Protein 2GUF (pdb70)

Organism: Escherichia coli (strain K12) (NCBI:txid83333)

Foldseek 3Di:
DDDDQQDWDCAQQNHTDRVVQVQFDKDKDAQVNCVQLVDFFVCSVQCQDWQWPWDPVIFIGGLQAGPLLEFEAEQNHGDPQLALNRPVCSRLDGPQQQRMKMKTAAARCLRVNARRHGIYIYRYRDDDDAFKKWKWKAKPQGWIKTKIKHWDDPDPFKIKIWMWMWICHDVAKTKIKIKMKMWGDPDPFKIKMKIKMWMWMWGVVVTKTKTKMKIKIKMWGHDPWKIKMKMKMKMKMWMKDDDPVQDRPPVVIKIKIKMKIKIKMKMWGCDAAWIKIKMKMKMKMKIAMDPPPSVRIDMKMKIKMKMWIWHDDPQKIKIKMKMWMQIPLQGIDIKMKMKMWGCPDPFKIKMKMKIKGKHANHRSQQPHPAHHVPQGIKIKIKIKMKMWGQDPFKGKMKMKMKIWIAQRWHADPVVSHIDGLGIKIKIKMKMWIWGDDVFKIKTKIKMAIFIARVPVRHGDFDAQRMKIWMWIWGADPQKIKIKIKIKGAKTWDWDPPDPVIDIDIQGIDMWMKIKIWHCPDPFKIKIKMWTRVVQDDSPGTMMMIMMMGTD

Sequence (551 aa):
QDTSPDTLVVTANRFEQPRSTVLAPTTVVTRQDIDRWQSTSVNDVLRRLPGVDITQLSSIFIRGTNASHVLVLIDGVRLNLAGVSGSADLSQFPIALVQRVEYIRGPRSAVYGSDAIGGVVNIITTRDEPGTEISAGWGSNSYQNYDVSTQQQLGDKTRVTLLGDYAHTHDGFLSKTLYGALEHNFTDAWSGFVRGYGYDNRTNYDTRKLYSQSWDAGLRYNGELIKSQLITSYSHSKDYNYDPHYGRYDSSATLDEMKQYTVQWANNVIVGHGSIGAGVDWQKQTTTPGTGYVEDGYDQRNTGIYLTGLQQVGDFTFEGAARSDDNSQFGRHGTWQTSAGWEFIEGYRFIASYGTSYKAPNLGQLYGFYGNPNLDPEKSKQWEGAFEGLTAGVNWRISGYRNDVSDLIDYDDHTLKYYNEGKARIKGVEATANFDTGPLTHTVSYDYVDARNAITDTPLLRRAKQQVKYQLDWQLYDFDWGITYQYLGTRYDKDYSSYPYQTVKMGGVSLWDLAVAYPVTSHLTVRGKIANLFDKDYAGREYTLSGSYTF

Nearest PDB structures (foldseek):
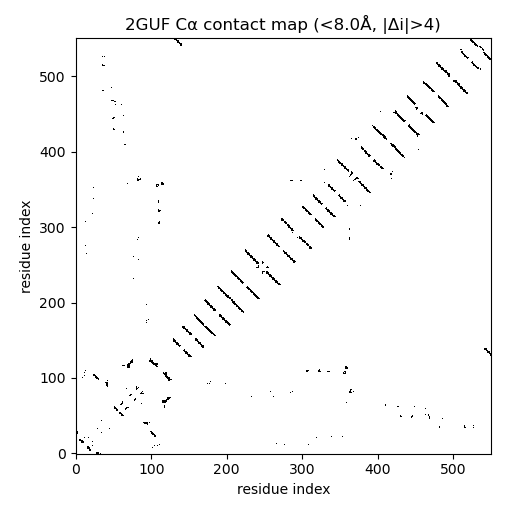  2guf-assembly1_A  TM=1.002E+00  e=0.000E+00  Escherichia coli
  3rgn-assembly1_A  TM=9.356E-01  e=2.475E-91  Escherichia coli K-12
  7nsu-assembly1_F  TM=9.555E-01  e=1.216E-90  Escherichia coli K-12
  2gsk-assembly1_A  TM=9.361E-01  e=1.361E-89  Escherichia coli
  1nqg-assembly1_A  TM=9.392E-01  e=7.904E-88  Escherichia coli

InterPro domains:
  IPR000531 TonB-dependent receptor-like, beta-barrel [PF00593] (170-588)
  IPR010101 TonB-dependent vitamin B12 transporter BtuB [MF_01531] (2-614)
  IPR010101 TonB-dependent vitamin B12 transporter BtuB [TIGR01779] (2-614)
  IPR010916 TonB box, conserved site [PS00430] (1-33)
  IPR010917 TonB-dependent receptor, conserved site [PS01156] (597-614)
  IPR012910 TonB-dependent receptor, plug domain [PF07715] (41-146)
  IPR036942 TonB-dependent receptor-like, beta-barrel domain superfamily [G3DSA:2.40.170.20] (151-614)
  IPR037066 TonB-dependent receptor, plug domain superfamily [G3DSA:2.170.130.10] (27-150)
  IPR039426 TonB-dependent receptor-like [PS52016] (38-614)
  IPR039426 TonB-dependent receptor-like [PTHR30069] (4-614)

Structure (mmCIF, N/CA/C/O backbone):
data_2GUF
#
_entry.id   2GUF
#
_cell.length_a   72.610
_cell.length_b   80.877
_cell.length_c   118.681
_cell.angle_alpha   90.00
_cell.angle_beta   90.00
_cell.angle_gamma   90.00
#
_symmetry.space_group_name_H-M   'P 21 21 21'
#
loop_
_entity.id
_entity.type
_entity.pdbx_description
1 polymer 'Vitamin B12 transporter btuB'
2 non-polymer '[(Z)-octadec-9-enyl] (2R)-2,3-bis(oxidanyl)propanoate'
3 non-polymer 'FORMIC ACID'
4 non-polymer (4S)-2-METHYL-2,4-PENTANEDIOL
5 water water
#
loop_
_atom_site.group_PDB
_atom_site.id
_atom_site.type_symbol
_atom_site.label_atom_id
_atom_site.label_alt_id
_atom_site.label_comp_id
_atom_site.label_asym_id
_atom_site.label_entity_id
_atom_site.label_seq_id
_atom_site.pdbx_PDB_ins_code
_atom_site.Cartn_x
_atom_site.Cartn_y
_atom_site.Cartn_z
_atom_site.occupancy
_atom_site.B_iso_or_equiv
_atom_site.auth_seq_id
_atom_site.auth_comp_id
_atom_site.auth_asym_id
_atom_site.auth_atom_id
_atom_site.pdbx_PDB_model_num
ATOM 1 N N . GLN A 1 1 ? 14.931 -2.877 33.434 1.00 64.01 1 GLN A N 1
ATOM 2 C CA . GLN A 1 1 ? 14.619 -1.426 33.308 1.00 64.18 1 GLN A CA 1
ATOM 3 C C . GLN A 1 1 ? 13.928 -0.851 34.572 1.00 64.40 1 GLN A C 1
ATOM 4 O O . GLN A 1 1 ? 13.507 -1.603 35.471 1.00 63.74 1 GLN A O 1
ATOM 10 N N . ASP A 1 2 ? 13.839 0.478 34.644 1.00 64.45 2 ASP A N 1
ATOM 11 C CA . ASP A 1 2 ? 13.241 1.131 35.813 1.00 65.00 2 ASP A CA 1
ATOM 12 C C . ASP A 1 2 ? 11.706 1.069 35.774 1.00 64.97 2 ASP A C 1
ATOM 13 O O . ASP A 1 2 ? 11.070 1.823 35.038 1.00 65.15 2 ASP A O 1
ATOM 18 N N . THR A 1 3 ? 11.124 0.181 36.583 1.00 65.22 3 THR A N 1
ATOM 19 C CA . THR A 1 3 ? 9.679 -0.151 36.494 1.00 65.56 3 THR A CA 1
ATOM 20 C C . THR A 1 3 ? 8.815 0.324 37.691 1.00 65.50 3 THR A C 1
ATOM 21 O O . THR A 1 3 ? 7.595 0.050 37.733 1.00 65.22 3 THR A O 1
ATOM 25 N N . SER A 1 4 ? 9.460 1.016 38.645 1.00 65.41 4 SER A N 1
ATOM 26 C CA . SER A 1 4 ? 8.790 1.671 39.788 1.00 65.58 4 SER A CA 1
ATOM 27 C C . SER A 1 4 ? 7.759 2.731 39.331 1.00 65.39 4 SER A C 1
ATOM 28 O O . SER A 1 4 ? 8.076 3.554 38.453 1.00 65.58 4 SER A O 1
ATOM 31 N N . PRO A 1 5 ? 6.522 2.710 39.906 1.00 64.72 5 PRO A N 1
ATOM 32 C CA . PRO A 1 5 ? 5.551 3.789 39.609 1.00 63.57 5 PRO A CA 1
ATOM 33 C C . PRO A 1 5 ? 6.021 5.147 40.180 1.00 62.24 5 PRO A C 1
ATOM 34 O O . PRO A 1 5 ? 5.569 6.215 39.760 1.00 61.53 5 PRO A O 1
ATOM 38 N N . ASP A 1 6 ? 6.945 5.083 41.133 1.00 61.09 6 ASP A N 1
ATOM 39 C CA . ASP A 1 6 ? 7.412 6.274 41.819 1.00 59.65 6 ASP A CA 1
ATOM 40 C C . ASP A 1 6 ? 8.544 7.000 41.079 1.00 56.97 6 ASP A C 1
ATOM 41 O O . ASP A 1 6 ? 8.829 8.172 41.376 1.00 56.78 6 ASP A O 1
ATOM 46 N N . THR A 1 7 ? 9.172 6.321 40.120 1.00 53.16 7 THR A N 1
ATOM 47 C CA . THR A 1 7 ? 10.264 6.939 39.371 1.00 49.80 7 THR A CA 1
ATOM 48 C C . THR A 1 7 ? 9.839 8.230 38.667 1.00 46.52 7 THR A C 1
ATOM 49 O O . THR A 1 7 ? 8.755 8.317 38.121 1.00 46.01 7 THR A O 1
ATOM 53 N N . LEU A 1 8 ? 10.693 9.241 38.743 1.00 43.50 8 LEU A N 1
ATOM 54 C CA . LEU A 1 8 ? 10.377 10.540 38.150 1.00 40.79 8 LEU A CA 1
ATOM 55 C C . LEU A 1 8 ? 10.702 10.513 36.667 1.00 38.80 8 LEU A C 1
ATOM 56 O O . LEU A 1 8 ? 11.762 10.002 36.278 1.00 37.15 8 LEU A O 1
ATOM 61 N N . VAL A 1 9 ? 9.800 11.043 35.835 1.00 35.26 9 VAL A N 1
ATOM 62 C CA . VAL A 1 9 ? 10.172 11.241 34.444 1.00 32.53 9 VAL A CA 1
ATOM 63 C C . VAL A 1 9 ? 10.037 12.728 34.131 1.00 33.12 9 VAL A C 1
ATOM 64 O O . VAL A 1 9 ? 9.234 13.410 34.783 1.00 32.53 9 VAL A O 1
ATOM 68 N N . VAL A 1 10 ? 10.755 13.228 33.124 1.00 30.96 10 VAL A N 1
ATOM 69 C CA . VAL A 1 10 ? 10.522 14.637 32.700 1.00 29.88 10 VAL A CA 1
ATOM 70 C C . VAL A 1 10 ? 9.830 14.736 31.334 1.00 31.16 10 VAL A C 1
ATOM 71 O O . VAL A 1 10 ? 9.426 15.830 30.902 1.00 29.83 10 VAL A O 1
ATOM 75 N N . THR A 1 11 ? 9.627 13.587 30.666 1.00 29.07 11 THR A N 1
ATOM 76 C CA . THR A 1 11 ? 9.409 13.642 29.228 1.00 28.51 11 THR A CA 1
ATOM 77 C C . THR A 1 11 ? 7.913 13.855 28.905 1.00 29.16 11 THR A C 1
ATOM 78 O O . THR A 1 11 ? 7.549 14.294 27.795 1.00 30.28 11 THR A O 1
ATOM 82 N N . ALA A 1 12 ? 7.029 13.570 29.854 1.00 28.23 12 ALA A N 1
ATOM 83 C CA . ALA A 1 12 ? 5.593 13.738 29.583 1.00 27.79 12 ALA A CA 1
ATOM 84 C C . ALA A 1 12 ? 5.205 15.206 29.449 1.00 29.57 12 ALA A C 1
ATOM 85 O O . ALA A 1 12 ? 4.454 15.555 28.571 1.00 28.74 12 ALA A O 1
ATOM 87 N N . ASN A 1 13 ? 5.684 16.086 30.339 1.00 31.52 13 ASN A N 1
ATOM 88 C CA . ASN A 1 13 ? 5.252 17.501 30.244 1.00 30.00 13 ASN A CA 1
ATOM 89 C C . ASN A 1 13 ? 6.433 18.435 30.372 1.00 30.26 13 ASN A C 1
ATOM 90 O O . ASN A 1 13 ? 6.262 19.630 30.645 1.00 29.81 13 ASN A O 1
ATOM 95 N N . ARG A 1 14 ? 7.617 17.888 30.179 1.00 28.66 14 ARG A N 1
ATOM 96 C CA . ARG A 1 14 ? 8.921 18.613 30.360 1.00 28.26 14 ARG A CA 1
ATOM 97 C C . ARG A 1 14 ? 9.384 18.791 31.797 1.00 27.29 14 ARG A C 1
ATOM 98 O O . ARG A 1 14 ? 10.537 19.142 32.033 1.00 27.95 14 ARG A O 1
ATOM 106 N N . PHE A 1 15 ? 8.513 18.597 32.763 1.00 27.20 15 PHE A N 1
ATOM 107 C CA . PHE A 1 15 ? 8.945 18.739 34.166 1.00 28.03 15 PHE A CA 1
ATOM 108 C C . PHE A 1 15 ? 8.816 17.426 34.917 1.00 29.24 15 PHE A C 1
ATOM 109 O O . PHE A 1 15 ? 8.194 16.521 34.436 1.00 28.29 15 PHE A O 1
ATOM 117 N N . GLU A 1 16 ? 9.451 17.316 36.084 1.00 29.94 16 GLU A N 1
ATOM 118 C CA . GLU A 1 16 ? 9.528 16.044 36.782 1.00 30.81 16 GLU A CA 1
ATOM 119 C C . GLU A 1 16 ? 8.158 15.716 37.280 1.00 30.72 16 GLU A C 1
ATOM 120 O O . GLU A 1 16 ? 7.476 16.596 37.763 1.00 29.72 16 GLU A O 1
ATOM 126 N N . GLN A 1 17 ? 7.750 14.452 37.117 1.00 30.14 17 GLN A N 1
ATOM 127 C CA . GLN A 1 17 ? 6.565 13.938 37.752 1.00 31.22 17 GLN A CA 1
ATOM 128 C C . GLN A 1 17 ? 6.768 12.439 37.901 1.00 31.24 17 GLN A C 1
ATOM 129 O O . GLN A 1 17 ? 7.540 11.831 37.117 1.00 29.00 17 GLN A O 1
ATOM 135 N N . PRO A 1 18 ? 6.074 11.828 38.886 1.00 31.99 18 PRO A N 1
ATOM 136 C CA . PRO A 1 18 ? 6.149 10.368 38.992 1.00 32.33 18 PRO A CA 1
ATOM 137 C C . PRO A 1 18 ? 5.503 9.720 37.800 1.00 32.73 18 PRO A C 1
ATOM 138 O O . PRO A 1 18 ? 4.467 10.190 37.294 1.00 33.16 18 PRO A O 1
ATOM 142 N N . ARG A 1 19 ? 6.137 8.647 37.340 1.00 33.91 19 ARG A N 1
ATOM 143 C CA . ARG A 1 19 ? 5.687 7.901 36.187 1.00 34.45 19 ARG A CA 1
ATOM 144 C C . ARG A 1 19 ? 4.255 7.484 36.386 1.00 35.70 19 ARG A C 1
ATOM 145 O O . ARG A 1 19 ? 3.488 7.444 35.411 1.00 36.76 19 ARG A O 1
ATOM 160 N N . SER A 1 20 ? 3.890 7.208 37.642 1.00 36.47 20 SER A N 1
ATOM 161 C CA . SER A 1 20 ? 2.515 6.766 37.982 1.00 38.59 20 SER A CA 1
ATOM 162 C C . SER A 1 20 ? 1.436 7.811 37.651 1.00 38.72 20 SER A C 1
ATOM 163 O O . SER A 1 20 ? 0.239 7.469 37.531 1.00 40.16 20 SER A O 1
ATOM 166 N N . THR A 1 21 ? 1.846 9.078 37.535 1.00 37.51 21 THR A N 1
ATOM 167 C CA . THR A 1 21 ? 0.935 10.153 37.181 1.00 36.72 21 THR A CA 1
ATOM 168 C C . THR A 1 21 ? 0.909 10.440 35.696 1.00 36.24 21 THR A C 1
ATOM 169 O O . THR A 1 21 ? 0.118 11.265 35.264 1.00 39.53 21 THR A O 1
ATOM 173 N N . VAL A 1 22 ? 1.784 9.811 34.918 1.00 34.17 22 VAL A N 1
ATOM 174 C CA . VAL A 1 22 ? 1.711 9.853 33.478 1.00 32.50 22 VAL A CA 1
ATOM 175 C C . VAL A 1 22 ? 0.783 8.731 33.077 1.00 32.92 22 VAL A C 1
ATOM 176 O O . VAL A 1 22 ? 1.019 7.573 33.370 1.00 33.66 22 VAL A O 1
ATOM 180 N N . LEU A 1 23 ? -0.304 9.084 32.423 1.00 31.09 23 LEU A N 1
ATOM 181 C CA . LEU A 1 23 ? -1.289 8.151 32.089 1.00 30.90 23 LEU A CA 1
ATOM 182 C C . LEU A 1 23 ? -0.941 7.341 30.828 1.00 32.24 23 LEU A C 1
ATOM 183 O O . LEU A 1 23 ? -1.340 6.180 30.704 1.00 34.50 23 LEU A O 1
ATOM 188 N N . ALA A 1 24 ? -0.170 7.911 29.928 1.00 31.84 24 ALA A N 1
ATOM 189 C CA . ALA A 1 24 ? 0.354 7.193 28.746 1.00 30.85 24 ALA A CA 1
ATOM 190 C C . ALA A 1 24 ? 1.371 6.134 29.169 1.00 31.67 24 ALA A C 1
ATOM 191 O O . ALA A 1 24 ? 1.994 6.283 30.191 1.00 30.31 24 ALA A O 1
ATOM 193 N N . PRO A 1 25 ? 1.555 5.064 28.359 1.00 32.18 25 PRO A N 1
ATOM 194 C CA . PRO A 1 25 ? 2.551 4.022 28.709 1.00 30.82 25 PRO A CA 1
ATOM 195 C C . PRO A 1 25 ? 3.939 4.604 28.643 1.00 31.45 25 PRO A C 1
ATOM 196 O O . PRO A 1 25 ? 4.247 5.283 27.684 1.00 31.37 25 PRO A O 1
ATOM 200 N N . THR A 1 26 ? 4.755 4.351 29.667 1.00 30.71 26 THR A N 1
ATOM 201 C CA . THR A 1 26 ? 6.102 4.905 29.770 1.00 31.37 26 THR A CA 1
ATOM 202 C C . THR A 1 26 ? 7.054 3.755 30.006 1.00 31.51 26 THR A C 1
ATOM 203 O O . THR A 1 26 ? 6.729 2.802 30.744 1.00 31.79 26 THR A O 1
ATOM 210 N N . THR A 1 27 ? 8.239 3.869 29.417 1.00 30.22 27 THR A N 1
ATOM 211 C CA . THR A 1 27 ? 9.325 3.003 29.726 1.00 29.41 27 THR A CA 1
ATOM 212 C C . THR A 1 27 ? 10.524 3.894 30.099 1.00 29.14 27 THR A C 1
ATOM 213 O O . THR A 1 27 ? 10.748 4.912 29.453 1.00 28.55 27 THR A O 1
ATOM 217 N N . VAL A 1 28 ? 11.287 3.478 31.097 1.00 26.67 28 VAL A N 1
ATOM 218 C CA . VAL A 1 28 ? 12.486 4.167 31.481 1.00 27.07 28 VAL A CA 1
ATOM 219 C C . VAL A 1 28 ? 13.593 3.135 31.397 1.00 27.46 28 VAL A C 1
ATOM 220 O O . VAL A 1 28 ? 13.457 2.023 31.958 1.00 27.81 28 VAL A O 1
ATOM 224 N N . VAL A 1 29 ? 14.649 3.508 30.678 1.00 27.06 29 VAL A N 1
ATOM 225 C CA . VAL A 1 29 ? 15.885 2.744 30.618 1.00 26.61 29 VAL A CA 1
ATOM 226 C C . VAL A 1 29 ? 16.934 3.568 31.356 1.00 27.18 29 VAL A C 1
ATOM 227 O O . VAL A 1 29 ? 16.984 4.783 31.166 1.00 27.42 29 VAL A O 1
ATOM 231 N N . THR A 1 30 ? 17.776 2.925 32.174 1.00 27.59 30 THR A N 1
ATOM 232 C CA . THR A 1 30 ? 18.807 3.612 32.887 1.00 27.78 30 THR A CA 1
ATOM 233 C C . THR A 1 30 ? 20.173 3.211 32.320 1.00 28.68 30 THR A C 1
ATOM 234 O O . THR A 1 30 ? 20.283 2.230 31.577 1.00 28.70 30 THR A O 1
ATOM 238 N N . ARG A 1 31 ? 21.216 3.943 32.679 1.00 27.90 31 ARG A N 1
ATOM 239 C CA . ARG A 1 31 ? 22.563 3.523 32.313 1.00 28.96 31 ARG A CA 1
ATOM 240 C C . ARG A 1 31 ? 22.910 2.144 32.865 1.00 30.17 31 ARG A C 1
ATOM 241 O O . ARG A 1 31 ? 23.610 1.381 32.199 1.00 29.39 31 ARG A O 1
ATOM 249 N N . GLN A 1 32 ? 22.415 1.805 34.055 1.00 30.64 32 GLN A N 1
ATOM 250 C CA . GLN A 1 32 ? 22.574 0.426 34.561 1.00 33.28 32 GLN A CA 1
ATOM 251 C C . GLN A 1 32 ? 22.054 -0.635 33.564 1.00 31.30 32 GLN A C 1
ATOM 252 O O . GLN A 1 32 ? 22.748 -1.642 33.274 1.00 31.86 32 GLN A O 1
ATOM 258 N N . ASP A 1 33 ? 20.860 -0.398 33.036 1.00 30.50 33 ASP A N 1
ATOM 259 C CA . ASP A 1 33 ? 20.246 -1.323 32.102 1.00 29.51 33 ASP A CA 1
ATOM 260 C C . ASP A 1 33 ? 21.174 -1.442 30.930 1.00 27.82 33 ASP A C 1
ATOM 261 O O . ASP A 1 33 ? 21.504 -2.530 30.495 1.00 26.65 33 ASP A O 1
ATOM 266 N N . ILE A 1 34 ? 21.551 -0.295 30.398 1.00 28.32 34 ILE A N 1
ATOM 267 C CA . ILE A 1 34 ? 22.367 -0.266 29.196 1.00 28.55 34 ILE A CA 1
ATOM 268 C C . ILE A 1 34 ? 23.635 -1.043 29.417 1.00 29.39 34 ILE A C 1
ATOM 269 O O . ILE A 1 34 ? 24.037 -1.850 28.572 1.00 30.13 34 ILE A O 1
ATOM 274 N N . ASP A 1 35 ? 24.262 -0.800 30.562 1.00 29.72 35 ASP A N 1
ATOM 275 C CA . ASP A 1 35 ? 25.534 -1.417 30.912 1.00 29.59 35 ASP A CA 1
ATOM 276 C C . ASP A 1 35 ? 25.418 -2.915 31.028 1.00 28.96 35 ASP A C 1
ATOM 277 O O . ASP A 1 35 ? 26.285 -3.634 30.597 1.00 28.93 35 ASP A O 1
ATOM 282 N N . ARG A 1 36 ? 24.351 -3.377 31.649 1.00 28.69 36 ARG A N 1
ATOM 283 C CA . ARG A 1 36 ? 24.100 -4.806 31.804 1.00 29.16 36 ARG A CA 1
ATOM 284 C C . ARG A 1 36 ? 23.768 -5.487 30.467 1.00 28.88 36 ARG A C 1
ATOM 285 O O . ARG A 1 36 ? 24.242 -6.598 30.190 1.00 29.04 36 ARG A O 1
ATOM 293 N N . TRP A 1 37 ? 22.911 -4.840 29.669 1.00 29.26 37 TRP A N 1
ATOM 294 C CA . TRP A 1 37 ? 22.547 -5.340 28.328 1.00 29.13 37 TRP A CA 1
ATOM 295 C C . TRP A 1 37 ? 23.746 -5.287 27.416 1.00 29.61 37 TRP A C 1
ATOM 296 O O . TRP A 1 37 ? 23.799 -6.030 26.455 1.00 31.32 37 TRP A O 1
ATOM 307 N N . GLN A 1 38 ? 24.700 -4.422 27.734 1.00 28.96 38 GLN A N 1
ATOM 308 C CA . GLN A 1 38 ? 25.915 -4.226 26.942 1.00 29.97 38 GLN A CA 1
ATOM 309 C C . GLN A 1 38 ? 25.619 -3.736 25.530 1.00 30.32 38 GLN A C 1
ATOM 310 O O . GLN A 1 38 ? 26.306 -4.107 24.579 1.00 31.74 38 GLN A O 1
ATOM 316 N N . SER A 1 39 ? 24.663 -2.839 25.410 1.00 29.77 39 SER A N 1
ATOM 317 C CA . SER A 1 39 ? 24.236 -2.360 24.130 1.00 30.67 39 SER A CA 1
ATOM 318 C C . SER A 1 39 ? 25.345 -1.561 23.470 1.00 30.78 39 SER A C 1
ATOM 319 O O . SER A 1 39 ? 26.037 -0.796 24.140 1.00 31.07 39 SER A O 1
ATOM 322 N N . THR A 1 40 ? 25.505 -1.733 22.156 1.00 31.71 40 THR A N 1
ATOM 323 C CA . THR A 1 40 ? 26.565 -1.040 21.405 1.00 31.96 40 THR A CA 1
ATOM 324 C C . THR A 1 40 ? 25.934 0.007 20.451 1.00 32.32 40 THR A C 1
ATOM 325 O O . THR A 1 40 ? 26.632 0.689 19.700 1.00 32.95 40 THR A O 1
ATOM 329 N N . SER A 1 41 ? 24.635 0.160 20.484 1.00 30.32 41 SER A N 1
ATOM 330 C CA . SER A 1 41 ? 23.979 1.093 19.590 1.00 30.38 41 SER A CA 1
ATOM 331 C C . SER A 1 41 ? 22.665 1.502 20.244 1.00 31.16 41 SER A C 1
ATOM 332 O O . SER A 1 41 ? 22.263 0.878 21.204 1.00 31.64 41 SER A O 1
ATOM 335 N N . VAL A 1 42 ? 22.011 2.560 19.759 1.00 29.55 42 VAL A N 1
ATOM 336 C CA . VAL A 1 42 ? 20.775 3.022 20.341 1.00 31.10 42 VAL A CA 1
ATOM 337 C C . VAL A 1 42 ? 19.698 2.006 19.931 1.00 29.64 42 VAL A C 1
ATOM 338 O O . VAL A 1 42 ? 18.715 1.775 20.643 1.00 29.60 42 VAL A O 1
ATOM 342 N N . ASN A 1 43 ? 19.856 1.437 18.736 1.00 27.67 43 ASN A N 1
ATOM 343 C CA . ASN A 1 43 ? 18.943 0.427 18.277 1.00 29.87 43 ASN A CA 1
ATOM 344 C C . ASN A 1 43 ? 18.885 -0.762 19.223 1.00 28.84 43 ASN A C 1
ATOM 345 O O . ASN A 1 43 ? 17.818 -1.276 19.467 1.00 29.71 43 ASN A O 1
ATOM 350 N N . ASP A 1 44 ? 20.018 -1.181 19.766 1.00 30.07 44 ASP A N 1
ATOM 351 C CA . ASP A 1 44 ? 19.936 -2.263 20.708 1.00 29.81 44 ASP A CA 1
ATOM 352 C C . ASP A 1 44 ? 19.131 -1.944 21.960 1.00 28.83 44 ASP A C 1
ATOM 353 O O . ASP A 1 44 ? 18.693 -2.874 22.593 1.00 28.24 44 ASP A O 1
ATOM 358 N N . VAL A 1 45 ? 18.997 -0.669 22.325 1.00 27.46 45 VAL A N 1
ATOM 359 C CA . VAL A 1 45 ? 18.205 -0.269 23.479 1.00 28.35 45 VAL A CA 1
ATOM 360 C C . VAL A 1 45 ? 16.771 -0.266 23.049 1.00 28.93 45 VAL A C 1
ATOM 361 O O . VAL A 1 45 ? 15.919 -0.844 23.709 1.00 30.43 45 VAL A O 1
ATOM 365 N N . LEU A 1 46 ? 16.488 0.419 21.942 1.00 27.99 46 LEU A N 1
ATOM 366 C CA . LEU A 1 46 ? 15.119 0.590 21.495 1.00 28.22 46 LEU A CA 1
ATOM 367 C C . LEU A 1 46 ? 14.411 -0.743 21.206 1.00 27.15 46 LEU A C 1
ATOM 368 O O . LEU A 1 46 ? 13.221 -0.908 21.552 1.00 28.27 46 LEU A O 1
ATOM 373 N N . ARG A 1 47 ? 15.138 -1.663 20.566 1.00 27.27 47 ARG A N 1
ATOM 374 C CA . ARG A 1 47 ? 14.626 -2.953 20.095 1.00 27.40 47 ARG A CA 1
ATOM 375 C C . ARG A 1 47 ? 13.986 -3.671 21.258 1.00 28.87 47 ARG A C 1
ATOM 376 O O . ARG A 1 47 ? 13.111 -4.500 21.033 1.00 29.28 47 ARG A O 1
ATOM 384 N N . ARG A 1 48 ? 14.378 -3.324 22.499 1.00 28.35 48 ARG A N 1
ATOM 385 C CA . ARG A 1 48 ? 13.904 -4.047 23.700 1.00 28.41 48 ARG A CA 1
ATOM 386 C C . ARG A 1 48 ? 12.595 -3.594 24.252 1.00 28.36 48 ARG A C 1
ATOM 387 O O . ARG A 1 48 ? 12.100 -4.224 25.180 1.00 30.06 48 ARG A O 1
ATOM 395 N N . LEU A 1 49 ? 12.046 -2.506 23.730 1.00 28.68 49 LEU A N 1
ATOM 396 C CA . LEU A 1 49 ? 10.984 -1.769 24.423 1.00 27.45 49 LEU A CA 1
ATOM 397 C C . LEU A 1 49 ? 9.684 -1.974 23.731 1.00 28.67 49 LEU A C 1
ATOM 398 O O . LEU A 1 49 ? 9.677 -2.367 22.568 1.00 29.26 49 LEU A O 1
ATOM 403 N N . PRO A 1 50 ? 8.567 -1.726 24.450 1.00 27.31 50 PRO A N 1
ATOM 404 C CA . PRO A 1 50 ? 7.273 -1.993 23.891 1.00 28.24 50 PRO A CA 1
ATOM 405 C C . PRO A 1 50 ? 7.045 -1.309 22.553 1.00 29.25 50 PRO A C 1
ATOM 406 O O . PRO A 1 50 ? 7.426 -0.149 22.340 1.00 28.82 50 PRO A O 1
ATOM 410 N N . GLY A 1 51 ? 6.450 -2.069 21.650 1.00 29.10 51 GLY A N 1
ATOM 411 C CA . GLY A 1 51 ? 6.012 -1.538 20.405 1.00 30.18 51 GLY A CA 1
ATOM 412 C C . GLY A 1 51 ? 7.034 -1.430 19.313 1.00 30.05 51 GLY A C 1
ATOM 413 O O . GLY A 1 51 ? 6.669 -1.147 18.197 1.00 30.69 51 GLY A O 1
ATOM 414 N N . VAL A 1 52 ? 8.311 -1.648 19.624 1.00 29.29 52 VAL A N 1
ATOM 415 C CA . VAL A 1 52 ? 9.408 -1.358 18.703 1.00 29.92 52 VAL A CA 1
ATOM 416 C C . VAL A 1 52 ? 9.816 -2.628 17.961 1.00 31.24 52 VAL A C 1
ATOM 417 O O . VAL A 1 52 ? 10.148 -3.687 18.583 1.00 31.82 52 VAL A O 1
ATOM 421 N N . ASP A 1 53 ? 9.842 -2.514 16.630 1.00 30.79 53 ASP A N 1
ATOM 422 C CA . ASP A 1 53 ? 10.065 -3.655 15.741 1.00 29.88 53 ASP A CA 1
ATOM 423 C C . ASP A 1 53 ? 11.246 -3.150 14.922 1.00 30.97 53 ASP A C 1
ATOM 424 O O . ASP A 1 53 ? 11.072 -2.271 14.091 1.00 30.26 53 ASP A O 1
ATOM 429 N N . ILE A 1 54 ? 12.449 -3.674 15.211 1.00 30.28 54 ILE A N 1
ATOM 430 C CA . ILE A 1 54 ? 13.679 -3.283 14.513 1.00 31.02 54 ILE A CA 1
ATOM 431 C C . ILE A 1 54 ? 14.324 -4.501 13.910 1.00 32.62 54 ILE A C 1
ATOM 432 O O . ILE A 1 54 ? 14.532 -5.507 14.599 1.00 30.53 54 ILE A O 1
ATOM 437 N N . THR A 1 55 ? 14.621 -4.429 12.617 1.00 33.97 55 THR A N 1
ATOM 438 C CA . THR A 1 55 ? 15.434 -5.462 11.991 1.00 37.78 55 THR A CA 1
ATOM 439 C C . THR A 1 55 ? 16.612 -4.754 11.303 1.00 40.45 55 THR A C 1
ATOM 440 O O . THR A 1 55 ? 16.412 -3.741 10.619 1.00 39.17 55 THR A O 1
ATOM 444 N N . GLN A 1 56 ? 17.844 -5.205 11.566 1.00 44.17 56 GLN A N 1
ATOM 445 C CA . GLN A 1 56 ? 19.022 -4.705 10.827 1.00 47.41 56 GLN A CA 1
ATOM 446 C C . GLN A 1 56 ? 19.429 -5.800 9.868 1.00 48.27 56 GLN A C 1
ATOM 447 O O . GLN A 1 56 ? 19.981 -6.810 10.328 1.00 49.86 56 GLN A O 1
ATOM 453 N N . LEU A 1 63 ? 22.098 0.311 8.520 1.00 50.26 63 LEU A N 1
ATOM 454 C CA . LEU A 1 63 ? 20.899 -0.137 7.768 1.00 51.02 63 LEU A CA 1
ATOM 455 C C . LEU A 1 63 ? 19.881 -0.932 8.632 1.00 50.10 63 LEU A C 1
ATOM 456 O O . LEU A 1 63 ? 20.178 -2.044 9.102 1.00 50.53 63 LEU A O 1
ATOM 461 N N . SER A 1 64 ? 18.694 -0.364 8.843 1.00 48.78 64 SER A N 1
ATOM 462 C CA . SER A 1 64 ? 17.682 -0.992 9.714 1.00 47.04 64 SER A CA 1
ATOM 463 C C . SER A 1 64 ? 16.296 -0.500 9.390 1.00 46.38 64 SER A C 1
ATOM 464 O O . SER A 1 64 ? 16.100 0.668 9.051 1.00 46.32 64 SER A O 1
ATOM 467 N N . SER A 1 65 ? 15.327 -1.401 9.475 1.00 44.45 65 SER A N 1
ATOM 468 C CA . SER A 1 65 ? 13.950 -1.067 9.193 1.00 43.50 65 SER A CA 1
ATOM 469 C C . SER A 1 65 ? 13.259 -1.051 10.576 1.00 40.91 65 SER A C 1
ATOM 470 O O . SER A 1 65 ? 13.267 -2.060 11.283 1.00 40.54 65 SER A O 1
ATOM 473 N N . ILE A 1 66 ? 12.711 0.091 10.969 1.00 38.09 66 ILE A N 1
ATOM 474 C CA . ILE A 1 66 ? 12.132 0.261 12.284 1.00 35.54 66 ILE A CA 1
ATOM 475 C C . ILE A 1 66 ? 10.678 0.685 12.210 1.00 35.16 66 ILE A C 1
ATOM 476 O O . ILE A 1 66 ? 10.335 1.661 11.522 1.00 35.51 66 ILE A O 1
ATOM 481 N N . PHE A 1 67 ? 9.811 -0.026 12.920 1.00 31.48 67 PHE A N 1
ATOM 482 C CA . PHE A 1 67 ? 8.414 0.350 13.020 1.00 29.67 67 PHE A CA 1
ATOM 483 C C . PHE A 1 67 ? 8.052 0.376 14.481 1.00 28.66 67 PHE A C 1
ATOM 484 O O . PHE A 1 67 ? 8.453 -0.533 15.201 1.00 28.08 67 PHE A O 1
ATOM 492 N N . ILE A 1 68 ? 7.332 1.406 14.924 1.00 27.29 68 ILE A N 1
ATOM 493 C CA . ILE A 1 68 ? 6.955 1.506 16.324 1.00 25.29 68 ILE A CA 1
ATOM 494 C C . ILE A 1 68 ? 5.502 1.734 16.320 1.00 27.24 68 ILE A C 1
ATOM 495 O O . ILE A 1 68 ? 5.045 2.711 15.727 1.00 26.10 68 ILE A O 1
ATOM 500 N N . ARG A 1 69 ? 4.771 0.790 16.905 1.00 26.34 69 ARG A N 1
ATOM 501 C CA . ARG A 1 69 ? 3.317 0.852 16.869 1.00 27.08 69 ARG A CA 1
ATOM 502 C C . ARG A 1 69 ? 2.804 1.025 15.447 1.00 27.41 69 ARG A C 1
ATOM 503 O O . ARG A 1 69 ? 1.762 1.658 15.208 1.00 28.43 69 ARG A O 1
ATOM 511 N N . GLY A 1 70 ? 3.489 0.362 14.511 1.00 26.88 70 GLY A N 1
ATOM 512 C CA . GLY A 1 70 ? 2.939 0.182 13.198 1.00 27.27 70 GLY A CA 1
ATOM 513 C C . GLY A 1 70 ? 3.300 1.271 12.197 1.00 28.44 70 GLY A C 1
ATOM 514 O O . GLY A 1 70 ? 2.909 1.178 11.036 1.00 27.79 70 GLY A O 1
ATOM 515 N N . THR A 1 71 ? 4.010 2.302 12.641 1.00 29.78 71 THR A N 1
ATOM 516 C CA . THR A 1 71 ? 4.550 3.298 11.699 1.00 31.83 71 THR A CA 1
ATOM 517 C C . THR A 1 71 ? 6.018 3.412 11.767 1.00 31.90 71 THR A C 1
ATOM 518 O O . THR A 1 71 ? 6.646 2.965 12.720 1.00 30.73 71 THR A O 1
ATOM 522 N N . ASN A 1 72 ? 6.609 3.985 10.740 1.00 31.53 72 ASN A N 1
ATOM 523 C CA . ASN A 1 72 ? 8.018 3.983 10.754 1.00 33.27 72 ASN A CA 1
ATOM 524 C C . ASN A 1 72 ? 8.517 4.933 11.861 1.00 33.01 72 ASN A C 1
ATOM 525 O O . ASN A 1 72 ? 7.734 5.721 12.469 1.00 32.08 72 ASN A O 1
ATOM 530 N N . ALA A 1 73 ? 9.775 4.781 12.182 1.00 31.03 73 ALA A N 1
ATOM 531 C CA . ALA A 1 73 ? 10.339 5.439 13.354 1.00 32.77 73 ALA A CA 1
ATOM 532 C C . ALA A 1 73 ? 10.290 6.969 13.343 1.00 31.06 73 ALA A C 1
ATOM 533 O O . ALA A 1 73 ? 10.424 7.598 14.387 1.00 31.17 73 ALA A O 1
ATOM 535 N N . SER A 1 74 ? 10.091 7.541 12.161 1.00 30.57 74 SER A N 1
ATOM 536 C CA . SER A 1 74 ? 10.036 8.973 11.986 1.00 30.52 74 SER A CA 1
ATOM 537 C C . SER A 1 74 ? 8.768 9.487 12.682 1.00 29.40 74 SER A C 1
ATOM 538 O O . SER A 1 74 ? 8.657 10.698 12.913 1.00 29.80 74 SER A O 1
ATOM 541 N N . HIS A 1 75 ? 7.864 8.582 13.085 1.00 28.28 75 HIS A N 1
ATOM 542 C CA . HIS A 1 75 ? 6.615 8.990 13.725 1.00 28.43 75 HIS A CA 1
ATOM 543 C C . HIS A 1 75 ? 6.800 8.956 15.204 1.00 28.14 75 HIS A C 1
ATOM 544 O O . HIS A 1 75 ? 5.887 9.158 15.962 1.00 27.60 75 HIS A O 1
ATOM 551 N N . VAL A 1 76 ? 8.026 8.704 15.642 1.00 27.69 76 VAL A N 1
ATOM 552 C CA . VAL A 1 76 ? 8.299 8.769 17.051 1.00 27.35 76 VAL A CA 1
ATOM 553 C C . VAL A 1 76 ? 9.300 9.874 17.243 1.00 29.57 76 VAL A C 1
ATOM 554 O O . VAL A 1 76 ? 10.350 9.936 16.563 1.00 27.86 76 VAL A O 1
ATOM 558 N N . LEU A 1 77 ? 9.010 10.806 18.129 1.00 28.59 77 LEU A N 1
ATOM 559 C CA . LEU A 1 77 ? 9.939 11.935 18.163 1.00 27.63 77 LEU A CA 1
ATOM 560 C C . LEU A 1 77 ? 11.063 11.647 19.103 1.00 28.12 77 LEU A C 1
ATOM 561 O O . LEU A 1 77 ? 10.823 11.353 20.272 1.00 28.59 77 LEU A O 1
ATOM 566 N N . VAL A 1 78 ? 12.278 11.808 18.605 1.00 26.67 78 VAL A N 1
ATOM 567 C CA . VAL A 1 78 ? 13.533 11.632 19.377 1.00 27.60 78 VAL A CA 1
ATOM 568 C C . VAL A 1 78 ? 14.086 12.982 19.860 1.00 26.54 78 VAL A C 1
ATOM 569 O O . VAL A 1 78 ? 14.241 13.947 19.046 1.00 24.30 78 VAL A O 1
ATOM 573 N N . LEU A 1 79 ? 14.306 13.067 21.180 1.00 25.72 79 LEU A N 1
ATOM 574 C CA . LEU A 1 79 ? 14.823 14.283 21.809 1.00 25.06 79 LEU A CA 1
ATOM 575 C C . LEU A 1 79 ? 16.155 13.866 22.386 1.00 26.00 79 LEU A C 1
ATOM 576 O O . LEU A 1 79 ? 16.305 12.736 22.781 1.00 26.26 79 LEU A O 1
ATOM 581 N N . ILE A 1 80 ? 17.058 14.803 22.495 1.00 24.35 80 ILE A N 1
ATOM 582 C CA . ILE A 1 80 ? 18.264 14.618 23.300 1.00 25.94 80 ILE A CA 1
ATOM 583 C C . ILE A 1 80 ? 18.055 15.690 24.341 1.00 28.96 80 ILE A C 1
ATOM 584 O O . ILE A 1 80 ? 17.905 16.902 23.998 1.00 28.64 80 ILE A O 1
ATOM 589 N N . ASP A 1 81 ? 17.920 15.228 25.594 1.00 29.76 81 ASP A N 1
ATOM 590 C CA . ASP A 1 81 ? 17.796 16.101 26.745 1.00 29.89 81 ASP A CA 1
ATOM 591 C C . ASP A 1 81 ? 16.690 17.087 26.517 1.00 29.87 81 ASP A C 1
ATOM 592 O O . ASP A 1 81 ? 16.867 18.281 26.770 1.00 30.23 81 ASP A O 1
ATOM 597 N N . GLY A 1 82 ? 15.543 16.583 26.059 1.00 28.49 82 GLY A N 1
ATOM 598 C CA . GLY A 1 82 ? 14.379 17.405 25.872 1.00 28.51 82 GLY A CA 1
ATOM 599 C C . GLY A 1 82 ? 14.337 18.234 24.613 1.00 29.38 82 GLY A C 1
ATOM 600 O O . GLY A 1 82 ? 13.339 18.889 24.385 1.00 29.79 82 GLY A O 1
ATOM 601 N N . VAL A 1 83 ? 15.384 18.189 23.782 1.00 27.88 83 VAL A N 1
ATOM 602 C CA . VAL A 1 83 ? 15.494 19.012 22.568 1.00 29.40 83 VAL A CA 1
ATOM 603 C C . VAL A 1 83 ? 15.509 18.086 21.369 1.00 28.92 83 VAL A C 1
ATOM 604 O O . VAL A 1 83 ? 16.262 17.134 21.333 1.00 27.75 83 VAL A O 1
ATOM 608 N N . ARG A 1 84 ? 14.650 18.366 20.410 1.00 27.96 84 ARG A N 1
ATOM 609 C CA . ARG A 1 84 ? 14.579 17.629 19.189 1.00 29.02 84 ARG A CA 1
ATOM 610 C C . ARG A 1 84 ? 15.950 17.294 18.593 1.00 28.26 84 ARG A C 1
ATOM 611 O O . ARG A 1 84 ? 16.891 18.141 18.480 1.00 30.22 84 ARG A O 1
ATOM 619 N N . LEU A 1 85 ? 16.152 16.013 18.274 1.00 28.54 85 LEU A N 1
ATOM 620 C CA . LEU A 1 85 ? 17.389 15.671 17.562 1.00 27.79 85 LEU A CA 1
ATOM 621 C C . LEU A 1 85 ? 17.110 15.915 16.109 1.00 26.85 85 LEU A C 1
ATOM 622 O O . LEU A 1 85 ? 16.092 15.457 15.565 1.00 26.30 85 LEU A O 1
ATOM 627 N N . ASN A 1 86 ? 17.988 16.678 15.476 1.00 27.37 86 ASN A N 1
ATOM 628 C CA . ASN A 1 86 ? 17.882 16.850 14.037 1.00 26.61 86 ASN A CA 1
ATOM 629 C C . ASN A 1 86 ? 17.956 15.511 13.256 1.00 27.08 86 ASN A C 1
ATOM 630 O O . ASN A 1 86 ? 19.054 14.976 12.988 1.00 25.31 86 ASN A O 1
ATOM 635 N N . LEU A 1 87 ? 16.782 15.028 12.837 1.00 25.62 87 LEU A N 1
ATOM 636 C CA . LEU A 1 87 ? 16.652 13.863 11.941 1.00 25.53 87 LEU A CA 1
ATOM 637 C C . LEU A 1 87 ? 15.935 14.200 10.643 1.00 26.28 87 LEU A C 1
ATOM 638 O O . LEU A 1 87 ? 15.192 13.365 10.078 1.00 27.33 87 LEU A O 1
ATOM 643 N N . ALA A 1 88 ? 16.200 15.428 10.176 1.00 25.30 88 ALA A N 1
ATOM 644 C CA . ALA A 1 88 ? 15.668 16.008 8.967 1.00 24.90 88 ALA A CA 1
ATOM 645 C C . ALA A 1 88 ? 16.624 15.883 7.790 1.00 26.14 88 ALA A C 1
ATOM 646 O O . ALA A 1 88 ? 16.397 16.525 6.752 1.00 25.44 88 ALA A O 1
ATOM 648 N N . GLY A 1 89 ? 17.756 15.172 8.003 1.00 25.92 89 GLY A N 1
ATOM 649 C CA . GLY A 1 89 ? 18.645 14.794 6.929 1.00 26.05 89 GLY A CA 1
ATOM 650 C C . GLY A 1 89 ? 18.046 13.926 5.858 1.00 26.24 89 GLY A C 1
ATOM 651 O O . GLY A 1 89 ? 16.897 13.432 5.976 1.00 28.15 89 GLY A O 1
ATOM 652 N N . VAL A 1 90 ? 18.808 13.783 4.781 1.00 27.46 90 VAL A N 1
ATOM 653 C CA . VAL A 1 90 ? 18.406 12.975 3.626 1.00 28.02 90 VAL A CA 1
ATOM 654 C C . VAL A 1 90 ? 17.850 11.619 4.054 1.00 27.94 90 VAL A C 1
ATOM 655 O O . VAL A 1 90 ? 16.769 11.232 3.583 1.00 27.25 90 VAL A O 1
ATOM 659 N N . SER A 1 91 ? 18.580 10.922 4.935 1.00 27.87 91 SER A N 1
ATOM 660 C CA . SER A 1 91 ? 18.140 9.614 5.483 1.00 28.91 91 SER A CA 1
ATOM 661 C C . SER A 1 91 ? 17.097 9.656 6.574 1.00 28.77 91 SER A C 1
ATOM 662 O O . SER A 1 91 ? 16.742 8.589 7.090 1.00 27.40 91 SER A O 1
ATOM 665 N N . GLY A 1 92 ? 16.589 10.843 6.947 1.00 28.11 92 GLY A N 1
ATOM 666 C CA . GLY A 1 92 ? 15.513 10.869 7.929 1.00 28.63 92 GLY A CA 1
ATOM 667 C C . GLY A 1 92 ? 15.862 10.186 9.228 1.00 29.90 92 GLY A C 1
ATOM 668 O O . GLY A 1 92 ? 16.959 10.314 9.743 1.00 27.74 92 GLY A O 1
ATOM 669 N N . SER A 1 93 ? 14.925 9.463 9.806 1.00 29.53 93 SER A N 1
ATOM 670 C CA . SER A 1 93 ? 15.223 8.896 11.100 1.00 30.32 93 SER A CA 1
ATOM 671 C C . SER A 1 93 ? 16.230 7.812 11.078 1.00 30.49 93 SER A C 1
ATOM 672 O O . SER A 1 93 ? 16.703 7.435 12.109 1.00 30.65 93 SER A O 1
ATOM 675 N N . ALA A 1 94 ? 16.627 7.332 9.910 1.00 30.35 94 ALA A N 1
ATOM 676 C CA . ALA A 1 94 ? 17.679 6.325 9.879 1.00 30.31 94 ALA A CA 1
ATOM 677 C C . ALA A 1 94 ? 18.970 6.847 10.539 1.00 30.39 94 ALA A C 1
ATOM 678 O O . ALA A 1 94 ? 19.843 6.041 10.936 1.00 29.93 94 ALA A O 1
ATOM 680 N N . ASP A 1 95 ? 19.118 8.181 10.634 1.00 28.94 95 ASP A N 1
ATOM 681 C CA . ASP A 1 95 ? 20.346 8.766 11.202 1.00 28.22 95 ASP A CA 1
ATOM 682 C C . ASP A 1 95 ? 20.408 8.591 12.715 1.00 29.24 95 ASP A C 1
ATOM 683 O O . ASP A 1 95 ? 21.468 8.816 13.324 1.00 30.48 95 ASP A O 1
ATOM 688 N N . LEU A 1 96 ? 19.332 8.130 13.320 1.00 29.32 96 LEU A N 1
ATOM 689 C CA . LEU A 1 96 ? 19.356 7.856 14.727 1.00 30.45 96 LEU A CA 1
ATOM 690 C C . LEU A 1 96 ? 20.493 6.914 15.035 1.00 31.77 96 LEU A C 1
ATOM 691 O O . LEU A 1 96 ? 21.082 7.002 16.098 1.00 32.20 96 LEU A O 1
ATOM 696 N N . SER A 1 97 ? 20.812 5.998 14.111 1.00 32.46 97 SER A N 1
ATOM 697 C CA . SER A 1 97 ? 21.849 5.041 14.373 1.00 32.19 97 SER A CA 1
ATOM 698 C C . SER A 1 97 ? 23.240 5.689 14.343 1.00 32.94 97 SER A C 1
ATOM 699 O O . SER A 1 97 ? 24.217 5.042 14.617 1.00 33.84 97 SER A O 1
ATOM 702 N N . GLN A 1 98 ? 23.340 6.959 13.970 1.00 32.52 98 GLN A N 1
ATOM 703 C CA . GLN A 1 98 ? 24.633 7.632 14.006 1.00 31.29 98 GLN A CA 1
ATOM 704 C C . GLN A 1 98 ? 24.923 8.119 15.422 1.00 30.84 98 GLN A C 1
ATOM 705 O O . GLN A 1 98 ? 26.053 8.366 15.753 1.00 29.17 98 GLN A O 1
ATOM 711 N N . PHE A 1 99 ? 23.883 8.269 16.237 1.00 29.47 99 PHE A N 1
ATOM 712 C CA . PHE A 1 99 ? 24.032 8.794 17.596 1.00 28.84 99 PHE A CA 1
ATOM 713 C C . PHE A 1 99 ? 24.694 7.785 18.505 1.00 28.23 99 PHE A C 1
ATOM 714 O O . PHE A 1 99 ? 24.268 6.614 18.597 1.00 28.64 99 PHE A O 1
ATOM 722 N N . PRO A 1 100 ? 25.748 8.223 19.187 1.00 27.73 100 PRO A N 1
ATOM 723 C CA . PRO A 1 100 ? 26.580 7.336 19.978 1.00 26.63 100 PRO A CA 1
ATOM 724 C C . PRO A 1 100 ? 25.925 6.835 21.260 1.00 26.99 100 PRO A C 1
ATOM 725 O O . PRO A 1 100 ? 25.426 7.613 22.101 1.00 28.90 100 PRO A O 1
ATOM 729 N N . ILE A 1 101 ? 25.939 5.522 21.410 1.00 26.00 101 ILE A N 1
ATOM 730 C CA . ILE A 1 101 ? 25.467 4.873 22.589 1.00 25.51 101 ILE A CA 1
ATOM 731 C C . ILE A 1 101 ? 26.238 5.455 23.788 1.00 25.47 101 ILE A C 1
ATOM 732 O O . ILE A 1 101 ? 25.760 5.437 24.894 1.00 26.12 101 ILE A O 1
ATOM 737 N N . ALA A 1 102 ? 27.464 5.915 23.589 1.00 25.54 102 ALA A N 1
ATOM 738 C CA . ALA A 1 102 ? 28.274 6.307 24.746 1.00 25.60 102 ALA A CA 1
ATOM 739 C C . ALA A 1 102 ? 27.599 7.432 25.550 1.00 26.95 102 ALA A C 1
ATOM 740 O O . ALA A 1 102 ? 27.914 7.652 26.735 1.00 26.56 102 ALA A O 1
ATOM 742 N N . LEU A 1 103 ? 26.643 8.119 24.927 1.00 26.06 103 LEU A N 1
ATOM 743 C CA . LEU A 1 103 ? 26.087 9.347 25.502 1.00 26.19 103 LEU A CA 1
ATOM 744 C C . LEU A 1 103 ? 24.703 9.110 26.139 1.00 27.98 103 LEU A C 1
ATOM 745 O O . LEU A 1 103 ? 24.196 10.001 26.783 1.00 28.01 103 LEU A O 1
ATOM 750 N N . VAL A 1 104 ? 24.100 7.938 25.922 1.00 27.27 104 VAL A N 1
ATOM 751 C CA . VAL A 1 104 ? 22.768 7.643 26.467 1.00 29.29 104 VAL A CA 1
ATOM 752 C C . VAL A 1 104 ? 22.987 7.279 27.893 1.00 30.27 104 VAL A C 1
ATOM 753 O O . VAL A 1 104 ? 23.620 6.266 28.171 1.00 32.87 104 VAL A O 1
ATOM 757 N N . GLN A 1 105 ? 22.493 8.120 28.794 1.00 31.41 105 GLN A N 1
ATOM 758 C CA . GLN A 1 105 ? 22.613 7.822 30.220 1.00 31.42 105 GLN A CA 1
ATOM 759 C C . GLN A 1 105 ? 21.263 7.406 30.718 1.00 31.46 105 GLN A C 1
ATOM 760 O O . GLN A 1 105 ? 21.168 6.697 31.719 1.00 32.57 105 GLN A O 1
ATOM 766 N N . ARG A 1 106 ? 20.227 7.773 29.965 1.00 29.60 106 ARG A N 1
ATOM 767 C CA . ARG A 1 106 ? 18.845 7.373 30.308 1.00 28.59 106 ARG A CA 1
ATOM 768 C C . ARG A 1 106 ? 18.005 7.586 29.115 1.00 27.45 106 ARG A C 1
ATOM 769 O O . ARG A 1 106 ? 18.284 8.495 28.334 1.00 26.57 106 ARG A O 1
ATOM 777 N N . VAL A 1 107 ? 16.916 6.814 29.006 1.00 26.14 107 VAL A N 1
ATOM 778 C CA . VAL A 1 107 ? 16.013 6.953 27.908 1.00 24.83 107 VAL A CA 1
ATOM 779 C C . VAL A 1 107 ? 14.625 6.953 28.543 1.00 25.46 107 VAL A C 1
ATOM 780 O O . VAL A 1 107 ? 14.307 6.027 29.312 1.00 26.31 107 VAL A O 1
ATOM 784 N N . GLU A 1 108 ? 13.837 7.992 28.267 1.00 24.08 108 GLU A N 1
ATOM 785 C CA . GLU A 1 108 ? 12.422 7.947 28.666 1.00 24.86 108 GLU A CA 1
ATOM 786 C C . GLU A 1 108 ? 11.642 7.851 27.426 1.00 25.42 108 GLU A C 1
ATOM 787 O O . GLU A 1 108 ? 11.829 8.628 26.494 1.00 24.49 108 GLU A O 1
ATOM 793 N N . TYR A 1 109 ? 10.709 6.902 27.406 1.00 27.00 109 TYR A N 1
ATOM 794 C CA . TYR A 1 109 ? 9.990 6.570 26.187 1.00 28.18 109 TYR A CA 1
ATOM 795 C C . TYR A 1 109 ? 8.511 6.494 26.537 1.00 28.87 109 TYR A C 1
ATOM 796 O O . TYR A 1 109 ? 8.142 5.694 27.374 1.00 28.37 109 TYR A O 1
ATOM 805 N N . ILE A 1 110 ? 7.699 7.412 25.976 1.00 28.91 110 ILE A N 1
ATOM 806 C CA . ILE A 1 110 ? 6.308 7.522 26.322 1.00 29.43 110 ILE A CA 1
ATOM 807 C C . ILE A 1 110 ? 5.596 7.313 25.037 1.00 29.62 110 ILE A C 1
ATOM 808 O O . ILE A 1 110 ? 5.796 8.051 24.073 1.00 29.04 110 ILE A O 1
ATOM 813 N N . ARG A 1 111 ? 4.747 6.306 25.030 1.00 29.27 111 ARG A N 1
ATOM 814 C CA . ARG A 1 111 ? 4.057 5.951 23.816 1.00 30.60 111 ARG A CA 1
ATOM 815 C C . ARG A 1 111 ? 2.765 6.736 23.679 1.00 29.69 111 ARG A C 1
ATOM 816 O O . ARG A 1 111 ? 2.209 7.243 24.671 1.00 31.52 111 ARG A O 1
ATOM 824 N N . GLY A 1 112 ? 2.257 6.819 22.460 1.00 29.31 112 GLY A N 1
ATOM 825 C CA . GLY A 1 112 ? 1.043 7.556 22.270 1.00 27.01 112 GLY A CA 1
ATOM 826 C C . GLY A 1 112 ? 1.404 8.962 21.811 1.00 27.87 112 GLY A C 1
ATOM 827 O O . GLY A 1 112 ? 2.566 9.350 21.874 1.00 28.68 112 GLY A O 1
ATOM 828 N N . PRO A 1 113 ? 0.405 9.753 21.356 1.00 27.48 113 PRO A N 1
ATOM 829 C CA . PRO A 1 113 ? 0.737 11.042 20.732 1.00 28.34 113 PRO A CA 1
ATOM 830 C C . PRO A 1 113 ? 1.301 12.019 21.782 1.00 30.34 113 PRO A C 1
ATOM 831 O O . PRO A 1 113 ? 0.902 11.932 22.953 1.00 31.69 113 PRO A O 1
ATOM 835 N N . ARG A 1 114 ? 2.168 12.970 21.388 1.00 29.68 114 ARG A N 1
ATOM 836 C CA . ARG A 1 114 ? 2.586 14.052 22.293 1.00 29.47 114 ARG A CA 1
ATOM 837 C C . ARG A 1 114 ? 2.926 15.283 21.452 1.00 30.52 114 ARG A C 1
ATOM 838 O O . ARG A 1 114 ? 3.891 16.009 21.787 1.00 29.48 114 ARG A O 1
ATOM 846 N N . SER A 1 115 ? 2.230 15.442 20.313 1.00 29.21 115 SER A N 1
ATOM 847 C CA . SER A 1 115 ? 2.440 16.670 19.519 1.00 29.65 115 SER A CA 1
ATOM 848 C C . SER A 1 115 ? 1.953 17.852 20.372 1.00 29.66 115 SER A C 1
ATOM 849 O O . SER A 1 115 ? 2.516 18.950 20.292 1.00 30.73 115 SER A O 1
ATOM 852 N N . ALA A 1 116 ? 0.939 17.590 21.200 1.00 27.69 116 ALA A N 1
ATOM 853 C CA . ALA A 1 116 ? 0.338 18.643 22.021 1.00 28.09 116 ALA A CA 1
ATOM 854 C C . ALA A 1 116 ? 1.296 19.219 23.082 1.00 27.43 116 ALA A C 1
ATOM 855 O O . ALA A 1 116 ? 0.964 20.215 23.713 1.00 27.80 116 ALA A O 1
ATOM 857 N N . VAL A 1 117 ? 2.505 18.649 23.212 1.00 25.50 117 VAL A N 1
ATOM 858 C CA . VAL A 1 117 ? 3.510 19.216 24.038 1.00 25.74 117 VAL A CA 1
ATOM 859 C C . VAL A 1 117 ? 4.666 19.611 23.118 1.00 27.10 117 VAL A C 1
ATOM 860 O O . VAL A 1 117 ? 5.148 20.756 23.194 1.00 26.96 117 VAL A O 1
ATOM 864 N N . TYR A 1 118 ? 5.073 18.711 22.199 1.00 27.45 118 TYR A N 1
ATOM 865 C CA . TYR A 1 118 ? 6.350 18.883 21.465 1.00 27.72 118 TYR A CA 1
ATOM 866 C C . TYR A 1 118 ? 6.225 19.303 20.019 1.00 27.81 118 TYR A C 1
ATOM 867 O O . TYR A 1 118 ? 7.222 19.666 19.395 1.00 27.28 118 TYR A O 1
ATOM 876 N N . GLY A 1 119 ? 5.042 19.255 19.443 1.00 24.94 119 GLY A N 1
ATOM 877 C CA . GLY A 1 119 ? 5.020 19.651 18.061 1.00 24.18 119 GLY A CA 1
ATOM 878 C C . GLY A 1 119 ? 5.105 18.496 17.125 1.00 24.68 119 GLY A C 1
ATOM 879 O O . GLY A 1 119 ? 4.757 17.373 17.433 1.00 26.52 119 GLY A O 1
ATOM 880 N N . SER A 1 120 ? 5.531 18.800 15.917 1.00 26.81 120 SER A N 1
ATOM 881 C CA . SER A 1 120 ? 5.610 17.818 14.845 1.00 27.53 120 SER A CA 1
ATOM 882 C C . SER A 1 120 ? 6.442 16.573 15.203 1.00 28.50 120 SER A C 1
ATOM 883 O O . SER A 1 120 ? 7.495 16.685 15.853 1.00 27.16 120 SER A O 1
ATOM 886 N N . ASP A 1 121 ? 5.993 15.408 14.710 1.00 27.44 121 ASP A N 1
ATOM 887 C CA . ASP A 1 121 ? 6.682 14.119 14.753 1.00 26.80 121 ASP A CA 1
ATOM 888 C C . ASP A 1 121 ? 6.257 13.238 15.890 1.00 27.07 121 ASP A C 1
ATOM 889 O O . ASP A 1 121 ? 6.359 12.028 15.804 1.00 28.84 121 ASP A O 1
ATOM 894 N N . ALA A 1 122 ? 5.748 13.780 16.970 1.00 27.48 122 ALA A N 1
ATOM 895 C CA . ALA A 1 122 ? 5.385 12.892 18.120 1.00 28.24 122 ALA A CA 1
ATOM 896 C C . ALA A 1 122 ? 4.048 12.245 17.941 1.00 27.74 122 ALA A C 1
ATOM 897 O O . ALA A 1 122 ? 3.083 12.569 18.662 1.00 28.21 122 ALA A O 1
ATOM 899 N N . ILE A 1 123 ? 3.960 11.281 17.020 1.00 26.61 123 ILE A N 1
ATOM 900 C CA . ILE A 1 123 ? 2.654 10.692 16.738 1.00 28.61 123 ILE A CA 1
ATOM 901 C C . ILE A 1 123 ? 2.647 9.364 17.477 1.00 29.25 123 ILE A C 1
ATOM 902 O O . ILE A 1 123 ? 1.762 9.089 18.278 1.00 30.13 123 ILE A O 1
ATOM 907 N N . GLY A 1 124 ? 3.655 8.541 17.227 1.00 28.05 124 GLY A N 1
ATOM 908 C CA . GLY A 1 124 ? 3.634 7.225 17.877 1.00 29.43 124 GLY A CA 1
ATOM 909 C C . GLY A 1 124 ? 4.109 7.217 19.331 1.00 29.76 124 GLY A C 1
ATOM 910 O O . GLY A 1 124 ? 3.671 6.385 20.141 1.00 30.92 124 GLY A O 1
ATOM 911 N N . GLY A 1 125 ? 5.001 8.145 19.658 1.00 29.38 125 GLY A N 1
ATOM 912 C CA . GLY A 1 125 ? 5.524 8.333 21.013 1.00 28.31 125 GLY A CA 1
ATOM 913 C C . GLY A 1 125 ? 6.620 9.365 20.978 1.00 28.58 125 GLY A C 1
ATOM 914 O O . GLY A 1 125 ? 6.821 10.034 19.956 1.00 28.11 125 GLY A O 1
ATOM 915 N N . VAL A 1 126 ? 7.366 9.443 22.073 1.00 27.93 126 VAL A N 1
ATOM 916 C CA . VAL A 1 126 ? 8.491 10.324 22.199 1.00 29.02 126 VAL A CA 1
ATOM 917 C C . VAL A 1 126 ? 9.537 9.482 22.868 1.00 29.25 126 VAL A C 1
ATOM 918 O O . VAL A 1 126 ? 9.238 8.711 23.772 1.00 30.75 126 VAL A O 1
ATOM 922 N N . VAL A 1 127 ? 10.745 9.590 22.387 1.00 28.38 127 VAL A N 1
ATOM 923 C CA . VAL A 1 127 ? 11.910 8.934 23.018 1.00 28.67 127 VAL A CA 1
ATOM 924 C C . VAL A 1 127 ? 12.866 10.035 23.391 1.00 29.81 127 VAL A C 1
ATOM 925 O O . VAL A 1 127 ? 13.354 10.723 22.510 1.00 30.77 127 VAL A O 1
ATOM 929 N N . ASN A 1 128 ? 13.163 10.180 24.686 1.00 29.41 128 ASN A N 1
ATOM 930 C CA . ASN A 1 128 ? 14.068 11.204 25.165 1.00 27.91 128 ASN A CA 1
ATOM 931 C C . ASN A 1 128 ? 15.328 10.577 25.729 1.00 27.88 128 ASN A C 1
ATOM 932 O O . ASN A 1 128 ? 15.322 9.867 26.736 1.00 28.08 128 ASN A O 1
ATOM 937 N N . ILE A 1 129 ? 16.387 10.777 25.003 1.00 26.46 129 ILE A N 1
ATOM 938 C CA . ILE A 1 129 ? 17.678 10.257 25.328 1.00 27.41 129 ILE A CA 1
ATOM 939 C C . ILE A 1 129 ? 18.252 11.328 26.185 1.00 27.99 129 ILE A C 1
ATOM 940 O O . ILE A 1 129 ? 18.540 12.441 25.730 1.00 28.02 129 ILE A O 1
ATOM 945 N N . ILE A 1 130 ? 18.456 10.976 27.442 1.00 28.79 130 ILE A N 1
ATOM 946 C CA . ILE A 1 130 ? 19.005 11.900 28.390 1.00 27.89 130 ILE A CA 1
ATOM 947 C C . ILE A 1 130 ? 20.484 11.579 28.557 1.00 28.67 130 ILE A C 1
ATOM 948 O O . ILE A 1 130 ? 20.863 10.414 28.777 1.00 28.70 130 ILE A O 1
ATOM 953 N N . THR A 1 131 ? 21.318 12.617 28.429 1.00 29.86 131 THR A N 1
ATOM 954 C CA . THR A 1 131 ? 22.783 12.461 28.422 1.00 29.95 131 THR A CA 1
ATOM 955 C C . THR A 1 131 ? 23.449 12.795 29.747 1.00 32.28 131 THR A C 1
ATOM 956 O O . THR A 1 131 ? 24.678 12.735 29.887 1.00 30.46 131 THR A O 1
ATOM 960 N N . THR A 1 132 ? 22.660 13.174 30.734 1.00 34.96 132 THR A N 1
ATOM 961 C CA . THR A 1 132 ? 23.276 13.595 31.986 1.00 38.12 132 THR A CA 1
ATOM 962 C C . THR A 1 132 ? 22.909 12.570 33.039 1.00 40.87 132 THR A C 1
ATOM 963 O O . THR A 1 132 ? 21.788 12.022 33.022 1.00 39.82 132 THR A O 1
ATOM 967 N N . ARG A 1 133 ? 23.831 12.293 33.956 1.00 43.46 133 ARG A N 1
ATOM 968 C CA . ARG A 1 133 ? 23.455 11.466 35.108 1.00 47.07 133 ARG A CA 1
ATOM 969 C C . ARG A 1 133 ? 24.288 11.798 36.298 1.00 48.35 133 ARG A C 1
ATOM 970 O O . ARG A 1 133 ? 25.455 12.190 36.145 1.00 48.74 133 ARG A O 1
ATOM 978 N N . ASP A 1 134 ? 23.685 11.650 37.477 1.00 49.98 134 ASP A N 1
ATOM 979 C CA . ASP A 1 134 ? 24.383 11.917 38.724 1.00 52.11 134 ASP A CA 1
ATOM 980 C C . ASP A 1 134 ? 25.129 10.660 39.179 1.00 52.32 134 ASP A C 1
ATOM 981 O O . ASP A 1 134 ? 24.536 9.708 39.692 1.00 52.83 134 ASP A O 1
ATOM 986 N N . GLU A 1 135 ? 26.430 10.653 38.923 1.00 51.48 135 GLU A N 1
ATOM 987 C CA . GLU A 1 135 ? 27.265 9.498 39.141 1.00 51.79 135 GLU A CA 1
ATOM 988 C C . GLU A 1 135 ? 28.705 10.015 39.210 1.00 50.67 135 GLU A C 1
ATOM 989 O O . GLU A 1 135 ? 29.444 9.938 38.216 1.00 50.57 135 GLU A O 1
ATOM 995 N N . PRO A 1 136 ? 29.106 10.585 40.377 1.00 50.35 136 PRO A N 1
ATOM 996 C CA . PRO A 1 136 ? 30.429 11.254 40.418 1.00 48.47 136 PRO A CA 1
ATOM 997 C C . PRO A 1 136 ? 31.579 10.242 40.420 1.00 47.18 136 PRO A C 1
ATOM 998 O O . PRO A 1 136 ? 31.402 9.094 40.834 1.00 47.36 136 PRO A O 1
ATOM 1002 N N . GLY A 1 137 ? 32.726 10.665 39.919 1.00 45.20 137 GLY A N 1
ATOM 1003 C CA . GLY A 1 137 ? 33.874 9.785 39.792 1.00 43.73 137 GLY A CA 1
ATOM 1004 C C . GLY A 1 137 ? 34.344 9.621 38.362 1.00 42.67 137 GLY A C 1
ATOM 1005 O O . GLY A 1 137 ? 34.010 10.420 37.482 1.00 42.41 137 GLY A O 1
ATOM 1006 N N . THR A 1 138 ? 35.099 8.562 38.128 1.00 41.31 138 THR A N 1
ATOM 1007 C CA . THR A 1 138 ? 35.741 8.332 36.868 1.00 40.66 138 THR A CA 1
ATOM 1008 C C . THR A 1 138 ? 35.653 6.875 36.517 1.00 41.02 138 THR A C 1
ATOM 1009 O O . THR A 1 138 ? 35.945 6.016 37.339 1.00 42.02 138 THR A O 1
ATOM 1013 N N . GLU A 1 139 ? 35.267 6.597 35.288 1.00 39.99 139 GLU A N 1
ATOM 1014 C CA . GLU A 1 139 ? 35.155 5.256 34.820 1.00 41.00 139 GLU A CA 1
ATOM 1015 C C . GLU A 1 139 ? 36.001 5.196 33.569 1.00 39.96 139 GLU A C 1
ATOM 1016 O O . GLU A 1 139 ? 36.022 6.145 32.771 1.00 39.61 139 GLU A O 1
ATOM 1022 N N . ILE A 1 140 ? 36.712 4.087 33.428 1.00 38.81 140 ILE A N 1
ATOM 1023 C CA . ILE A 1 140 ? 37.406 3.716 32.203 1.00 38.46 140 ILE A CA 1
ATOM 1024 C C . ILE A 1 140 ? 36.784 2.389 31.754 1.00 38.78 140 ILE A C 1
ATOM 1025 O O . ILE A 1 140 ? 36.627 1.474 32.567 1.00 38.33 140 ILE A O 1
ATOM 1030 N N . SER A 1 141 ? 36.383 2.305 30.484 1.00 38.41 141 SER A N 1
ATOM 1031 C CA . SER A 1 141 ? 35.706 1.134 29.944 1.00 39.25 141 SER A CA 1
ATOM 1032 C C . SER A 1 141 ? 36.346 0.810 28.638 1.00 39.49 141 SER A C 1
ATOM 1033 O O . SER A 1 141 ? 36.917 1.675 27.967 1.00 39.45 141 SER A O 1
ATOM 1036 N N . ALA A 1 142 ? 36.214 -0.438 28.243 1.00 39.70 142 ALA A N 1
ATOM 1037 C CA . ALA A 1 142 ? 36.625 -0.842 26.924 1.00 40.22 142 ALA A CA 1
ATOM 1038 C C . ALA A 1 142 ? 36.036 -2.179 26.633 1.00 40.65 142 ALA A C 1
ATOM 1039 O O . ALA A 1 142 ? 35.759 -2.956 27.551 1.00 39.95 142 ALA A O 1
ATOM 1041 N N . GLY A 1 143 ? 35.905 -2.464 25.351 1.00 40.40 143 GLY A N 1
ATOM 1042 C CA . GLY A 1 143 ? 35.244 -3.663 24.906 1.00 41.43 143 GLY A CA 1
ATOM 1043 C C . GLY A 1 143 ? 35.848 -4.133 23.623 1.00 41.07 143 GLY A C 1
ATOM 1044 O O . GLY A 1 143 ? 36.441 -3.347 22.882 1.00 41.03 143 GLY A O 1
ATOM 1045 N N . TRP A 1 144 ? 35.720 -5.423 23.374 1.00 41.11 144 TRP A N 1
ATOM 1046 C CA . TRP A 1 144 ? 36.184 -5.989 22.125 1.00 42.41 144 TRP A CA 1
ATOM 1047 C C . TRP A 1 144 ? 35.167 -7.011 21.774 1.00 41.18 144 TRP A C 1
ATOM 1048 O O . TRP A 1 144 ? 34.441 -7.444 22.629 1.00 40.86 144 TRP A O 1
ATOM 1059 N N . GLY A 1 145 ? 35.087 -7.389 20.523 1.00 40.92 145 GLY A N 1
ATOM 1060 C CA . GLY A 1 145 ? 34.128 -8.398 20.159 1.00 41.83 145 GLY A CA 1
ATOM 1061 C C . GLY A 1 145 ? 34.192 -8.770 18.708 1.00 42.54 145 GLY A C 1
ATOM 1062 O O . GLY A 1 145 ? 35.136 -8.419 18.024 1.00 42.10 145 GLY A O 1
ATOM 1063 N N . SER A 1 146 ? 33.139 -9.439 18.252 1.00 43.71 146 SER A N 1
ATOM 1064 C CA . SER A 1 146 ? 33.012 -9.910 16.885 1.00 45.11 146 SER A CA 1
ATOM 1065 C C . SER A 1 146 ? 33.112 -8.843 15.808 1.00 45.85 146 SER A C 1
ATOM 1066 O O . SER A 1 146 ? 32.660 -7.694 15.980 1.00 46.22 146 SER A O 1
ATOM 1069 N N . ASN A 1 147 ? 33.709 -9.238 14.684 1.00 47.37 147 ASN A N 1
ATOM 1070 C CA . ASN A 1 147 ? 33.878 -8.334 13.560 1.00 47.92 147 ASN A CA 1
ATOM 1071 C C . ASN A 1 147 ? 34.795 -7.170 13.944 1.00 46.74 147 ASN A C 1
ATOM 1072 O O . ASN A 1 147 ? 34.520 -6.020 13.628 1.00 48.28 147 ASN A O 1
ATOM 1077 N N . SER A 1 148 ? 35.872 -7.486 14.654 1.00 45.57 148 SER A N 1
ATOM 1078 C CA . SER A 1 148 ? 36.902 -6.522 15.077 1.00 43.77 148 SER A CA 1
ATOM 1079 C C . SER A 1 148 ? 36.363 -5.337 15.898 1.00 42.50 148 SER A C 1
ATOM 1080 O O . SER A 1 148 ? 36.941 -4.234 15.881 1.00 42.43 148 SER A O 1
ATOM 1083 N N . TYR A 1 149 ? 35.249 -5.562 16.609 1.00 40.00 149 TYR A N 1
ATOM 1084 C CA . TYR A 1 149 ? 34.656 -4.526 17.442 1.00 38.67 149 TYR A CA 1
ATOM 1085 C C . TYR A 1 149 ? 35.665 -4.056 18.486 1.00 38.55 149 TYR A C 1
ATOM 1086 O O . TYR A 1 149 ? 36.353 -4.892 19.079 1.00 38.39 149 TYR A O 1
ATOM 1095 N N . GLN A 1 150 ? 35.810 -2.732 18.664 1.00 38.30 150 GLN A N 1
ATOM 1096 C CA . GLN A 1 150 ? 36.729 -2.161 19.675 1.00 38.97 150 GLN A CA 1
ATOM 1097 C C . GLN A 1 150 ? 36.003 -0.979 20.271 1.00 37.33 150 GLN A C 1
ATOM 1098 O O . GLN A 1 150 ? 35.516 -0.139 19.532 1.00 36.14 150 GLN A O 1
ATOM 1104 N N . ASN A 1 151 ? 35.959 -0.881 21.590 1.00 35.87 151 ASN A N 1
ATOM 1105 C CA . ASN A 1 151 ? 35.423 0.324 22.236 1.00 35.79 151 ASN A CA 1
ATOM 1106 C C . ASN A 1 151 ? 36.289 0.786 23.395 1.00 36.27 151 ASN A C 1
ATOM 1107 O O . ASN A 1 151 ? 36.763 -0.043 24.163 1.00 35.86 151 ASN A O 1
ATOM 1112 N N . TYR A 1 152 ? 36.519 2.094 23.511 1.00 36.14 152 TYR A N 1
ATOM 1113 C CA . TYR A 1 152 ? 37.301 2.642 24.624 1.00 36.39 152 TYR A CA 1
ATOM 1114 C C . TYR A 1 152 ? 36.593 3.898 25.077 1.00 35.31 152 TYR A C 1
ATOM 1115 O O . TYR A 1 152 ? 36.169 4.686 24.248 1.00 33.90 152 TYR A O 1
ATOM 1124 N N . ASP A 1 153 ? 36.514 4.100 26.382 1.00 33.96 153 ASP A N 1
ATOM 1125 C CA . ASP A 1 153 ? 35.692 5.153 26.951 1.00 34.57 153 ASP A CA 1
ATOM 1126 C C . ASP A 1 153 ? 36.300 5.587 28.266 1.00 33.24 153 ASP A C 1
ATOM 1127 O O . ASP A 1 153 ? 36.699 4.748 29.066 1.00 32.97 153 ASP A O 1
ATOM 1132 N N . VAL A 1 154 ? 36.433 6.902 28.433 1.00 32.30 154 VAL A N 1
ATOM 1133 C CA . VAL A 1 154 ? 36.791 7.548 29.683 1.00 31.85 154 VAL A CA 1
ATOM 1134 C C . VAL A 1 154 ? 35.702 8.611 29.957 1.00 33.41 154 VAL A C 1
ATOM 1135 O O . VAL A 1 154 ? 35.311 9.367 29.051 1.00 32.81 154 VAL A O 1
ATOM 1142 N N . SER A 1 155 ? 35.148 8.606 31.165 1.00 32.88 155 SER A N 1
ATOM 1143 C CA . SER A 1 155 ? 34.320 9.697 31.610 1.00 33.66 155 SER A CA 1
ATOM 1144 C C . SER A 1 155 ? 34.630 10.003 33.063 1.00 34.50 155 SER A C 1
ATOM 1145 O O . SER A 1 155 ? 35.170 9.168 33.787 1.00 35.81 155 SER A O 1
ATOM 1148 N N . THR A 1 156 ? 34.343 11.227 33.462 1.00 33.80 156 THR A N 1
ATOM 1149 C CA . THR A 1 156 ? 34.565 11.663 34.805 1.00 33.70 156 THR A CA 1
ATOM 1150 C C . THR A 1 156 ? 33.516 12.698 35.045 1.00 34.66 156 THR A C 1
ATOM 1151 O O . THR A 1 156 ? 33.040 13.331 34.100 1.00 34.06 156 THR A O 1
ATOM 1155 N N . GLN A 1 157 ? 33.124 12.820 36.303 1.00 35.88 157 GLN A N 1
ATOM 1156 C CA . GLN A 1 157 ? 32.109 13.751 36.742 1.00 36.46 157 GLN A CA 1
ATOM 1157 C C . GLN A 1 157 ? 32.598 14.201 38.096 1.00 37.33 157 GLN A C 1
ATOM 1158 O O . GLN A 1 157 ? 32.721 13.376 39.016 1.00 37.29 157 GLN A O 1
ATOM 1164 N N . GLN A 1 158 ? 32.916 15.490 38.204 1.00 38.26 158 GLN A N 1
ATOM 1165 C CA . GLN A 1 158 ? 33.623 16.028 39.378 1.00 39.54 158 GLN A CA 1
ATOM 1166 C C . GLN A 1 158 ? 32.858 17.239 39.873 1.00 41.28 158 GLN A C 1
ATOM 1167 O O . GLN A 1 158 ? 32.328 18.026 39.057 1.00 41.25 158 GLN A O 1
ATOM 1173 N N . GLN A 1 159 ? 32.770 17.379 41.193 1.00 42.20 159 GLN A N 1
ATOM 1174 C CA . GLN A 1 159 ? 32.272 18.609 41.793 1.00 44.30 159 GLN A CA 1
ATOM 1175 C C . GLN A 1 159 ? 33.408 19.608 41.841 1.00 44.65 159 GLN A C 1
ATOM 1176 O O . GLN A 1 159 ? 34.493 19.310 42.347 1.00 45.04 159 GLN A O 1
ATOM 1182 N N . LEU A 1 160 ? 33.160 20.779 41.274 1.00 45.12 160 LEU A N 1
ATOM 1183 C CA . LEU A 1 160 ? 34.081 21.891 41.311 1.00 46.54 160 LEU A CA 1
ATOM 1184 C C . LEU A 1 160 ? 33.515 22.918 42.285 1.00 47.05 160 LEU A C 1
ATOM 1185 O O . LEU A 1 160 ? 33.145 24.026 41.895 1.00 48.38 160 LEU A O 1
ATOM 1190 N N . GLY A 1 161 ? 33.442 22.538 43.551 1.00 47.06 161 GLY A N 1
ATOM 1191 C CA . GLY A 1 161 ? 32.794 23.344 44.559 1.00 46.50 161 GLY A CA 1
ATOM 1192 C C . GLY A 1 161 ? 31.371 22.868 44.735 1.00 46.99 161 GLY A C 1
ATOM 1193 O O . GLY A 1 161 ? 30.841 22.114 43.894 1.00 46.71 161 GLY A O 1
ATOM 1194 N N . ASP A 1 162 ? 30.739 23.326 45.806 1.00 46.57 162 ASP A N 1
ATOM 1195 C CA . ASP A 1 162 ? 29.403 22.872 46.155 1.00 47.56 162 ASP A CA 1
ATOM 1196 C C . ASP A 1 162 ? 28.413 23.144 45.054 1.00 46.53 162 ASP A C 1
ATOM 1197 O O . ASP A 1 162 ? 27.469 22.376 44.862 1.00 47.44 162 ASP A O 1
ATOM 1202 N N . LYS A 1 163 ? 28.608 24.234 44.327 1.00 45.43 163 LYS A N 1
ATOM 1203 C CA . LYS A 1 163 ? 27.598 24.648 43.346 1.00 44.80 163 LYS A CA 1
ATOM 1204 C C . LYS A 1 163 ? 27.771 24.073 41.922 1.00 43.03 163 LYS A C 1
ATOM 1205 O O . LYS A 1 163 ? 26.813 24.034 41.166 1.00 43.77 163 LYS A O 1
ATOM 1211 N N . THR A 1 164 ? 28.970 23.619 41.574 1.00 41.21 164 THR A N 1
ATOM 1212 C CA . THR A 1 164 ? 29.342 23.325 40.182 1.00 40.27 164 THR A CA 1
ATOM 1213 C C . THR A 1 164 ? 29.804 21.876 39.933 1.00 39.77 164 THR A C 1
ATOM 1214 O O . THR A 1 164 ? 30.667 21.356 40.648 1.00 38.63 164 THR A O 1
ATOM 1218 N N . ARG A 1 165 ? 29.242 21.256 38.895 1.00 37.84 165 ARG A N 1
ATOM 1219 C CA . ARG A 1 165 ? 29.564 19.904 38.525 1.00 37.59 165 ARG A CA 1
ATOM 1220 C C . ARG A 1 165 ? 29.925 19.925 37.045 1.00 36.58 165 ARG A C 1
ATOM 1221 O O . ARG A 1 165 ? 29.185 20.484 36.242 1.00 36.95 165 ARG A O 1
ATOM 1236 N N . VAL A 1 166 ? 31.097 19.387 36.714 1.00 35.18 166 VAL A N 1
ATOM 1237 C CA . VAL A 1 166 ? 31.533 19.160 35.314 1.00 33.82 166 VAL A CA 1
ATOM 1238 C C . VAL A 1 166 ? 31.588 17.655 35.026 1.00 33.37 166 VAL A C 1
ATOM 1239 O O . VAL A 1 166 ? 32.058 16.857 35.866 1.00 33.43 166 VAL A O 1
ATOM 1243 N N . THR A 1 167 ? 31.116 17.283 33.836 1.00 31.41 167 THR A N 1
ATOM 1244 C CA . THR A 1 167 ? 31.172 15.931 33.355 1.00 30.72 167 THR A CA 1
ATOM 1245 C C . THR A 1 167 ? 31.900 15.971 32.031 1.00 30.08 167 THR A C 1
ATOM 1246 O O . THR A 1 167 ? 31.635 16.835 31.194 1.00 31.23 167 THR A O 1
ATOM 1250 N N . LEU A 1 168 ? 32.790 15.025 31.810 1.00 29.36 168 LEU A N 1
ATOM 1251 C CA . LEU A 1 168 ? 33.541 14.949 30.546 1.00 29.30 168 LEU A CA 1
ATOM 1252 C C . LEU A 1 168 ? 33.543 13.514 30.102 1.00 28.23 168 LEU A C 1
ATOM 1253 O O . LEU A 1 168 ? 33.696 12.642 30.917 1.00 28.32 168 LEU A O 1
ATOM 1258 N N . LEU A 1 169 ? 33.431 13.260 28.810 1.00 27.38 169 LEU A N 1
ATOM 1259 C CA . LEU A 1 169 ? 33.404 11.902 28.345 1.00 27.89 169 LEU A CA 1
ATOM 1260 C C . LEU A 1 169 ? 34.080 11.890 26.987 1.00 28.13 169 LEU A C 1
ATOM 1261 O O . LEU A 1 169 ? 33.913 12.836 26.197 1.00 28.37 169 LEU A O 1
ATOM 1266 N N . GLY A 1 170 ? 34.834 10.836 26.710 1.00 26.78 170 GLY A N 1
ATOM 1267 C CA . GLY A 1 170 ? 35.343 10.614 25.358 1.00 27.54 170 GLY A CA 1
ATOM 1268 C C . GLY A 1 170 ? 35.144 9.160 25.037 1.00 27.58 170 GLY A C 1
ATOM 1269 O O . GLY A 1 170 ? 35.235 8.307 25.938 1.00 28.66 170 GLY A O 1
ATOM 1270 N N . ASP A 1 171 ? 34.869 8.848 23.784 1.00 26.88 171 ASP A N 1
ATOM 1271 C CA . ASP A 1 171 ? 34.544 7.458 23.444 1.00 29.19 171 ASP A CA 1
ATOM 1272 C C . ASP A 1 171 ? 34.994 7.185 22.044 1.00 28.72 171 ASP A C 1
ATOM 1273 O O . ASP A 1 171 ? 34.872 8.069 21.182 1.00 27.50 171 ASP A O 1
ATOM 1278 N N . TYR A 1 172 ? 35.605 6.005 21.853 1.00 30.16 172 TYR A N 1
ATOM 1279 C CA . TYR A 1 172 ? 36.096 5.577 20.559 1.00 30.65 172 TYR A CA 1
ATOM 1280 C C . TYR A 1 172 ? 35.398 4.263 20.345 1.00 32.14 172 TYR A C 1
ATOM 1281 O O . TYR A 1 172 ? 35.479 3.382 21.193 1.00 31.77 172 TYR A O 1
ATOM 1290 N N . ALA A 1 173 ? 34.657 4.142 19.245 1.00 32.02 173 ALA A N 1
ATOM 1291 C CA . ALA A 1 173 ? 33.990 2.885 18.921 1.00 32.31 173 ALA A CA 1
ATOM 1292 C C . ALA A 1 173 ? 34.222 2.560 17.462 1.00 34.24 173 ALA A C 1
ATOM 1293 O O . ALA A 1 173 ? 34.096 3.432 16.589 1.00 32.60 173 ALA A O 1
ATOM 1295 N N . HIS A 1 174 ? 34.574 1.309 17.201 1.00 37.20 174 HIS A N 1
ATOM 1296 C CA . HIS A 1 174 ? 34.879 0.835 15.856 1.00 41.19 174 HIS A CA 1
ATOM 1297 C C . HIS A 1 174 ? 34.386 -0.591 15.689 1.00 43.76 174 HIS A C 1
ATOM 1298 O O . HIS A 1 174 ? 34.774 -1.478 16.446 1.00 42.88 174 HIS A O 1
ATOM 1305 N N . THR A 1 175 ? 33.489 -0.746 14.709 1.00 46.52 175 THR A N 1
ATOM 1306 C CA . THR A 1 175 ? 32.651 -1.916 14.405 1.00 49.27 175 THR A CA 1
ATOM 1307 C C . THR A 1 175 ? 32.799 -2.198 12.911 1.00 50.41 175 THR A C 1
ATOM 1308 O O . THR A 1 175 ? 32.417 -1.342 12.127 1.00 51.15 175 THR A O 1
ATOM 1312 N N . HIS A 1 176 ? 33.313 -3.358 12.490 1.00 51.97 176 HIS A N 1
ATOM 1313 C CA . HIS A 1 176 ? 33.393 -3.673 11.034 1.00 53.34 176 HIS A CA 1
ATOM 1314 C C . HIS A 1 176 ? 32.159 -4.384 10.468 1.00 53.43 176 HIS A C 1
ATOM 1315 O O . HIS A 1 176 ? 31.159 -4.544 11.161 1.00 52.68 176 HIS A O 1
ATOM 1322 N N . ASP A 1 195 ? 36.221 -0.497 6.195 1.00 58.47 195 ASP A N 1
ATOM 1323 C CA . ASP A 1 195 ? 36.534 -0.558 7.615 1.00 57.94 195 ASP A CA 1
ATOM 1324 C C . ASP A 1 195 ? 35.286 -0.322 8.493 1.00 56.30 195 ASP A C 1
ATOM 1325 O O . ASP A 1 195 ? 35.420 0.163 9.614 1.00 56.87 195 ASP A O 1
ATOM 1330 N N . GLY A 1 196 ? 34.092 -0.641 7.994 1.00 53.90 196 GLY A N 1
ATOM 1331 C CA . GLY A 1 196 ? 32.852 -0.571 8.798 1.00 51.00 196 GLY A CA 1
ATOM 1332 C C . GLY A 1 196 ? 32.357 0.778 9.346 1.00 48.97 196 GLY A C 1
ATOM 1333 O O . GLY A 1 196 ? 31.957 1.631 8.588 1.00 49.07 196 GLY A O 1
ATOM 1334 N N . PHE A 1 197 ? 32.350 0.955 10.664 1.00 46.75 197 PHE A N 1
ATOM 1335 C CA . PHE A 1 197 ? 31.797 2.146 11.303 1.00 44.78 197 PHE A CA 1
ATOM 1336 C C . PHE A 1 197 ? 32.643 2.579 12.463 1.00 43.82 197 PHE A C 1
ATOM 1337 O O . PHE A 1 197 ? 32.688 1.894 13.484 1.00 44.16 197 PHE A O 1
ATOM 1345 N N . LEU A 1 198 ? 33.329 3.702 12.290 1.00 42.21 198 LEU A N 1
ATOM 1346 C CA . LEU A 1 198 ? 34.185 4.314 13.316 1.00 40.59 198 LEU A CA 1
ATOM 1347 C C . LEU A 1 198 ? 33.424 5.511 13.889 1.00 39.20 198 LEU A C 1
ATOM 1348 O O . LEU A 1 198 ? 32.755 6.234 13.181 1.00 38.74 198 LEU A O 1
ATOM 1353 N N . SER A 1 199 ? 33.489 5.693 15.189 1.00 37.40 199 SER A N 1
ATOM 1354 C CA . SER A 1 199 ? 32.684 6.711 15.795 1.00 35.35 199 SER A CA 1
ATOM 1355 C C . SER A 1 199 ? 33.415 7.250 16.998 1.00 34.32 199 SER A C 1
ATOM 1356 O O . SER A 1 199 ? 33.748 6.503 17.933 1.00 35.02 199 SER A O 1
ATOM 1359 N N . LYS A 1 200 ? 33.690 8.541 16.973 1.00 32.07 200 LYS A N 1
ATOM 1360 C CA . LYS A 1 200 ? 34.476 9.179 18.010 1.00 31.31 200 LYS A CA 1
ATOM 1361 C C . LYS A 1 200 ? 33.654 10.315 18.585 1.00 31.11 200 LYS A C 1
ATOM 1362 O O . LYS A 1 200 ? 33.192 11.175 17.842 1.00 29.27 200 LYS A O 1
ATOM 1368 N N . THR A 1 201 ? 33.480 10.295 19.895 1.00 29.08 201 THR A N 1
ATOM 1369 C CA . THR A 1 201 ? 32.632 11.203 20.542 1.00 29.41 201 THR A CA 1
ATOM 1370 C C . THR A 1 201 ? 33.391 11.887 21.666 1.00 29.00 201 THR A C 1
ATOM 1371 O O . THR A 1 201 ? 34.188 11.259 22.359 1.00 30.04 201 THR A O 1
ATOM 1375 N N . LEU A 1 202 ? 33.049 13.155 21.874 1.00 29.45 202 LEU A N 1
ATOM 1376 C CA . LEU A 1 202 ? 33.478 13.938 23.022 1.00 30.98 202 LEU A CA 1
ATOM 1377 C C . LEU A 1 202 ? 32.244 14.583 23.611 1.00 30.52 202 LEU A C 1
ATOM 1378 O O . LEU A 1 202 ? 31.318 14.900 22.883 1.00 29.79 202 LEU A O 1
ATOM 1383 N N . TYR A 1 203 ? 32.230 14.796 24.916 1.00 29.57 203 TYR A N 1
ATOM 1384 C CA . TYR A 1 203 ? 31.049 15.363 25.574 1.00 29.36 203 TYR A CA 1
ATOM 1385 C C . TYR A 1 203 ? 31.532 16.0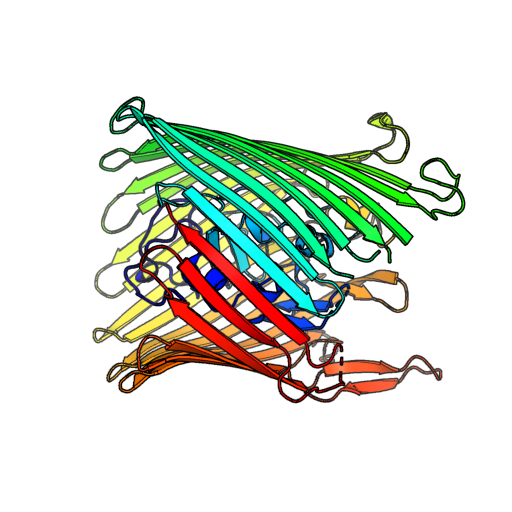91 26.813 1.00 28.63 203 TYR A C 1
ATOM 1386 O O . TYR A 1 203 ? 32.307 15.533 27.573 1.00 28.78 203 TYR A O 1
ATOM 1395 N N . GLY A 1 204 ? 31.094 17.330 27.002 1.00 28.38 204 GLY A N 1
ATOM 1396 C CA . GLY A 1 204 ? 31.355 18.071 28.256 1.00 27.74 204 GLY A CA 1
ATOM 1397 C C . GLY A 1 204 ? 30.064 18.762 28.699 1.00 28.97 204 GLY A C 1
ATOM 1398 O O . GLY A 1 204 ? 29.323 19.263 27.851 1.00 27.26 204 GLY A O 1
ATOM 1399 N N . ALA A 1 205 ? 29.786 18.763 29.996 1.00 28.89 205 ALA A N 1
ATOM 1400 C CA . ALA A 1 205 ? 28.636 19.462 30.551 1.00 30.85 205 ALA A CA 1
ATOM 1401 C C . ALA A 1 205 ? 29.063 20.179 31.807 1.00 32.56 205 ALA A C 1
ATOM 1402 O O . ALA A 1 205 ? 29.892 19.676 32.563 1.00 33.80 205 ALA A O 1
ATOM 1404 N N . LEU A 1 206 ? 28.535 21.387 31.994 1.00 34.08 206 LEU A N 1
ATOM 1405 C CA . LEU A 1 206 ? 28.705 22.184 33.206 1.00 36.07 206 LEU A CA 1
ATOM 1406 C C . LEU A 1 206 ? 27.339 22.348 33.824 1.00 36.77 206 LEU A C 1
ATOM 1407 O O . LEU A 1 206 ? 26.426 22.791 33.130 1.00 36.18 206 LEU A O 1
ATOM 1412 N N . GLU A 1 207 ? 27.202 22.036 35.103 1.00 36.54 207 GLU A N 1
ATOM 1413 C CA . GLU A 1 207 ? 25.939 22.254 35.810 1.00 38.12 207 GLU A CA 1
ATOM 1414 C C . GLU A 1 207 ? 26.271 23.121 37.025 1.00 37.85 207 GLU A C 1
ATOM 1415 O O . GLU A 1 207 ? 27.195 22.806 37.782 1.00 37.24 207 GLU A O 1
ATOM 1421 N N . HIS A 1 208 ? 25.537 24.226 37.176 1.00 37.71 208 HIS A N 1
ATOM 1422 C CA . HIS A 1 208 ? 25.791 25.197 38.234 1.00 38.41 208 HIS A CA 1
ATOM 1423 C C . HIS A 1 208 ? 24.499 25.598 38.931 1.00 38.86 208 HIS A C 1
ATOM 1424 O O . HIS A 1 208 ? 23.508 25.895 38.260 1.00 37.98 208 HIS A O 1
ATOM 1431 N N . ASN A 1 209 ? 24.494 25.561 40.266 1.00 38.98 209 ASN A N 1
ATOM 1432 C CA . ASN A 1 209 ? 23.400 26.160 41.031 1.00 40.17 209 ASN A CA 1
ATOM 1433 C C . ASN A 1 209 ? 23.799 27.539 41.488 1.00 39.71 209 ASN A C 1
ATOM 1434 O O . ASN A 1 209 ? 24.574 27.672 42.417 1.00 39.52 209 ASN A O 1
ATOM 1439 N N . PHE A 1 210 ? 23.268 28.576 40.858 1.00 40.17 210 PHE A N 1
ATOM 1440 C CA . PHE A 1 210 ? 23.550 29.936 41.318 1.00 39.93 210 PHE A CA 1
ATOM 1441 C C . PHE A 1 210 ? 22.991 30.088 42.733 1.00 40.84 210 PHE A C 1
ATOM 1442 O O . PHE A 1 210 ? 23.660 30.625 43.623 1.00 39.59 210 PHE A O 1
ATOM 1450 N N . THR A 1 211 ? 21.763 29.596 42.931 1.00 40.40 211 THR A N 1
ATOM 1451 C CA . THR A 1 211 ? 21.144 29.555 44.255 1.00 41.42 211 THR A CA 1
ATOM 1452 C C . THR A 1 211 ? 20.497 28.201 44.407 1.00 42.27 211 THR A C 1
ATOM 1453 O O . THR A 1 211 ? 20.716 27.311 43.583 1.00 42.58 211 THR A O 1
ATOM 1457 N N . ASP A 1 212 ? 19.684 28.032 45.444 1.00 42.85 212 ASP A N 1
ATOM 1458 C CA . ASP A 1 212 ? 18.952 26.776 45.588 1.00 43.76 212 ASP A CA 1
ATOM 1459 C C . ASP A 1 212 ? 17.817 26.653 44.570 1.00 42.63 212 ASP A C 1
ATOM 1460 O O . ASP A 1 212 ? 17.430 25.550 44.183 1.00 43.06 212 ASP A O 1
ATOM 1465 N N . ALA A 1 213 ? 17.285 27.785 44.133 1.00 41.05 213 ALA A N 1
ATOM 1466 C CA . ALA A 1 213 ? 16.207 27.755 43.150 1.00 39.49 213 ALA A CA 1
ATOM 1467 C C . ALA A 1 213 ? 16.724 27.926 41.706 1.00 38.36 213 ALA A C 1
ATOM 1468 O O . ALA A 1 213 ? 16.193 27.328 40.773 1.00 37.88 213 ALA A O 1
ATOM 1470 N N . TRP A 1 214 ? 17.740 28.747 41.519 1.00 36.14 214 TRP A N 1
ATOM 1471 C CA . TRP A 1 214 ? 18.218 29.012 40.183 1.00 36.34 214 TRP A CA 1
ATOM 1472 C C . TRP A 1 214 ? 19.390 28.123 39.822 1.00 35.39 214 TRP A C 1
ATOM 1473 O O . TRP A 1 214 ? 20.341 28.004 40.586 1.00 34.35 214 TRP A O 1
ATOM 1484 N N . SER A 1 215 ? 19.319 27.510 38.653 1.00 34.63 215 SER A N 1
ATOM 1485 C CA . SER A 1 215 ? 20.410 26.707 38.132 1.00 33.66 215 SER A CA 1
ATOM 1486 C C . SER A 1 215 ? 20.625 26.976 36.652 1.00 33.84 215 SER A C 1
ATOM 1487 O O . SER A 1 215 ? 19.735 27.502 35.954 1.00 32.34 215 SER A O 1
ATOM 1490 N N . GLY A 1 216 ? 21.814 26.630 36.167 1.00 32.72 216 GLY A N 1
ATOM 1491 C CA . GLY A 1 216 ? 22.106 26.796 34.739 1.00 33.92 216 GLY A CA 1
ATOM 1492 C C . GLY A 1 216 ? 22.965 25.647 34.292 1.00 34.59 216 GLY A C 1
ATOM 1493 O O . GLY A 1 216 ? 23.587 24.964 35.118 1.00 34.94 216 GLY A O 1
ATOM 1494 N N . PHE A 1 217 ? 23.032 25.434 32.983 1.00 34.93 217 PHE A N 1
ATOM 1495 C CA . PHE A 1 217 ? 23.940 24.427 32.449 1.00 33.96 217 PHE A CA 1
ATOM 1496 C C . PHE A 1 217 ? 24.375 24.814 31.068 1.00 34.49 217 PHE A C 1
ATOM 1497 O O . PHE A 1 217 ? 23.655 25.538 30.364 1.00 32.47 217 PHE A O 1
ATOM 1505 N N . VAL A 1 218 ? 25.570 24.353 30.709 1.00 34.89 218 VAL A N 1
ATOM 1506 C CA . VAL A 1 218 ? 26.080 24.390 29.335 1.00 36.02 218 VAL A CA 1
ATOM 1507 C C . VAL A 1 218 ? 26.595 23.003 29.030 1.00 35.66 218 VAL A C 1
ATOM 1508 O O . VAL A 1 218 ? 27.291 22.419 29.850 1.00 35.05 218 VAL A O 1
ATOM 1512 N N . ARG A 1 219 ? 26.220 22.472 27.867 1.00 35.04 219 ARG A N 1
ATOM 1513 C CA . ARG A 1 219 ? 26.565 21.124 27.488 1.00 35.39 219 ARG A CA 1
ATOM 1514 C C . ARG A 1 219 ? 26.957 21.212 26.049 1.00 36.49 219 ARG A C 1
ATOM 1515 O O . ARG A 1 219 ? 26.293 21.883 25.245 1.00 36.43 219 ARG A O 1
ATOM 1530 N N . GLY A 1 220 ? 28.053 20.564 25.706 1.00 36.01 220 GLY A N 1
ATOM 1531 C CA . GLY A 1 220 ? 28.417 20.496 24.319 1.00 35.85 220 GLY A CA 1
ATOM 1532 C C . GLY A 1 220 ? 28.878 19.097 24.065 1.00 36.55 220 GLY A C 1
ATOM 1533 O O . GLY A 1 220 ? 29.573 18.484 24.893 1.00 37.85 220 GLY A O 1
ATOM 1534 N N . TYR A 1 221 ? 28.535 18.576 22.911 1.00 35.54 221 TYR A N 1
ATOM 1535 C CA . TYR A 1 221 ? 29.166 17.344 22.493 1.00 34.68 221 TYR A CA 1
ATOM 1536 C C . TYR A 1 221 ? 29.153 17.203 20.977 1.00 34.49 221 TYR A C 1
ATOM 1537 O O . TYR A 1 221 ? 28.401 17.88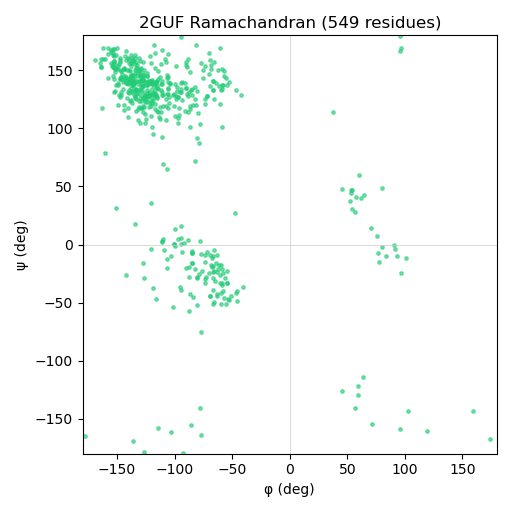6 20.258 1.00 32.20 221 TYR A O 1
ATOM 1546 N N . GLY A 1 222 ? 29.942 16.249 20.513 1.00 33.06 222 GLY A N 1
ATOM 1547 C CA . GLY A 1 222 ? 29.996 15.995 19.100 1.00 31.97 222 GLY A CA 1
ATOM 1548 C C . GLY A 1 222 ? 30.589 14.629 18.842 1.00 30.57 222 GLY A C 1
ATOM 1549 O O . GLY A 1 222 ? 31.129 13.968 19.745 1.00 28.29 222 GLY A O 1
ATOM 1550 N N . TYR A 1 223 ? 30.472 14.206 17.598 1.00 29.95 223 TYR A N 1
ATOM 1551 C CA . TYR A 1 223 ? 31.108 12.963 17.196 1.00 29.51 223 TYR A CA 1
ATOM 1552 C C . TYR A 1 223 ? 31.431 13.002 15.736 1.00 29.17 223 TYR A C 1
ATOM 1553 O O . TYR A 1 223 ? 30.815 13.771 14.999 1.00 28.54 223 TYR A O 1
ATOM 1562 N N . ASP A 1 224 ? 32.474 12.257 15.349 1.00 29.73 224 ASP A N 1
ATOM 1563 C CA . ASP A 1 224 ? 32.862 12.132 13.962 1.00 30.12 224 ASP A CA 1
ATOM 1564 C C . ASP A 1 224 ? 32.602 10.685 13.671 1.00 30.36 224 ASP A C 1
ATOM 1565 O O . ASP A 1 224 ? 33.148 9.856 14.364 1.00 29.23 224 ASP A O 1
ATOM 1570 N N . ASN A 1 225 ? 31.632 10.382 12.791 1.00 29.69 225 ASN A N 1
ATOM 1571 C CA . ASN A 1 225 ? 31.375 8.996 12.409 1.00 29.90 225 ASN A CA 1
ATOM 1572 C C . ASN A 1 225 ? 31.790 8.706 10.971 1.00 30.70 225 ASN A C 1
ATOM 1573 O O . ASN A 1 225 ? 31.439 9.442 10.063 1.00 28.72 225 ASN A O 1
ATOM 1578 N N . ARG A 1 226 ? 32.581 7.657 10.771 1.00 31.98 226 ARG A N 1
ATOM 1579 C CA . ARG A 1 226 ? 32.910 7.246 9.420 1.00 33.27 226 ARG A CA 1
ATOM 1580 C C . ARG A 1 226 ? 32.226 5.921 9.152 1.00 33.79 226 ARG A C 1
ATOM 1581 O O . ARG A 1 226 ? 32.347 4.990 9.948 1.00 32.20 226 ARG A O 1
ATOM 1589 N N . THR A 1 227 ? 31.503 5.838 8.052 1.00 34.95 227 THR A N 1
ATOM 1590 C CA . THR A 1 227 ? 30.795 4.619 7.710 1.00 38.30 227 THR A CA 1
ATOM 1591 C C . THR A 1 227 ? 31.251 4.254 6.315 1.00 41.51 227 THR A C 1
ATOM 1592 O O . THR A 1 227 ? 31.259 5.092 5.411 1.00 40.12 227 THR A O 1
ATOM 1596 N N . ASN A 1 228 ? 31.708 3.024 6.149 1.00 45.00 228 ASN A N 1
ATOM 1597 C CA . ASN A 1 228 ? 31.848 2.441 4.822 1.00 49.02 228 ASN A CA 1
ATOM 1598 C C . A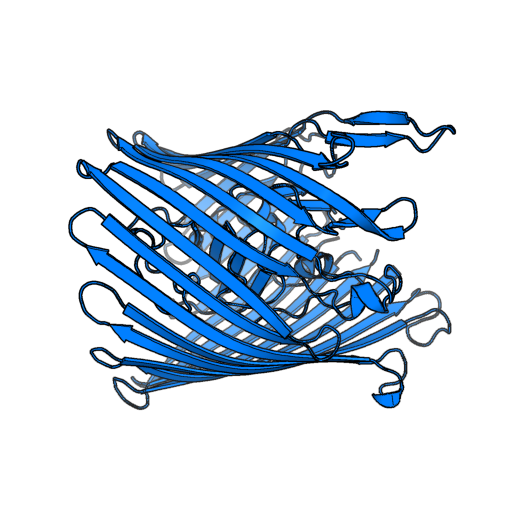SN A 1 228 ? 30.661 1.533 4.540 1.00 51.45 228 ASN A C 1
ATOM 1599 O O . ASN A 1 228 ? 30.507 0.477 5.184 1.00 52.89 228 ASN A O 1
ATOM 1604 N N . TYR A 1 229 ? 29.805 1.956 3.610 1.00 52.89 229 TYR A N 1
ATOM 1605 C CA . TYR A 1 229 ? 28.683 1.137 3.177 1.00 54.41 229 TYR A CA 1
ATOM 1606 C C . TYR A 1 229 ? 29.140 0.018 2.202 1.00 54.91 229 TYR A C 1
ATOM 1607 O O . TYR A 1 229 ? 28.925 0.077 0.982 1.00 55.50 229 TYR A O 1
ATOM 1616 N N . ASP A 1 241 ? 29.020 5.872 -0.687 1.00 46.80 241 ASP A N 1
ATOM 1617 C CA . ASP A 1 241 ? 29.403 4.608 -0.125 1.00 46.07 241 ASP A CA 1
ATOM 1618 C C . ASP A 1 241 ? 30.574 4.673 0.913 1.00 44.08 241 ASP A C 1
ATOM 1619 O O . ASP A 1 241 ? 30.779 3.710 1.693 1.00 44.63 241 ASP A O 1
ATOM 1624 N N . THR A 1 242 ? 31.322 5.781 0.946 1.00 38.96 242 THR A N 1
ATOM 1625 C CA . THR A 1 242 ? 31.912 6.222 2.217 1.00 35.70 242 THR A CA 1
ATOM 1626 C C . THR A 1 242 ? 31.118 7.409 2.754 1.00 33.88 242 THR A C 1
ATOM 1627 O O . THR A 1 242 ? 30.754 8.292 2.000 1.00 32.17 242 THR A O 1
ATOM 1631 N N . ARG A 1 243 ? 30.868 7.420 4.056 1.00 31.01 243 ARG A N 1
ATOM 1632 C CA . ARG A 1 243 ? 30.199 8.507 4.697 1.00 29.47 243 ARG A CA 1
ATOM 1633 C C . ARG A 1 243 ? 31.056 9.044 5.812 1.00 29.11 243 ARG A C 1
ATOM 1634 O O . ARG A 1 243 ? 31.661 8.277 6.589 1.00 28.97 243 ARG A O 1
ATOM 1642 N N . LYS A 1 244 ? 31.196 10.362 5.863 1.00 27.28 244 LYS A N 1
ATOM 1643 C CA . LYS A 1 244 ? 31.781 10.988 7.039 1.00 27.65 244 LYS A CA 1
ATOM 1644 C C . LYS A 1 244 ? 30.898 12.050 7.540 1.00 28.11 244 LYS A C 1
ATOM 1645 O O . LYS A 1 244 ? 30.629 13.019 6.846 1.00 28.93 244 LYS A O 1
ATOM 1651 N N . LEU A 1 245 ? 30.456 11.865 8.775 1.00 28.13 245 LEU A N 1
ATOM 1652 C CA . LEU A 1 245 ? 29.507 12.718 9.410 1.00 28.42 245 LEU A CA 1
ATOM 1653 C C . LEU A 1 245 ? 30.280 13.363 10.581 1.00 29.31 245 LEU A C 1
ATOM 1654 O O . LEU A 1 245 ? 30.921 12.663 11.371 1.00 29.54 245 LEU A O 1
ATOM 1659 N N . TYR A 1 246 ? 30.265 14.694 10.659 1.00 29.91 246 TYR A N 1
ATOM 1660 C CA . TYR A 1 246 ? 30.824 15.428 11.796 1.00 29.93 246 TYR A CA 1
ATOM 1661 C C . TYR A 1 246 ? 29.669 16.203 12.392 1.00 31.70 246 TYR A C 1
ATOM 1662 O O . TYR A 1 246 ? 28.990 16.945 11.691 1.00 32.00 246 TYR A O 1
ATOM 1671 N N . SER A 1 247 ? 29.384 15.960 13.656 1.00 30.93 247 SER A N 1
ATOM 1672 C CA . SER A 1 247 ? 28.235 16.535 14.274 1.00 29.79 247 SER A CA 1
ATOM 1673 C C . SER A 1 247 ? 28.637 17.160 15.599 1.00 29.34 247 SER A C 1
ATOM 1674 O O . SER A 1 247 ? 29.502 16.591 16.329 1.00 26.95 247 SER A O 1
ATOM 1677 N N . GLN A 1 248 ? 28.038 18.325 15.895 1.00 27.90 248 GLN A N 1
ATOM 1678 C CA . GLN A 1 248 ? 28.190 18.991 17.180 1.00 30.20 248 GLN A CA 1
ATOM 1679 C C . GLN A 1 248 ? 26.881 19.544 17.626 1.00 31.27 248 GLN A C 1
ATOM 1680 O O . GLN A 1 248 ? 26.034 19.909 16.820 1.00 28.79 248 GLN A O 1
ATOM 1686 N N . SER A 1 249 ? 26.714 19.591 18.937 1.00 31.14 249 SER A N 1
ATOM 1687 C CA . SER A 1 249 ? 25.494 20.050 19.484 1.00 31.90 249 SER A CA 1
ATOM 1688 C C . SER A 1 249 ? 25.836 20.763 20.774 1.00 32.66 249 SER A C 1
ATOM 1689 O O . SER A 1 249 ? 26.629 20.261 21.588 1.00 33.53 249 SER A O 1
ATOM 1692 N N . TRP A 1 250 ? 25.341 21.990 20.911 1.00 33.03 250 TRP A N 1
ATOM 1693 C CA . TRP A 1 250 ? 25.579 22.804 22.118 1.00 34.76 250 TRP A CA 1
ATOM 1694 C C . TRP A 1 250 ? 24.247 23.220 22.761 1.00 33.78 250 TRP A C 1
ATOM 1695 O O . TRP A 1 250 ? 23.303 23.593 22.058 1.00 34.85 250 TRP A O 1
ATOM 1706 N N . ASP A 1 251 ? 24.149 23.161 24.072 1.00 32.91 251 ASP A N 1
ATOM 1707 C CA . ASP A 1 251 ? 22.877 23.497 24.721 1.00 33.61 251 ASP A CA 1
ATOM 1708 C C . ASP A 1 251 ? 23.264 24.322 25.914 1.00 33.08 251 ASP A C 1
ATOM 1709 O O . ASP A 1 251 ? 24.342 24.099 26.509 1.00 31.30 251 ASP A O 1
ATOM 1714 N N . ALA A 1 252 ? 22.422 25.291 26.254 1.00 31.10 252 ALA A N 1
ATOM 1715 C CA . ALA A 1 252 ? 22.649 26.138 27.425 1.00 30.73 252 ALA A CA 1
ATOM 1716 C C . ALA A 1 252 ? 21.303 26.351 28.006 1.00 31.00 252 ALA A C 1
ATOM 1717 O O . ALA A 1 252 ? 20.306 26.464 27.272 1.00 29.68 252 ALA A O 1
ATOM 1719 N N . GLY A 1 253 ? 21.217 26.418 29.314 1.00 30.90 253 GLY A N 1
ATOM 1720 C CA . GLY A 1 253 ? 19.890 26.502 29.891 1.00 31.22 253 GLY A CA 1
ATOM 1721 C C . GLY A 1 253 ? 19.876 27.151 31.245 1.00 31.62 253 GLY A C 1
ATOM 1722 O O . GLY A 1 253 ? 20.885 27.158 31.942 1.00 30.05 253 GLY A O 1
ATOM 1723 N N . LEU A 1 254 ? 18.726 27.699 31.610 1.00 32.22 254 LEU A N 1
ATOM 1724 C CA . LEU A 1 254 ? 18.537 28.285 32.937 1.00 32.63 254 LEU A CA 1
ATOM 1725 C C . LEU A 1 254 ? 17.320 27.668 33.500 1.00 32.14 254 LEU A C 1
ATOM 1726 O O . LEU A 1 254 ? 16.344 27.443 32.774 1.00 32.31 254 LEU A O 1
ATOM 1731 N N . ARG A 1 255 ? 17.331 27.378 34.788 1.00 31.22 255 ARG A N 1
ATOM 1732 C CA . ARG A 1 255 ? 16.171 26.733 35.373 1.00 32.20 255 ARG A CA 1
ATOM 1733 C C . ARG A 1 255 ? 15.902 27.342 36.707 1.00 31.34 255 ARG A C 1
ATOM 1734 O O . ARG A 1 255 ? 16.829 27.649 37.476 1.00 32.50 255 ARG A O 1
ATOM 1742 N N . TYR A 1 256 ? 14.634 27.516 36.975 1.00 31.60 256 TYR A N 1
ATOM 1743 C CA . TYR A 1 256 ? 14.188 28.004 38.248 1.00 31.32 256 TYR A CA 1
ATOM 1744 C C . TYR A 1 256 ? 13.345 26.925 38.822 1.00 32.25 256 TYR A C 1
ATOM 1745 O O . TYR A 1 256 ? 12.345 26.493 38.208 1.00 30.52 256 TYR A O 1
ATOM 1754 N N . ASN A 1 257 ? 13.709 26.488 40.019 1.00 32.84 257 ASN A N 1
ATOM 1755 C CA . ASN A 1 257 ? 12.914 25.504 40.702 1.00 34.97 257 ASN A CA 1
ATOM 1756 C C . ASN A 1 257 ? 12.408 26.068 42.011 1.00 35.84 257 ASN A C 1
ATOM 1757 O O . ASN A 1 257 ? 13.130 26.090 42.997 1.00 36.91 257 ASN A O 1
ATOM 1766 N N . GLY A 1 258 ? 11.191 26.598 42.003 1.00 36.47 258 GLY A N 1
ATOM 1767 C CA . GLY A 1 258 ? 10.614 27.164 43.209 1.00 37.46 258 GLY A CA 1
ATOM 1768 C C . GLY A 1 258 ? 9.800 26.146 43.961 1.00 37.82 258 GLY A C 1
ATOM 1769 O O . GLY A 1 258 ? 9.678 24.998 43.518 1.00 39.69 258 GLY A O 1
ATOM 1770 N N . GLU A 1 259 ? 9.208 26.568 45.076 1.00 38.01 259 GLU A N 1
ATOM 1771 C CA . GLU A 1 259 ? 8.233 25.748 45.821 1.00 37.70 259 GLU A CA 1
ATOM 1772 C C . GLU A 1 259 ? 7.092 25.251 44.899 1.00 35.54 259 GLU A C 1
ATOM 1773 O O . GLU A 1 259 ? 6.744 24.067 44.880 1.00 35.62 259 GLU A O 1
ATOM 1779 N N . LEU A 1 260 ? 6.523 26.168 44.113 1.00 33.57 260 LEU A N 1
ATOM 1780 C CA . LEU A 1 260 ? 5.371 25.862 43.251 1.00 30.93 260 LEU A CA 1
ATOM 1781 C C . LEU A 1 260 ? 5.690 26.066 41.793 1.00 30.64 260 LEU A C 1
ATOM 1782 O O . LEU A 1 260 ? 5.211 25.317 40.942 1.00 30.47 260 LEU A O 1
ATOM 1787 N N . ILE A 1 261 ? 6.477 27.097 41.506 1.00 29.96 261 ILE A N 1
ATOM 1788 C CA . ILE A 1 261 ? 6.723 27.483 40.133 1.00 29.90 261 ILE A CA 1
ATOM 1789 C C . ILE A 1 261 ? 8.023 26.919 39.649 1.00 30.66 261 ILE A C 1
ATOM 1790 O O . ILE A 1 261 ? 9.075 27.003 40.346 1.00 27.93 261 ILE A O 1
ATOM 1795 N N . LYS A 1 262 ? 7.984 26.375 38.436 1.00 31.11 262 LYS A N 1
ATOM 1796 C CA . LYS A 1 262 ? 9.211 25.918 37.822 1.00 32.52 262 LYS A CA 1
ATOM 1797 C C . LYS A 1 262 ? 9.230 26.512 36.424 1.00 31.65 262 LYS A C 1
ATOM 1798 O O . LYS A 1 262 ? 8.175 26.625 35.759 1.00 31.72 262 LYS A O 1
ATOM 1804 N N . SER A 1 263 ? 10.416 26.848 35.974 1.00 31.34 263 SER A N 1
ATOM 1805 C CA . SER A 1 263 ? 10.603 27.411 34.643 1.00 31.23 263 SER A CA 1
ATOM 1806 C C . SER A 1 263 ? 11.874 26.907 34.079 1.00 31.26 263 SER A C 1
ATOM 1807 O O . SER A 1 263 ? 12.835 26.658 34.822 1.00 31.94 263 SER A O 1
ATOM 1810 N N . GLN A 1 264 ? 11.966 26.792 32.764 1.00 30.34 264 GLN A N 1
ATOM 1811 C CA . GLN A 1 264 ? 13.244 26.458 32.183 1.00 32.36 264 GLN A CA 1
ATOM 1812 C C . GLN A 1 264 ? 13.365 27.200 30.898 1.00 30.39 264 GLN A C 1
ATOM 1813 O O . GLN A 1 264 ? 12.394 27.341 30.166 1.00 29.41 264 GLN A O 1
ATOM 1819 N N . LEU A 1 265 ? 14.551 27.685 30.623 1.00 29.95 265 LEU A N 1
ATOM 1820 C CA . LEU A 1 265 ? 14.831 28.328 29.356 1.00 30.72 265 LEU A CA 1
ATOM 1821 C C . LEU A 1 265 ? 16.011 27.619 28.799 1.00 31.71 265 LEU A C 1
ATOM 1822 O O . LEU A 1 265 ? 17.063 27.564 29.432 1.00 32.00 265 LEU A O 1
ATOM 1827 N N . ILE A 1 266 ? 15.870 27.109 27.587 1.00 31.05 266 ILE A N 1
ATOM 1828 C CA . ILE A 1 266 ? 16.932 26.326 26.992 1.00 32.33 266 ILE A CA 1
ATOM 1829 C C . ILE A 1 266 ? 17.218 26.851 25.598 1.00 31.64 266 ILE A C 1
ATOM 1830 O O . ILE A 1 266 ? 16.292 27.080 24.827 1.00 29.64 266 ILE A O 1
ATOM 1835 N N . THR A 1 267 ? 18.480 27.055 25.264 1.00 31.60 267 THR A N 1
ATOM 1836 C CA . THR A 1 267 ? 18.804 27.377 23.893 1.00 32.43 267 THR A CA 1
ATOM 1837 C C . THR A 1 267 ? 19.737 26.277 23.392 1.00 32.67 267 THR A C 1
ATOM 1838 O O . THR A 1 267 ? 20.562 25.818 24.138 1.00 31.71 267 THR A O 1
ATOM 1842 N N . SER A 1 268 ? 19.581 25.850 22.140 1.00 31.95 268 SER A N 1
ATOM 1843 C CA . SER A 1 268 ? 20.430 24.811 21.559 1.00 31.44 268 SER A CA 1
ATOM 1844 C C . SER A 1 268 ? 20.835 25.101 20.184 1.00 29.84 268 SER A C 1
ATOM 1845 O O . SER A 1 268 ? 20.110 25.706 19.427 1.00 30.39 268 SER A O 1
ATOM 1848 N N . TYR A 1 269 ? 21.967 24.535 19.814 1.00 30.81 269 TYR A N 1
ATOM 1849 C CA . TYR A 1 269 ? 22.429 24.673 18.452 1.00 31.04 269 TYR A CA 1
ATOM 1850 C C . TYR A 1 269 ? 23.127 23.400 18.129 1.00 31.79 269 TYR A C 1
ATOM 1851 O O . TYR A 1 269 ? 23.970 22.946 18.901 1.00 32.50 269 TYR A O 1
ATOM 1860 N N . SER A 1 270 ? 22.799 22.818 16.992 1.00 32.40 270 SER A N 1
ATOM 1861 C CA . SER A 1 270 ? 23.455 21.605 16.553 1.00 31.85 270 SER A CA 1
ATOM 1862 C C . SER A 1 270 ? 23.850 21.821 15.111 1.00 31.88 270 SER A C 1
ATOM 1863 O O . SER A 1 270 ? 23.180 22.555 14.398 1.00 31.65 270 SER A O 1
ATOM 1866 N N . HIS A 1 271 ? 24.961 21.223 14.699 1.00 30.25 271 HIS A N 1
ATOM 1867 C CA . HIS A 1 271 ? 25.520 21.461 13.378 1.00 29.40 271 HIS A CA 1
ATOM 1868 C C . HIS A 1 271 ? 26.107 20.158 12.926 1.00 27.80 271 HIS A C 1
ATOM 1869 O O . HIS A 1 271 ? 26.752 19.486 13.701 1.00 27.51 271 HIS A O 1
ATOM 1876 N N . SER A 1 272 ? 25.837 19.762 11.694 1.00 27.39 272 SER A N 1
ATOM 1877 C CA . SER A 1 272 ? 26.509 18.589 11.147 1.00 28.24 272 SER A CA 1
ATOM 1878 C C . SER A 1 272 ? 26.948 18.817 9.698 1.00 29.20 272 SER A C 1
ATOM 1879 O O . SER A 1 272 ? 26.277 19.534 8.932 1.00 27.57 272 SER A O 1
ATOM 1882 N N . LYS A 1 273 ? 28.096 18.241 9.351 1.00 27.54 273 LYS A N 1
ATOM 1883 C CA . LYS A 1 273 ? 28.520 18.151 7.964 1.00 29.48 273 LYS A CA 1
ATOM 1884 C C . LYS A 1 273 ? 28.552 16.667 7.614 1.00 28.94 273 LYS A C 1
ATOM 1885 O O . LYS A 1 273 ? 29.209 15.894 8.288 1.00 29.33 273 LYS A O 1
ATOM 1891 N N . ASP A 1 274 ? 27.850 16.300 6.543 1.00 28.02 274 ASP A N 1
ATOM 1892 C CA . ASP A 1 274 ? 27.688 14.928 6.184 1.00 28.67 274 ASP A CA 1
ATOM 1893 C C . ASP A 1 274 ? 28.151 14.746 4.739 1.00 28.83 274 ASP A C 1
ATOM 1894 O O . ASP A 1 274 ? 27.447 15.220 3.809 1.00 28.78 274 ASP A O 1
ATOM 1899 N N . TYR A 1 275 ? 29.253 14.019 4.581 1.00 28.17 275 TYR A N 1
ATOM 1900 C CA . TYR A 1 275 ? 29.931 13.782 3.301 1.00 29.20 275 TYR A CA 1
ATOM 1901 C C . TYR A 1 275 ? 29.636 12.355 2.909 1.00 29.43 275 TYR A C 1
ATOM 1902 O O . TYR A 1 275 ? 29.789 11.463 3.720 1.00 28.72 275 TYR A O 1
ATOM 1911 N N . ASN A 1 276 ? 29.179 12.155 1.681 1.00 29.36 276 ASN A N 1
ATOM 1912 C CA . ASN A 1 276 ? 28.992 10.826 1.128 1.00 29.04 276 ASN A CA 1
ATOM 1913 C C . ASN A 1 276 ? 29.632 10.818 -0.226 1.00 28.53 276 ASN A C 1
ATOM 1914 O O . ASN A 1 276 ? 29.312 11.651 -1.083 1.00 26.63 276 ASN A O 1
ATOM 1919 N N . TYR A 1 277 ? 30.566 9.899 -0.431 1.00 27.97 277 TYR A N 1
ATOM 1920 C CA . TYR A 1 277 ? 31.285 9.891 -1.679 1.00 28.37 277 TYR A CA 1
ATOM 1921 C C . TYR A 1 277 ? 31.866 8.514 -1.915 1.00 27.37 277 TYR A C 1
ATOM 1922 O O . TYR A 1 277 ? 31.943 7.702 -1.005 1.00 26.04 277 TYR A O 1
ATOM 1931 N N . ASP A 1 278 ? 32.265 8.265 -3.150 1.00 27.85 278 ASP A N 1
ATOM 1932 C CA . ASP A 1 278 ? 33.026 7.078 -3.518 1.00 27.42 278 ASP A CA 1
ATOM 1933 C C . ASP A 1 278 ? 34.489 7.318 -3.253 1.00 28.06 278 ASP A C 1
ATOM 1934 O O . ASP A 1 278 ? 35.115 8.173 -3.882 1.00 26.21 278 ASP A O 1
ATOM 1939 N N . PRO A 1 279 ? 35.095 6.494 -2.373 1.00 29.19 279 PRO A N 1
ATOM 1940 C CA . PRO A 1 279 ? 36.455 6.783 -2.005 1.00 28.40 279 PRO A CA 1
ATOM 1941 C C . PRO A 1 279 ? 37.465 6.620 -3.140 1.00 28.39 279 PRO A C 1
ATOM 1942 O O . PRO A 1 279 ? 38.582 7.028 -2.960 1.00 27.70 279 PRO A O 1
ATOM 1946 N N . HIS A 1 280 ? 37.081 6.046 -4.288 1.00 28.03 280 HIS A N 1
ATOM 1947 C CA . HIS A 1 280 ? 37.963 6.026 -5.449 1.00 28.78 280 HIS A CA 1
ATOM 1948 C C . HIS A 1 280 ? 38.161 7.411 -6.027 1.00 27.17 280 HIS A C 1
ATOM 1949 O O . HIS A 1 280 ? 39.126 7.630 -6.768 1.00 27.41 280 HIS A O 1
ATOM 1956 N N . TYR A 1 281 ? 37.283 8.333 -5.673 1.00 25.42 281 TYR A N 1
ATOM 1957 C CA . TYR A 1 281 ? 37.282 9.662 -6.296 1.00 25.02 281 TYR A CA 1
ATOM 1958 C C . TYR A 1 281 ? 37.333 10.769 -5.271 1.00 25.26 281 TYR A C 1
ATOM 1959 O O . TYR A 1 281 ? 37.847 11.839 -5.579 1.00 25.36 281 TYR A O 1
ATOM 1968 N N . GLY A 1 282 ? 36.790 10.517 -4.077 1.00 24.33 282 GLY A N 1
ATOM 1969 C CA . GLY A 1 282 ? 36.927 11.467 -2.973 1.00 23.55 282 GLY A CA 1
ATOM 1970 C C . GLY A 1 282 ? 35.768 12.404 -2.807 1.00 23.29 282 GLY A C 1
ATOM 1971 O O . GLY A 1 282 ? 34.785 12.375 -3.595 1.00 21.44 282 GLY A O 1
ATOM 1972 N N . ARG A 1 283 ? 35.888 13.268 -1.786 1.00 22.63 283 ARG A N 1
ATOM 1973 C CA . ARG A 1 283 ? 34.760 14.013 -1.279 1.00 23.66 283 ARG A CA 1
ATOM 1974 C C . ARG A 1 283 ? 34.355 15.118 -2.216 1.00 21.75 283 ARG A C 1
ATOM 1975 O O . ARG A 1 283 ? 33.281 15.640 -2.076 1.00 19.78 283 ARG A O 1
ATOM 1983 N N . TYR A 1 284 ? 35.222 15.457 -3.154 1.00 19.95 284 TYR A N 1
ATOM 1984 C CA . TYR A 1 284 ? 34.963 16.549 -4.109 1.00 21.04 284 TYR A CA 1
ATOM 1985 C C . TYR A 1 284 ? 34.493 16.034 -5.437 1.00 21.59 284 TYR A C 1
ATOM 1986 O O . TYR A 1 284 ? 34.282 16.825 -6.360 1.00 22.28 284 TYR A O 1
ATOM 1995 N N . ASP A 1 285 ? 34.407 14.727 -5.591 1.00 18.75 285 ASP A N 1
ATOM 1996 C CA . ASP A 1 285 ? 34.064 14.192 -6.875 1.00 22.19 285 ASP A CA 1
ATOM 1997 C C . ASP A 1 285 ? 32.710 14.758 -7.271 1.00 22.61 285 ASP A C 1
ATOM 1998 O O . ASP A 1 285 ? 31.925 14.993 -6.404 1.00 21.60 285 ASP A O 1
ATOM 2003 N N . SER A 1 286 ? 32.410 14.921 -8.563 1.00 25.66 286 SER A N 1
ATOM 2004 C CA . SER A 1 286 ? 31.090 15.446 -8.939 1.00 29.67 286 SER A CA 1
ATOM 2005 C C . SER A 1 286 ? 29.888 14.653 -8.461 1.00 29.79 286 SER A C 1
ATOM 2006 O O . SER A 1 286 ? 28.793 15.216 -8.283 1.00 31.95 286 SER A O 1
ATOM 2009 N N . SER A 1 287 ? 30.026 13.377 -8.195 1.00 30.01 287 SER A N 1
ATOM 2010 C CA . SER A 1 287 ? 28.837 12.713 -7.716 1.00 31.56 287 SER A CA 1
ATOM 2011 C C . SER A 1 287 ? 28.857 12.535 -6.175 1.00 30.76 287 SER A C 1
ATOM 2012 O O . SER A 1 287 ? 27.914 11.987 -5.603 1.00 30.21 287 SER A O 1
ATOM 2015 N N . ALA A 1 288 ? 29.912 13.005 -5.499 1.00 27.90 288 ALA A N 1
ATOM 2016 C CA . ALA A 1 288 ? 29.868 13.139 -4.046 1.00 27.85 288 ALA A CA 1
ATOM 2017 C C . ALA A 1 288 ? 28.852 14.190 -3.571 1.00 27.95 288 ALA A C 1
ATOM 2018 O O . ALA A 1 288 ? 28.473 15.102 -4.289 1.00 26.01 288 ALA A O 1
ATOM 2020 N N . THR A 1 289 ? 28.413 14.059 -2.329 1.00 28.11 289 THR A N 1
ATOM 2021 C CA . THR A 1 289 ? 27.497 15.034 -1.772 1.00 29.44 289 THR A CA 1
ATOM 2022 C C . THR A 1 289 ? 28.039 15.508 -0.425 1.00 29.77 289 THR A C 1
ATOM 2023 O O . THR A 1 289 ? 28.788 14.785 0.253 1.00 27.81 289 THR A O 1
ATOM 2027 N N . LEU A 1 290 ? 27.691 16.739 -0.060 1.00 29.23 290 LEU A N 1
ATOM 2028 C CA . LEU A 1 290 ? 27.962 17.227 1.278 1.00 27.92 290 LEU A CA 1
ATOM 2029 C C . LEU A 1 290 ? 26.666 17.907 1.701 1.00 27.96 290 LEU A C 1
ATOM 2030 O O . LEU A 1 290 ? 26.191 18.808 1.019 1.00 28.85 290 LEU A O 1
ATOM 2035 N N . ASP A 1 291 ? 26.121 17.523 2.829 1.00 26.57 291 ASP A N 1
ATOM 2036 C CA . ASP A 1 291 ? 24.984 18.254 3.367 1.00 28.56 291 ASP A CA 1
ATOM 2037 C C . ASP A 1 291 ? 25.408 18.826 4.685 1.00 26.95 291 ASP A C 1
ATOM 2038 O O . ASP A 1 291 ? 25.812 18.080 5.590 1.00 25.72 291 ASP A O 1
ATOM 2043 N N . GLU A 1 292 ? 25.341 20.149 4.811 1.00 26.43 292 GLU A N 1
ATOM 2044 C CA . GLU A 1 292 ? 25.565 20.785 6.109 1.00 27.27 292 GLU A CA 1
ATOM 2045 C C . GLU A 1 292 ? 24.179 21.129 6.661 1.00 27.26 292 GLU A C 1
ATOM 2046 O O . GLU A 1 292 ? 23.466 21.873 5.984 1.00 26.03 292 GLU A O 1
ATOM 2052 N N . MET A 1 293 ? 23.887 20.729 7.888 1.00 26.92 293 MET A N 1
ATOM 2053 C CA . MET A 1 293 ? 22.586 20.972 8.519 1.00 29.69 293 MET A CA 1
ATOM 2054 C C . MET A 1 293 ? 22.830 21.702 9.799 1.00 28.09 293 MET A C 1
ATOM 2055 O O . MET A 1 293 ? 23.846 21.458 10.443 1.00 27.03 293 MET A O 1
ATOM 2060 N N . LYS A 1 294 ? 21.924 22.601 10.157 1.00 26.92 294 LYS A N 1
ATOM 2061 C CA . LYS A 1 294 ? 21.936 23.254 11.485 1.00 27.39 294 LYS A CA 1
ATOM 2062 C C . LYS A 1 294 ? 20.550 23.262 12.042 1.00 27.11 294 LYS A C 1
ATOM 2063 O O . LYS A 1 294 ? 19.580 23.219 11.283 1.00 27.76 294 LYS A O 1
ATOM 2069 N N . GLN A 1 295 ? 20.453 23.321 13.357 1.00 25.80 295 GLN A N 1
ATOM 2070 C CA . GLN A 1 295 ? 19.220 23.389 14.053 1.00 24.82 295 GLN A CA 1
ATOM 2071 C C . GLN A 1 295 ? 19.409 24.331 15.213 1.00 26.50 295 GLN A C 1
ATOM 2072 O O . GLN A 1 295 ? 20.398 24.207 15.998 1.00 28.85 295 GLN A O 1
ATOM 2078 N N . TYR A 1 296 ? 18.532 25.341 15.295 1.00 26.55 296 TYR A N 1
ATOM 2079 C CA . TYR A 1 296 ? 18.607 26.266 16.391 1.00 26.09 296 TYR A CA 1
ATOM 2080 C C . TYR A 1 296 ? 17.316 26.075 17.143 1.00 26.97 296 TYR A C 1
ATOM 2081 O O . TYR A 1 296 ? 16.276 25.959 16.517 1.00 25.21 296 TYR A O 1
ATOM 2090 N N . THR A 1 297 ? 17.351 26.096 18.463 1.00 26.98 297 THR A N 1
ATOM 2091 C CA . THR A 1 297 ? 16.117 26.028 19.264 1.00 27.45 297 THR A CA 1
ATOM 2092 C C . THR A 1 297 ? 16.126 27.048 20.372 1.00 27.28 297 THR A C 1
ATOM 2093 O O . THR A 1 297 ? 17.141 27.228 20.989 1.00 28.20 297 THR A O 1
ATOM 2097 N N . VAL A 1 298 ? 14.985 27.705 20.633 1.00 27.39 298 VAL A N 1
ATOM 2098 C CA . VAL A 1 298 ? 14.845 28.483 21.866 1.00 27.35 298 VAL A CA 1
ATOM 2099 C C . VAL A 1 298 ? 13.591 28.038 22.487 1.00 28.61 298 VAL A C 1
ATOM 2100 O O . VAL A 1 298 ? 12.543 28.063 21.812 1.00 28.31 298 VAL A O 1
ATOM 2104 N N . GLN A 1 299 ? 13.649 27.567 23.737 1.00 29.19 299 GLN A N 1
ATOM 2105 C CA . GLN A 1 299 ? 12.449 27.033 24.338 1.00 30.81 299 GLN A CA 1
ATOM 2106 C C . GLN A 1 299 ? 12.226 27.512 25.741 1.00 29.53 299 GLN A C 1
ATOM 2107 O O . GLN A 1 299 ? 13.133 27.518 26.524 1.00 29.32 299 GLN A O 1
ATOM 2113 N N . TRP A 1 300 ? 11.010 27.928 26.057 1.00 27.62 300 TRP A N 1
ATOM 2114 C CA . TRP A 1 300 ? 10.742 28.436 27.408 1.00 27.33 300 TRP A CA 1
ATOM 2115 C C . TRP A 1 300 ? 9.574 27.681 27.901 1.00 28.43 300 TRP A C 1
ATOM 2116 O O . TRP A 1 300 ? 8.529 27.676 27.217 1.00 26.65 300 TRP A O 1
ATOM 2127 N N . ALA A 1 301 ? 9.702 27.046 29.076 1.00 27.79 301 ALA A N 1
ATOM 2128 C CA . ALA A 1 301 ? 8.648 26.155 29.558 1.00 28.05 301 ALA A CA 1
ATOM 2129 C C . ALA A 1 301 ? 8.393 26.511 30.996 1.00 27.43 301 ALA A C 1
ATOM 2130 O O . ALA A 1 301 ? 9.313 26.833 31.726 1.00 27.68 301 ALA A O 1
ATOM 2132 N N . ASN A 1 302 ? 7.154 26.498 31.385 1.00 27.58 302 ASN A N 1
ATOM 2133 C CA . ASN A 1 302 ? 6.785 26.833 32.764 1.00 29.04 302 ASN A CA 1
ATOM 2134 C C . ASN A 1 302 ? 5.822 25.853 33.303 1.00 28.65 302 ASN A C 1
ATOM 2135 O O . ASN A 1 302 ? 4.966 25.365 32.578 1.00 29.59 302 ASN A O 1
ATOM 2140 N N . ASN A 1 303 ? 5.849 25.666 34.625 1.00 27.86 303 ASN A N 1
ATOM 2141 C CA . ASN A 1 303 ? 4.975 24.720 35.228 1.00 27.69 303 ASN A CA 1
ATOM 2142 C C . ASN A 1 303 ? 4.726 25.199 36.653 1.00 27.03 303 ASN A C 1
ATOM 2143 O O . ASN A 1 303 ? 5.608 25.731 37.296 1.00 26.13 303 ASN A O 1
ATOM 2148 N N . VAL A 1 304 ? 3.521 25.031 37.136 1.00 25.98 304 VAL A N 1
ATOM 2149 C CA . VAL A 1 304 ? 3.292 25.359 38.506 1.00 26.22 304 VAL A CA 1
ATOM 2150 C C . VAL A 1 304 ? 2.410 24.283 39.137 1.00 27.30 304 VAL A C 1
ATOM 2151 O O . VAL A 1 304 ? 1.483 23.798 38.520 1.00 25.90 304 VAL A O 1
ATOM 2155 N N . ILE A 1 305 ? 2.696 23.976 40.403 1.00 27.96 305 ILE A N 1
ATOM 2156 C CA . ILE A 1 305 ? 1.978 23.000 41.178 1.00 29.24 305 ILE A CA 1
ATOM 2157 C C . ILE A 1 305 ? 0.767 23.724 41.672 1.00 28.71 305 ILE A C 1
ATOM 2158 O O . ILE A 1 305 ? 0.884 24.739 42.348 1.00 29.33 305 ILE A O 1
ATOM 2163 N N . VAL A 1 306 ? -0.406 23.230 41.317 1.00 28.71 306 VAL A N 1
ATOM 2164 C CA . VAL A 1 306 ? -1.666 23.891 41.681 1.00 29.16 306 VAL A CA 1
ATOM 2165 C C . VAL A 1 306 ? -2.704 22.807 41.895 1.00 30.02 306 VAL A C 1
ATOM 2166 O O . VAL A 1 306 ? -2.654 21.782 41.212 1.00 30.13 306 VAL A O 1
ATOM 2170 N N . GLY A 1 307 ? -3.594 23.013 42.863 1.00 30.26 307 GLY A N 1
ATOM 2171 C CA . GLY A 1 307 ? -4.509 21.965 43.382 1.00 32.63 307 GLY A CA 1
ATOM 2172 C C . GLY A 1 307 ? -3.788 20.655 43.620 1.00 33.59 307 GLY A C 1
ATOM 2173 O O . GLY A 1 307 ? -2.713 20.601 44.263 1.00 36.10 307 GLY A O 1
ATOM 2174 N N . HIS A 1 308 ? -4.309 19.590 43.031 1.00 34.57 308 HIS A N 1
ATOM 2175 C CA . HIS A 1 308 ? -3.664 18.279 43.157 1.00 35.47 308 HIS A CA 1
ATOM 2176 C C . HIS A 1 308 ? -3.054 17.875 41.795 1.00 35.09 308 HIS A C 1
ATOM 2177 O O . HIS A 1 308 ? -3.533 16.924 41.159 1.00 34.23 308 HIS A O 1
ATOM 2184 N N . GLY A 1 309 ? -1.999 18.577 41.371 1.00 31.48 309 GLY A N 1
ATOM 2185 C CA . GLY A 1 309 ? -1.409 18.387 40.058 1.00 31.17 309 GLY A CA 1
ATOM 2186 C C . GLY A 1 309 ? -0.621 19.631 39.687 1.00 30.27 309 GLY A C 1
ATOM 2187 O O . GLY A 1 309 ? -0.023 20.291 40.544 1.00 28.00 309 GLY A O 1
ATOM 2188 N N . SER A 1 310 ? -0.657 19.977 38.410 1.00 29.96 310 SER A N 1
ATOM 2189 C CA . SER A 1 310 ? 0.042 21.101 37.915 1.00 30.31 310 SER A CA 1
ATOM 2190 C C . SER A 1 310 ? -0.656 21.605 36.677 1.00 31.01 310 SER A C 1
ATOM 2191 O O . SER A 1 310 ? -1.537 20.919 36.155 1.00 31.49 310 SER A O 1
ATOM 2194 N N . ILE A 1 311 ? -0.306 22.826 36.272 1.00 28.69 311 ILE A N 1
ATOM 2195 C CA . ILE A 1 311 ? -0.553 23.316 34.930 1.00 28.96 311 ILE A CA 1
ATOM 2196 C C . ILE A 1 311 ? 0.734 23.893 34.383 1.00 27.91 311 ILE A C 1
ATOM 2197 O O . ILE A 1 311 ? 1.600 24.259 35.126 1.00 28.35 311 ILE A O 1
ATOM 2202 N N . GLY A 1 312 ? 0.867 23.978 33.086 1.00 28.21 312 GLY A N 1
ATOM 2203 C CA . GLY A 1 312 ? 2.121 24.385 32.513 1.00 28.54 312 GLY A CA 1
ATOM 2204 C C . GLY A 1 312 ? 1.877 25.031 31.167 1.00 27.70 312 GLY A C 1
ATOM 2205 O O . GLY A 1 312 ? 0.834 24.839 30.570 1.00 27.09 312 GLY A O 1
ATOM 2206 N N . ALA A 1 313 ? 2.814 25.837 30.713 1.00 27.25 313 ALA A N 1
ATOM 2207 C CA . ALA A 1 313 ? 2.718 26.355 29.349 1.00 27.66 313 ALA A CA 1
ATOM 2208 C C . ALA A 1 313 ? 4.090 26.656 28.869 1.00 27.32 313 ALA A C 1
ATOM 2209 O O . ALA A 1 313 ? 5.013 26.796 29.664 1.00 28.69 313 ALA A O 1
ATOM 2211 N N . GLY A 1 314 ? 4.253 26.804 27.564 1.00 25.70 314 GLY A N 1
ATOM 2212 C CA . GLY A 1 314 ? 5.631 26.973 27.069 1.00 25.57 314 GLY A CA 1
ATOM 2213 C C . GLY A 1 314 ? 5.512 27.520 25.664 1.00 25.69 314 GLY A C 1
ATOM 2214 O O . GLY A 1 314 ? 4.416 27.458 25.051 1.00 23.81 314 GLY A O 1
ATOM 2215 N N . VAL A 1 315 ? 6.590 28.130 25.197 1.00 24.75 315 VAL A N 1
ATOM 2216 C CA . VAL A 1 315 ? 6.627 28.596 23.814 1.00 26.30 315 VAL A CA 1
ATOM 2217 C C . VAL A 1 315 ? 8.004 28.200 23.339 1.00 26.68 315 VAL A C 1
ATOM 2218 O O . VAL A 1 315 ? 8.895 28.141 24.159 1.00 25.09 315 VAL A O 1
ATOM 2222 N N . ASP A 1 316 ? 8.161 27.840 22.069 1.00 25.72 316 ASP A N 1
ATOM 2223 C CA . ASP A 1 316 ? 9.479 27.546 21.561 1.00 29.47 316 ASP A CA 1
ATOM 2224 C C . ASP A 1 316 ? 9.523 27.949 20.112 1.00 28.48 316 ASP A C 1
ATOM 2225 O O . ASP A 1 316 ? 8.490 28.104 19.448 1.00 27.27 316 ASP A O 1
ATOM 2230 N N . TRP A 1 317 ? 10.725 28.117 19.627 1.00 28.32 317 TRP A N 1
ATOM 2231 C CA . TRP A 1 317 ? 10.971 28.478 18.254 1.00 28.02 317 TRP A CA 1
ATOM 2232 C C . TRP A 1 317 ? 12.123 27.557 17.851 1.00 28.60 317 TRP A C 1
ATOM 2233 O O . TRP A 1 317 ? 13.024 27.272 18.625 1.00 28.34 317 TRP A O 1
ATOM 2244 N N . GLN A 1 318 ? 12.077 27.079 16.636 1.00 27.65 318 GLN A N 1
ATOM 2245 C CA . GLN A 1 318 ? 13.025 26.116 16.204 1.00 29.47 318 GLN A CA 1
ATOM 2246 C C . GLN A 1 318 ? 13.231 26.373 14.734 1.00 28.79 318 GLN A C 1
ATOM 2247 O O . GLN A 1 318 ? 12.280 26.690 14.019 1.00 25.65 318 GLN A O 1
ATOM 2253 N N . LYS A 1 319 ? 14.456 26.199 14.282 1.00 26.92 319 LYS A N 1
ATOM 2254 C CA . LYS A 1 319 ? 14.720 26.315 12.868 1.00 28.16 319 LYS A CA 1
ATOM 2255 C C . LYS A 1 319 ? 15.717 25.249 12.465 1.00 28.22 319 LYS A C 1
ATOM 2256 O O . LYS A 1 319 ? 16.670 24.999 13.177 1.00 29.40 319 LYS A O 1
ATOM 2262 N N . GLN A 1 320 ? 15.489 24.620 11.322 1.00 28.50 320 GLN A N 1
ATOM 2263 C CA . GLN A 1 320 ? 16.448 23.667 10.750 1.00 28.44 320 GLN A CA 1
ATOM 2264 C C . GLN A 1 320 ? 16.862 24.165 9.403 1.00 28.28 320 GLN A C 1
ATOM 2265 O O . GLN A 1 320 ? 16.019 24.648 8.650 1.00 28.04 320 GLN A O 1
ATOM 2271 N N . THR A 1 321 ? 18.120 24.033 9.053 1.00 28.52 321 THR A N 1
ATOM 2272 C CA . THR A 1 321 ? 18.514 24.450 7.724 1.00 29.25 321 THR A CA 1
ATOM 2273 C C . THR A 1 321 ? 19.341 23.354 7.163 1.00 29.83 321 THR A C 1
ATOM 2274 O O . THR A 1 321 ? 19.941 22.611 7.918 1.00 29.69 321 THR A O 1
ATOM 2278 N N . THR A 1 322 ? 19.372 23.248 5.836 1.00 29.95 322 THR A N 1
ATOM 2279 C CA . THR A 1 322 ? 20.255 22.366 5.179 1.00 31.66 322 THR A CA 1
ATOM 2280 C C . THR A 1 322 ? 20.808 23.075 3.964 1.00 32.85 322 THR A C 1
ATOM 2281 O O . THR A 1 322 ? 20.044 23.757 3.271 1.00 32.77 322 THR A O 1
ATOM 2285 N N . THR A 1 323 ? 22.092 22.858 3.693 1.00 34.67 323 THR A N 1
ATOM 2286 C CA . THR A 1 323 ? 22.802 23.404 2.547 1.00 38.25 323 THR A CA 1
ATOM 2287 C C . THR A 1 323 ? 23.627 22.303 1.912 1.00 40.23 323 THR A C 1
ATOM 2288 O O . THR A 1 323 ? 24.381 21.599 2.588 1.00 38.29 323 THR A O 1
ATOM 2292 N N . PRO A 1 324 ? 23.466 22.114 0.613 1.00 42.87 324 PRO A N 1
ATOM 2293 C CA . PRO A 1 324 ? 24.225 21.024 -0.002 1.00 46.11 324 PRO A CA 1
ATOM 2294 C C . PRO A 1 324 ? 25.706 21.369 -0.256 1.00 48.83 324 PRO A C 1
ATOM 2295 O O . PRO A 1 324 ? 26.386 21.996 0.602 1.00 51.14 324 PRO A O 1
ATOM 2299 N N . GLY A 1 325 ? 26.231 20.922 -1.381 1.00 50.86 325 GLY A N 1
ATOM 2300 C CA . GLY A 1 325 ? 27.666 20.932 -1.591 1.00 54.74 325 GLY A CA 1
ATOM 2301 C C . GLY A 1 325 ? 28.432 22.149 -1.119 1.00 57.08 325 GLY A C 1
ATOM 2302 O O . GLY A 1 325 ? 29.554 22.051 -0.600 1.00 57.41 325 GLY A O 1
ATOM 2303 N N . THR A 1 326 ? 27.806 23.304 -1.273 1.00 58.88 326 THR A N 1
ATOM 2304 C CA . THR A 1 326 ? 28.548 24.558 -1.402 1.00 60.41 326 THR A CA 1
ATOM 2305 C C . THR A 1 326 ? 28.935 25.265 -0.092 1.00 60.70 326 THR A C 1
ATOM 2306 O O . THR A 1 326 ? 30.066 25.773 0.040 1.00 60.92 326 THR A O 1
ATOM 2310 N N . GLY A 1 327 ? 27.993 25.298 0.855 1.00 60.60 327 GLY A N 1
ATOM 2311 C CA . GLY A 1 327 ? 28.147 26.089 2.081 1.00 60.44 327 GLY A CA 1
ATOM 2312 C C . GLY A 1 327 ? 27.380 27.405 2.012 1.00 60.34 327 GLY A C 1
ATOM 2313 O O . GLY A 1 327 ? 27.209 28.094 3.031 1.00 60.32 327 GLY A O 1
ATOM 2314 N N . TYR A 1 328 ? 26.902 27.756 0.813 1.00 59.61 328 TYR A N 1
ATOM 2315 C CA . TYR A 1 328 ? 26.155 29.006 0.625 1.00 59.17 328 TYR A CA 1
ATOM 2316 C C . TYR A 1 328 ? 24.685 28.715 0.935 1.00 59.01 328 TYR A C 1
ATOM 2317 O O . TYR A 1 328 ? 24.063 27.896 0.252 1.00 59.00 328 TYR A O 1
ATOM 2326 N N . VAL A 1 329 ? 24.132 29.352 1.965 1.00 58.74 329 VAL A N 1
ATOM 2327 C CA . VAL A 1 329 ? 22.771 29.032 2.412 1.00 59.25 329 VAL A CA 1
ATOM 2328 C C . VAL A 1 329 ? 21.690 29.342 1.369 1.00 58.77 329 VAL A C 1
ATOM 2329 O O . VAL A 1 329 ? 20.568 28.830 1.477 1.00 58.97 329 VAL A O 1
ATOM 2333 N N . GLU A 1 330 ? 22.039 30.144 0.353 1.00 58.61 330 GLU A N 1
ATOM 2334 C CA . GLU A 1 330 ? 21.128 30.462 -0.765 1.00 58.29 330 GLU A CA 1
ATOM 2335 C C . GLU A 1 330 ? 20.845 29.212 -1.588 1.00 56.18 330 GLU A C 1
ATOM 2336 O O . GLU A 1 330 ? 19.835 29.113 -2.297 1.00 55.95 330 GLU A O 1
ATOM 2342 N N . ASP A 1 331 ? 21.768 28.262 -1.473 1.00 53.00 331 ASP A N 1
ATOM 2343 C CA . ASP A 1 331 ? 21.694 26.991 -2.162 1.00 50.54 331 ASP A CA 1
ATOM 2344 C C . ASP A 1 331 ? 20.847 25.988 -1.387 1.00 47.75 331 ASP A C 1
ATOM 2345 O O . ASP A 1 331 ? 20.550 24.899 -1.895 1.00 48.00 331 ASP A O 1
ATOM 2350 N N . GLY A 1 332 ? 20.451 26.344 -0.174 1.00 44.56 332 GLY A N 1
ATOM 2351 C CA . GLY A 1 332 ? 19.746 25.363 0.689 1.00 39.66 332 GLY A CA 1
ATOM 2352 C C . GLY A 1 332 ? 18.315 25.690 1.017 1.00 38.91 332 GLY A C 1
ATOM 2353 O O . GLY A 1 332 ? 17.641 26.428 0.282 1.00 37.07 332 GLY A O 1
ATOM 2354 N N . TYR A 1 333 ? 17.841 25.109 2.117 1.00 35.39 333 TYR A N 1
ATOM 2355 C CA . TYR A 1 333 ? 16.423 25.148 2.445 1.00 35.03 333 TYR A CA 1
ATOM 2356 C C . TYR A 1 333 ? 16.327 25.344 3.948 1.00 32.48 333 TYR A C 1
ATOM 2357 O O . TYR A 1 333 ? 17.265 25.035 4.663 1.00 30.90 333 TYR A O 1
ATOM 2366 N N . ASP A 1 334 ? 15.186 25.797 4.450 1.00 30.90 334 ASP A N 1
ATOM 2367 C CA . ASP A 1 334 ? 15.086 25.853 5.913 1.00 31.04 334 ASP A CA 1
ATOM 2368 C C . ASP A 1 334 ? 13.676 25.717 6.303 1.00 30.94 334 ASP A C 1
ATOM 2369 O O . ASP A 1 334 ? 12.813 25.880 5.429 1.00 29.58 334 ASP A O 1
ATOM 2374 N N . GLN A 1 335 ? 13.423 25.302 7.542 1.00 28.84 335 GLN A N 1
ATOM 2375 C CA . GLN A 1 335 ? 12.078 25.275 7.971 1.00 29.30 335 GLN A CA 1
ATOM 2376 C C . GLN A 1 335 ? 12.138 25.817 9.331 1.00 28.15 335 GLN A C 1
ATOM 2377 O O . GLN A 1 335 ? 13.034 25.466 10.094 1.00 27.60 335 GLN A O 1
ATOM 2383 N N . ARG A 1 336 ? 11.101 26.565 9.668 1.00 27.72 336 ARG A N 1
ATOM 2384 C CA . ARG A 1 336 ? 10.994 27.127 11.003 1.00 29.04 336 ARG A CA 1
ATOM 2385 C C . ARG A 1 336 ? 9.726 26.825 11.618 1.00 28.01 336 ARG A C 1
ATOM 2386 O O . ARG A 1 336 ? 8.711 26.657 10.938 1.00 26.28 336 ARG A O 1
ATOM 2394 N N . ASN A 1 337 ? 9.723 26.865 12.935 1.00 26.98 337 ASN A N 1
ATOM 2395 C CA . ASN A 1 337 ? 8.477 26.646 13.599 1.00 26.92 337 ASN A CA 1
ATOM 2396 C C . ASN A 1 337 ? 8.433 27.376 14.932 1.00 27.83 337 ASN A C 1
ATOM 2397 O O . ASN A 1 337 ? 9.418 27.364 15.692 1.00 28.33 337 ASN A O 1
ATOM 2402 N N . THR A 1 338 ? 7.299 27.998 15.205 1.00 28.57 338 THR A N 1
ATOM 2403 C CA . THR A 1 338 ? 7.050 28.575 16.515 1.00 29.33 338 THR A CA 1
ATOM 2404 C C . THR A 1 338 ? 5.832 27.901 17.095 1.00 27.80 338 THR A C 1
ATOM 2405 O O . THR A 1 338 ? 4.794 27.760 16.413 1.00 27.95 338 THR A O 1
ATO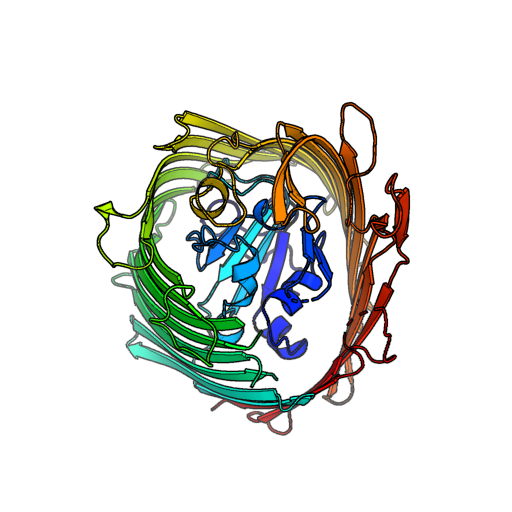M 2409 N N . GLY A 1 339 ? 5.937 27.418 18.336 1.00 26.83 339 GLY A N 1
ATOM 2410 C CA . GLY A 1 339 ? 4.729 26.810 18.901 1.00 26.82 339 GLY A CA 1
ATOM 2411 C C . GLY A 1 339 ? 4.500 27.288 20.308 1.00 26.42 339 GLY A C 1
ATOM 2412 O O . GLY A 1 339 ? 5.418 27.808 20.972 1.00 28.02 339 GLY A O 1
ATOM 2413 N N . ILE A 1 340 ? 3.299 27.087 20.752 1.00 26.13 340 ILE A N 1
ATOM 2414 C CA . ILE A 1 340 ? 2.892 27.448 22.094 1.00 26.90 340 ILE A CA 1
ATOM 2415 C C . ILE A 1 340 ? 1.994 26.342 22.601 1.00 25.73 340 ILE A C 1
ATOM 2416 O O . ILE A 1 340 ? 1.210 25.835 21.848 1.00 28.71 340 ILE A O 1
ATOM 2421 N N . TYR A 1 341 ? 2.083 25.984 23.889 1.00 26.22 341 TYR A N 1
ATOM 2422 C CA . TYR A 1 341 ? 1.387 24.814 24.364 1.00 24.70 341 TYR A CA 1
ATOM 2423 C C . TYR A 1 341 ? 0.963 25.047 25.809 1.00 24.64 341 TYR A C 1
ATOM 2424 O O . TYR A 1 341 ? 1.557 25.845 26.514 1.00 23.33 341 TYR A O 1
ATOM 2433 N N . LEU A 1 342 ? -0.062 24.300 26.199 1.00 23.73 342 LEU A N 1
ATOM 2434 C CA . LEU A 1 342 ? -0.630 24.319 27.506 1.00 25.62 342 LEU A CA 1
ATOM 2435 C C . LEU A 1 342 ? -0.666 22.843 28.013 1.00 25.81 342 LEU A C 1
ATOM 2436 O O . LEU A 1 342 ? -0.867 21.910 27.218 1.00 25.73 342 LEU A O 1
ATOM 2441 N N . THR A 1 343 ? -0.390 22.610 29.293 1.00 26.36 343 THR A N 1
ATOM 2442 C CA . THR A 1 343 ? -0.487 21.246 29.850 1.00 27.32 343 THR A CA 1
ATOM 2443 C C . THR A 1 343 ? -1.246 21.354 31.193 1.00 26.83 343 THR A C 1
ATOM 2444 O O . THR A 1 343 ? -1.209 22.399 31.884 1.00 26.70 343 THR A O 1
ATOM 2448 N N . GLY A 1 344 ? -1.968 20.305 31.556 1.00 26.49 344 GLY A N 1
ATOM 2449 C CA . GLY A 1 344 ? -2.535 20.260 32.897 1.00 26.89 344 GLY A CA 1
ATOM 2450 C C . GLY A 1 344 ? -2.546 18.826 33.398 1.00 28.72 344 GLY A C 1
ATOM 2451 O O . GLY A 1 344 ? -2.684 17.916 32.590 1.00 27.66 344 GLY A O 1
ATOM 2452 N N . LEU A 1 345 ? -2.371 18.641 34.710 1.00 28.57 345 LEU A N 1
ATOM 2453 C CA . LEU A 1 345 ? -2.540 17.342 35.369 1.00 31.03 345 LEU A CA 1
ATOM 2454 C C . LEU A 1 345 ? -3.343 17.604 36.639 1.00 30.46 345 LEU A C 1
ATOM 2455 O O . LEU A 1 345 ? -2.978 18.480 37.407 1.00 30.15 345 LEU A O 1
ATOM 2460 N N . GLN A 1 346 ? -4.421 16.884 36.870 1.00 30.74 346 GLN A N 1
ATOM 2461 C CA . GLN A 1 346 ? -5.136 17.019 38.154 1.00 31.59 346 GLN A CA 1
ATOM 2462 C C . GLN A 1 346 ? -5.637 15.689 38.652 1.00 32.95 346 GLN A C 1
ATOM 2463 O O . GLN A 1 346 ? -6.176 14.921 37.893 1.00 31.85 346 GLN A O 1
ATOM 2469 N N . GLN A 1 347 ? -5.512 15.460 39.948 1.00 34.01 347 GLN A N 1
ATOM 2470 C CA . GLN A 1 347 ? -6.065 14.266 40.553 1.00 36.50 347 GLN A CA 1
ATOM 2471 C C . GLN A 1 347 ? -7.278 14.755 41.280 1.00 36.16 347 GLN A C 1
ATOM 2472 O O . GLN A 1 347 ? -7.183 15.702 42.060 1.00 35.71 347 GLN A O 1
ATOM 2478 N N . VAL A 1 348 ? -8.433 14.208 40.935 1.00 36.13 348 VAL A N 1
ATOM 2479 C CA . VAL A 1 348 ? -9.642 14.490 41.662 1.00 36.61 348 VAL A CA 1
ATOM 2480 C C . VAL A 1 348 ? -10.249 13.195 42.263 1.00 36.72 348 VAL A C 1
ATOM 2481 O O . VAL A 1 348 ? -10.908 12.418 41.552 1.00 36.18 348 VAL A O 1
ATOM 2485 N N . GLY A 1 349 ? -10.019 12.979 43.567 1.00 35.50 349 GLY A N 1
ATOM 2486 C CA . GLY A 1 349 ? -10.380 11.717 44.239 1.00 34.53 349 GLY A CA 1
ATOM 2487 C C . GLY A 1 349 ? -9.637 10.585 43.531 1.00 32.95 349 GLY A C 1
ATOM 2488 O O . GLY A 1 349 ? -8.435 10.648 43.364 1.00 34.11 349 GLY A O 1
ATOM 2489 N N . ASP A 1 350 ? -10.363 9.604 43.014 1.00 32.66 350 ASP A N 1
ATOM 2490 C CA . ASP A 1 350 ? -9.729 8.433 42.383 1.00 32.27 350 ASP A CA 1
ATOM 2491 C C . ASP A 1 350 ? -9.453 8.614 40.914 1.00 31.72 350 ASP A C 1
ATOM 2492 O O . ASP A 1 350 ? -9.007 7.657 40.249 1.00 30.25 350 ASP A O 1
ATOM 2497 N N . PHE A 1 351 ? -9.729 9.816 40.401 1.00 30.45 351 PHE A N 1
ATOM 2498 C CA . PHE A 1 351 ? -9.618 10.106 38.981 1.00 30.60 351 PHE A CA 1
ATOM 2499 C C . PHE A 1 351 ? -8.398 10.946 38.771 1.00 31.12 351 PHE A C 1
ATOM 2500 O O . PHE A 1 351 ? -8.016 11.738 39.632 1.00 31.06 351 PHE A O 1
ATOM 2508 N N . THR A 1 352 ? -7.733 10.722 37.657 1.00 29.91 352 THR A N 1
ATOM 2509 C CA . THR A 1 352 ? -6.648 11.568 37.253 1.00 29.84 352 THR A CA 1
ATOM 2510 C C . THR A 1 352 ? -7.020 12.089 35.879 1.00 30.65 352 THR A C 1
ATOM 2511 O O . THR A 1 352 ? -7.330 11.301 35.022 1.00 30.94 352 THR A O 1
ATOM 2515 N N . PHE A 1 353 ? -6.962 13.403 35.663 1.00 30.01 353 PHE A N 1
ATOM 2516 C CA . PHE A 1 353 ? -7.167 13.975 34.330 1.00 30.51 353 PHE A CA 1
ATOM 2517 C C . PHE A 1 353 ? -5.869 14.634 33.880 1.00 30.23 353 PHE A C 1
ATOM 2518 O O . PHE A 1 353 ? -5.232 15.277 34.672 1.00 30.08 353 PHE A O 1
ATOM 2526 N N . GLU A 1 354 ? -5.507 14.520 32.612 1.00 30.90 354 GLU A N 1
ATOM 2527 C CA . GLU A 1 354 ? -4.233 15.013 32.134 1.00 32.89 354 GLU A CA 1
ATOM 2528 C C . GLU A 1 354 ? -4.600 15.505 30.740 1.00 32.79 354 GLU A C 1
ATOM 2529 O O . GLU A 1 354 ? -5.415 14.879 30.045 1.00 30.83 354 GLU A O 1
ATOM 2535 N N . GLY A 1 355 ? -4.037 16.656 30.336 1.00 31.95 355 GLY A N 1
ATOM 2536 C CA . GLY A 1 355 ? -4.253 17.171 28.994 1.00 31.01 355 GLY A CA 1
ATOM 2537 C C . GLY A 1 355 ? -3.110 18.025 28.518 1.00 29.95 355 GLY A C 1
ATOM 2538 O O . GLY A 1 355 ? -2.264 18.443 29.305 1.00 30.17 355 GLY A O 1
ATOM 2539 N N . ALA A 1 356 ? -3.050 18.231 27.208 1.00 27.79 356 ALA A N 1
ATOM 2540 C CA . ALA A 1 356 ? -2.137 19.184 26.633 1.00 26.95 356 ALA A CA 1
ATOM 2541 C C . ALA A 1 356 ? -2.733 19.678 25.365 1.00 27.25 356 ALA A C 1
ATOM 2542 O O . ALA A 1 356 ? -3.512 18.969 24.725 1.00 27.89 356 ALA A O 1
ATOM 2544 N N . ALA A 1 357 ? -2.412 20.920 24.993 1.00 26.89 357 ALA A N 1
ATOM 2545 C CA . ALA A 1 357 ? -2.818 21.423 23.679 1.00 25.66 357 ALA A CA 1
ATOM 2546 C C . ALA A 1 357 ? -1.695 22.286 23.194 1.00 25.55 357 ALA A C 1
ATOM 2547 O O . ALA A 1 357 ? -1.125 23.028 23.978 1.00 28.15 357 ALA A O 1
ATOM 2549 N N . ARG A 1 358 ? -1.439 22.280 21.897 1.00 26.67 358 ARG A N 1
ATOM 2550 C CA . ARG A 1 358 ? -0.389 23.073 21.308 1.00 25.44 358 ARG A CA 1
ATOM 2551 C C . ARG A 1 358 ? -0.850 23.638 19.970 1.00 26.80 358 ARG A C 1
ATOM 2552 O O . ARG A 1 358 ? -1.688 23.058 19.298 1.00 26.29 358 ARG A O 1
ATOM 2560 N N . SER A 1 359 ? -0.329 24.805 19.600 1.00 26.80 359 SER A N 1
ATOM 2561 C CA . SER A 1 359 ? -0.590 25.308 18.260 1.00 25.91 359 SER A CA 1
ATOM 2562 C C . SER A 1 359 ? 0.753 25.646 17.703 1.00 26.00 359 SER A C 1
ATOM 2563 O O . SER A 1 359 ? 1.640 26.179 18.428 1.00 26.33 359 SER A O 1
ATOM 2566 N N . ASP A 1 360 ? 0.999 25.204 16.478 1.00 25.30 360 ASP A N 1
ATOM 2567 C CA . ASP A 1 360 ? 2.344 25.350 15.920 1.00 23.99 360 ASP A CA 1
ATOM 2568 C C . ASP A 1 360 ? 2.272 26.174 14.667 1.00 25.73 360 ASP A C 1
ATOM 2569 O O . ASP A 1 360 ? 1.450 25.903 13.859 1.00 25.69 360 ASP A O 1
ATOM 2574 N N . ASP A 1 361 ? 3.212 27.090 14.425 1.00 28.06 361 ASP A N 1
ATOM 2575 C CA . ASP A 1 361 ? 3.257 27.774 13.123 1.00 27.66 361 ASP A CA 1
ATOM 2576 C C . ASP A 1 361 ? 4.484 27.379 12.350 1.00 26.76 361 ASP A C 1
ATOM 2577 O O . ASP A 1 361 ? 5.626 27.783 12.703 1.00 26.03 361 ASP A O 1
ATOM 2582 N N . ASN A 1 362 ? 4.276 26.584 11.295 1.00 25.39 362 ASN A N 1
ATOM 2583 C CA . ASN A 1 362 ? 5.369 26.006 10.542 1.00 27.29 362 ASN A CA 1
ATOM 2584 C C . ASN A 1 362 ? 5.560 26.871 9.310 1.00 26.97 362 ASN A C 1
ATOM 2585 O O . ASN A 1 362 ? 4.575 27.175 8.620 1.00 28.06 362 ASN A O 1
ATOM 2590 N N . SER A 1 363 ? 6.760 27.333 9.062 1.00 27.39 363 SER A N 1
ATOM 2591 C CA . SER A 1 363 ? 6.985 28.225 7.943 1.00 28.48 363 SER A CA 1
ATOM 2592 C C . SER A 1 363 ? 6.614 27.580 6.597 1.00 27.72 363 SER A C 1
ATOM 2593 O O . SER A 1 363 ? 6.334 28.293 5.642 1.00 27.73 363 SER A O 1
ATOM 2596 N N . GLN A 1 364 ? 6.660 26.239 6.481 1.00 26.10 364 GLN A N 1
ATOM 2597 C CA . GLN A 1 364 ? 6.321 25.597 5.193 1.00 25.51 364 GLN A CA 1
ATOM 2598 C C . GLN A 1 364 ? 4.868 25.202 5.222 1.00 25.65 364 GLN A C 1
ATOM 2599 O O . GLN A 1 364 ? 4.181 25.334 4.237 1.00 25.87 364 GLN A O 1
ATOM 2610 N N . PHE A 1 365 ? 4.406 24.718 6.357 1.00 24.03 365 PHE A N 1
ATOM 2611 C CA . PHE A 1 365 ? 3.072 24.098 6.416 1.00 23.38 365 PHE A CA 1
ATOM 2612 C C . PHE A 1 365 ? 2.041 24.886 7.170 1.00 24.35 365 PHE A C 1
ATOM 2613 O O . PHE A 1 365 ? 0.900 24.410 7.344 1.00 23.94 365 PHE A O 1
ATOM 2621 N N . GLY A 1 366 ? 2.386 26.077 7.618 1.00 23.93 366 GLY A N 1
ATOM 2622 C CA . GLY A 1 366 ? 1.410 26.905 8.315 1.00 24.29 366 GLY A CA 1
ATOM 2623 C C . GLY A 1 366 ? 1.053 26.419 9.683 1.00 24.32 366 GLY A C 1
ATOM 2624 O O . GLY A 1 366 ? 1.857 25.747 10.364 1.00 22.66 366 GLY A O 1
ATOM 2625 N N . ARG A 1 367 ? -0.153 26.779 10.128 1.00 23.07 367 ARG A N 1
ATOM 2626 C CA . ARG A 1 367 ? -0.537 26.585 11.520 1.00 25.33 367 ARG A CA 1
ATOM 2627 C C . ARG A 1 367 ? -1.406 25.325 11.713 1.00 26.15 367 ARG A C 1
ATOM 2628 O O . ARG A 1 367 ? -2.302 25.084 10.929 1.00 27.24 367 ARG A O 1
ATOM 2636 N N . HIS A 1 368 ? -1.132 24.588 12.780 1.00 25.35 368 HIS A N 1
ATOM 2637 C CA . HIS A 1 368 ? -1.711 23.300 13.073 1.00 26.66 368 HIS A CA 1
ATOM 2638 C C . HIS A 1 368 ? -1.795 23.175 14.570 1.00 25.42 368 HIS A C 1
ATOM 2639 O O . HIS A 1 368 ? -0.823 23.393 15.263 1.00 24.23 368 HIS A O 1
ATOM 2646 N N . GLY A 1 369 ? -2.962 22.839 15.062 1.00 24.72 369 GLY A N 1
ATOM 2647 C CA . GLY A 1 369 ? -3.119 22.643 16.501 1.00 23.77 369 GLY A CA 1
ATOM 2648 C C . GLY A 1 369 ? -3.261 21.165 16.789 1.00 23.95 369 GLY A C 1
ATOM 2649 O O . GLY A 1 369 ? -3.690 20.406 15.916 1.00 26.27 369 GLY A O 1
ATOM 2650 N N . THR A 1 370 ? -2.951 20.741 18.020 1.00 22.37 370 THR A N 1
ATOM 2651 C CA . THR A 1 370 ? -3.072 19.354 18.372 1.00 22.32 370 THR A CA 1
ATOM 2652 C C . THR A 1 370 ? -3.440 19.435 19.836 1.00 24.87 370 THR A C 1
ATOM 2653 O O . THR A 1 370 ? -3.207 20.461 20.516 1.00 23.79 370 THR A O 1
ATOM 2657 N N . TRP A 1 371 ? -4.028 18.367 20.340 1.00 26.63 371 TRP A N 1
ATOM 2658 C CA . TRP A 1 371 ? -4.442 18.319 21.727 1.00 28.60 371 TRP A CA 1
ATOM 2659 C C . TRP A 1 371 ? -4.633 16.850 22.125 1.00 28.85 371 TRP A C 1
ATOM 2660 O O . TRP A 1 371 ? -4.701 15.989 21.257 1.00 27.59 371 TRP A O 1
ATOM 2671 N N . GLN A 1 372 ? -4.598 16.589 23.436 1.00 27.93 372 GLN A N 1
ATOM 2672 C CA . GLN A 1 372 ? -4.770 15.258 23.923 1.00 28.32 372 GLN A CA 1
ATOM 2673 C C . GLN A 1 372 ? -5.299 15.374 25.320 1.00 28.74 372 GLN A C 1
ATOM 2674 O O . GLN A 1 372 ? -5.026 16.346 26.037 1.00 29.30 372 GLN A O 1
ATOM 2680 N N . THR A 1 373 ? -6.012 14.343 25.725 1.00 27.91 373 THR A N 1
ATOM 2681 C CA . THR A 1 373 ? -6.490 14.264 27.081 1.00 28.19 373 THR A CA 1
ATOM 2682 C C . THR A 1 373 ? -6.493 12.768 27.469 1.00 28.64 373 THR A C 1
ATOM 2683 O O . THR A 1 373 ? -6.707 11.922 26.625 1.00 30.47 373 THR A O 1
ATOM 2690 N N . SER A 1 374 ? -6.282 12.452 28.734 1.00 28.23 374 SER A N 1
ATOM 2691 C CA . SER A 1 374 ? -6.462 11.092 29.222 1.00 28.42 374 SER A CA 1
ATOM 2692 C C . SER A 1 374 ? -7.163 11.257 30.540 1.00 28.14 374 SER A C 1
ATOM 2693 O O . SER A 1 374 ? -7.041 12.307 31.170 1.00 28.00 374 SER A O 1
ATOM 2696 N N . ALA A 1 375 ? -7.877 10.225 30.966 1.00 27.83 375 ALA A N 1
ATOM 2697 C CA . ALA A 1 375 ? -8.539 10.201 32.264 1.00 27.28 375 ALA A CA 1
ATOM 2698 C C . ALA A 1 375 ? -8.237 8.802 32.758 1.00 27.98 375 ALA A C 1
ATOM 2699 O O . ALA A 1 375 ? -8.449 7.874 31.976 1.00 26.91 375 ALA A O 1
ATOM 2701 N N . GLY A 1 376 ? -7.753 8.692 34.014 1.00 27.77 376 GLY A N 1
ATOM 2702 C CA . GLY A 1 376 ? -7.494 7.447 34.736 1.00 26.61 376 GLY A CA 1
ATOM 2703 C C . GLY A 1 376 ? -8.527 7.353 35.869 1.00 27.91 376 GLY A C 1
ATOM 2704 O O . GLY A 1 376 ? -8.906 8.377 36.498 1.00 27.91 376 GLY A O 1
ATOM 2705 N N . TRP A 1 377 ? -9.036 6.154 36.124 1.00 28.58 377 TRP A N 1
ATOM 2706 C CA . TRP A 1 377 ? -9.886 5.931 37.295 1.00 28.04 377 TRP A CA 1
ATOM 2707 C C . TRP A 1 377 ? -9.245 4.787 38.070 1.00 29.23 377 TRP A C 1
ATOM 2708 O O . TRP A 1 377 ? -9.270 3.648 37.590 1.00 28.35 377 TRP A O 1
ATOM 2719 N N . GLU A 1 378 ? -8.624 5.073 39.232 1.00 28.65 378 GLU A N 1
ATOM 2720 C CA . GLU A 1 378 ? -8.171 4.004 40.126 1.00 29.62 378 GLU A CA 1
ATOM 2721 C C . GLU A 1 378 ? -9.381 3.492 40.909 1.00 29.89 378 GLU A C 1
ATOM 2722 O O . GLU A 1 378 ? -9.682 4.004 41.972 1.00 29.10 378 GLU A O 1
ATOM 2728 N N . PHE A 1 379 ? -10.104 2.531 40.340 1.00 28.04 379 PHE A N 1
ATOM 2729 C CA . PHE A 1 379 ? -11.345 2.090 40.924 1.00 29.38 379 PHE A CA 1
ATOM 2730 C C . PHE A 1 379 ? -11.172 1.324 42.220 1.00 29.48 379 PHE A C 1
ATOM 2731 O O . PHE A 1 379 ? -12.097 1.251 43.032 1.00 31.67 379 PHE A O 1
ATOM 2739 N N . ILE A 1 380 ? -10.016 0.711 42.421 1.00 30.52 380 ILE A N 1
ATOM 2740 C CA . ILE A 1 380 ? -9.686 0.085 43.696 1.00 30.19 380 ILE A CA 1
ATOM 2741 C C . ILE A 1 380 ? -8.184 0.221 43.800 1.00 30.81 380 ILE A C 1
ATOM 2742 O O . ILE A 1 380 ? -7.476 0.323 42.780 1.00 30.66 380 ILE A O 1
ATOM 2751 N N . GLU A 1 381 ? -7.633 0.248 44.999 1.00 31.95 381 GLU A N 1
ATOM 2752 C CA . GLU A 1 381 ? -6.227 0.658 45.035 1.00 33.46 381 GLU A CA 1
ATOM 2753 C C . GLU A 1 381 ? -5.344 -0.310 44.223 1.00 32.09 381 GLU A C 1
ATOM 2754 O O . GLU A 1 381 ? -5.501 -1.529 44.312 1.00 31.93 381 GLU A O 1
ATOM 2760 N N . GLY A 1 382 ? -4.423 0.244 43.435 1.00 31.64 382 GLY A N 1
ATOM 2761 C CA . GLY A 1 382 ? -3.503 -0.573 42.690 1.00 30.36 382 GLY A CA 1
ATOM 2762 C C . GLY A 1 382 ? -3.991 -0.882 41.287 1.00 29.87 382 GLY A C 1
ATOM 2763 O O . GLY A 1 382 ? -3.222 -1.460 40.503 1.00 30.20 382 GLY A O 1
ATOM 2764 N N . TYR A 1 383 ? -5.245 -0.562 40.964 1.00 27.79 383 TYR A N 1
ATOM 2765 C CA . TYR A 1 383 ? -5.816 -0.936 39.632 1.00 26.12 383 TYR A CA 1
ATOM 2766 C C . TYR A 1 383 ? -6.394 0.284 38.980 1.00 27.28 383 TYR A C 1
ATOM 2767 O O . TYR A 1 383 ? -7.147 1.042 39.635 1.00 26.01 383 TYR A O 1
ATOM 2776 N N . ARG A 1 384 ? -6.149 0.469 37.696 1.00 26.49 384 ARG A N 1
ATOM 2777 C CA . ARG A 1 384 ? -6.658 1.674 37.075 1.00 28.33 384 ARG A CA 1
ATOM 2778 C C . ARG A 1 384 ? -7.095 1.422 35.656 1.00 27.61 384 ARG A C 1
ATOM 2779 O O . ARG A 1 384 ? -6.387 0.730 34.940 1.00 26.62 384 ARG A O 1
ATOM 2787 N N . PHE A 1 385 ? -8.179 2.074 35.225 1.00 25.97 385 PHE A N 1
ATOM 2788 C CA . PHE A 1 385 ? -8.522 2.117 33.772 1.00 25.00 385 PHE A CA 1
ATOM 2789 C C . PHE A 1 385 ? -8.217 3.482 33.279 1.00 25.19 385 PHE A C 1
ATOM 2790 O O . PHE A 1 385 ? -8.434 4.428 33.995 1.00 24.48 385 PHE A O 1
ATOM 2798 N N . ILE A 1 386 ? -7.719 3.582 32.048 1.00 24.71 386 ILE A N 1
ATOM 2799 C CA . ILE A 1 386 ? -7.294 4.855 31.487 1.00 25.22 386 ILE A CA 1
ATOM 2800 C C . ILE A 1 386 ? -7.884 4.912 30.104 1.00 25.71 386 ILE A C 1
ATOM 2801 O O . ILE A 1 386 ? -7.804 3.923 29.366 1.00 26.11 386 ILE A O 1
ATOM 2806 N N . ALA A 1 387 ? -8.503 6.056 29.745 1.00 26.07 387 ALA A N 1
ATOM 2807 C CA . ALA A 1 387 ? -8.928 6.274 28.388 1.00 25.66 387 ALA A CA 1
ATOM 2808 C C . ALA A 1 387 ? -8.206 7.516 27.883 1.00 27.48 387 ALA A C 1
ATOM 2809 O O . ALA A 1 387 ? -8.166 8.530 28.621 1.00 27.49 387 ALA A O 1
ATOM 2811 N N . SER A 1 388 ? -7.643 7.469 26.667 1.00 27.96 388 SER A N 1
ATOM 2812 C CA . SER A 1 388 ? -6.856 8.575 26.159 1.00 29.11 388 SER A CA 1
ATOM 2813 C C . SER A 1 388 ? -7.340 8.928 24.772 1.00 29.48 388 SER A C 1
ATOM 2814 O O . SER A 1 388 ? -7.661 8.023 24.002 1.00 29.30 388 SER A O 1
ATOM 2817 N N . TYR A 1 389 ? -7.292 10.218 24.423 1.00 29.00 389 TYR A N 1
ATOM 2818 C CA . TYR A 1 389 ? -7.503 10.623 23.035 1.00 29.47 389 TYR A CA 1
ATOM 2819 C C . TYR A 1 389 ? -6.498 11.713 22.700 1.00 28.61 389 TYR A C 1
ATOM 2820 O O . TYR A 1 389 ? -6.164 12.542 23.557 1.00 26.08 389 TYR A O 1
ATOM 2829 N N . GLY A 1 390 ? -5.994 11.728 21.470 1.00 27.39 390 GLY A N 1
ATOM 2830 C CA . GLY A 1 390 ? -5.100 12.822 21.121 1.00 28.96 390 GLY A CA 1
ATOM 2831 C C . GLY A 1 390 ? -4.905 12.940 19.636 1.00 29.13 390 GLY A C 1
ATOM 2832 O O . GLY A 1 390 ? -4.948 11.928 18.961 1.00 29.16 390 GLY A O 1
ATOM 2833 N N . THR A 1 391 ? -4.601 14.157 19.166 1.00 28.29 391 THR A N 1
ATOM 2834 C CA . THR A 1 391 ? -4.234 14.359 17.771 1.00 25.09 391 THR A CA 1
ATOM 2835 C C . THR A 1 391 ? -2.787 14.745 17.746 1.00 25.07 391 THR A C 1
ATOM 2836 O O . THR A 1 391 ? -2.259 15.248 18.739 1.00 25.22 391 THR A O 1
ATOM 2840 N N . SER A 1 392 ? -2.137 14.484 16.610 1.00 24.72 392 SER A N 1
ATOM 2841 C CA . SER A 1 392 ? -0.720 14.754 16.523 1.00 27.15 392 SER A CA 1
ATOM 2842 C C . SER A 1 392 ? -0.506 14.888 15.023 1.00 27.96 392 SER A C 1
ATOM 2843 O O . SER A 1 392 ? -1.456 14.679 14.215 1.00 28.29 392 SER A O 1
ATOM 2846 N N . TYR A 1 393 ? 0.665 15.354 14.643 1.00 29.13 393 TYR A N 1
ATOM 2847 C CA . TYR A 1 393 ? 0.949 15.484 13.230 1.00 28.85 393 TYR A CA 1
ATOM 2848 C C . TYR A 1 393 ? 2.404 15.377 13.034 1.00 29.82 393 TYR A C 1
ATOM 2849 O O . TYR A 1 393 ? 3.203 15.427 14.008 1.00 29.02 393 TYR A O 1
ATOM 2858 N N . LYS A 1 394 ? 2.746 15.236 11.758 1.00 28.85 394 LYS A N 1
ATOM 2859 C CA . LYS A 1 394 ? 4.093 15.280 11.349 1.00 28.73 394 LYS A CA 1
ATOM 2860 C C . LYS A 1 394 ? 4.144 16.116 10.093 1.00 28.44 394 LYS A C 1
ATOM 2861 O O . LYS A 1 394 ? 3.454 15.805 9.106 1.00 29.39 394 LYS A O 1
ATOM 2867 N N . ALA A 1 395 ? 4.936 17.202 10.134 1.00 28.56 395 ALA A N 1
ATOM 2868 C CA . ALA A 1 395 ? 5.115 18.007 8.954 1.00 27.74 395 ALA A CA 1
ATOM 2869 C C . ALA A 1 395 ? 6.364 17.532 8.222 1.00 28.88 395 ALA A C 1
ATOM 2870 O O . ALA A 1 395 ? 7.435 17.547 8.828 1.00 29.79 395 ALA A O 1
ATOM 2872 N N . PRO A 1 396 ? 6.261 17.162 6.931 1.00 28.56 396 PRO A N 1
ATOM 2873 C CA . PRO A 1 396 ? 7.481 16.697 6.209 1.00 27.95 396 PRO A CA 1
ATOM 2874 C C . PRO A 1 396 ? 8.647 17.630 6.458 1.00 28.70 396 PRO A C 1
ATOM 2875 O O . PRO A 1 396 ? 8.502 18.884 6.391 1.00 29.67 396 PRO A O 1
ATOM 2879 N N . ASN A 1 397 ? 9.785 17.034 6.778 1.00 26.75 397 ASN A N 1
ATOM 2880 C CA . ASN A 1 397 ? 10.969 17.845 7.103 1.00 28.00 397 ASN A CA 1
ATOM 2881 C C . ASN A 1 397 ? 11.854 18.039 5.856 1.00 28.88 397 ASN A C 1
ATOM 2882 O O . ASN A 1 397 ? 11.575 17.510 4.774 1.00 29.72 397 ASN A O 1
ATOM 2887 N N . LEU A 1 398 ? 12.941 18.777 6.003 1.00 29.47 398 LEU A N 1
ATOM 2888 C CA . LEU A 1 398 ? 13.754 19.114 4.861 1.00 29.66 398 LEU A CA 1
ATOM 2889 C C . LEU A 1 398 ? 14.152 17.915 3.990 1.00 30.27 398 LEU A C 1
ATOM 2890 O O . LEU A 1 398 ? 14.131 18.019 2.766 1.00 30.44 398 LEU A O 1
ATOM 2895 N N . GLY A 1 399 ? 14.570 16.813 4.619 1.00 30.14 399 GLY A N 1
ATOM 2896 C CA . GLY A 1 399 ? 15.021 15.649 3.896 1.00 30.10 399 GLY A CA 1
ATOM 2897 C C . GLY A 1 399 ? 13.927 15.003 3.128 1.00 30.76 399 GLY A C 1
ATOM 2898 O O . GLY A 1 399 ? 14.149 14.569 2.006 1.00 31.40 399 GLY A O 1
ATOM 2899 N N . GLN A 1 400 ? 12.722 14.940 3.715 1.00 30.38 400 GLN A N 1
ATOM 2900 C CA . GLN A 1 400 ? 11.644 14.274 3.061 1.00 29.82 400 GLN A CA 1
ATOM 2901 C C . GLN A 1 400 ? 11.168 15.113 1.928 1.00 31.96 400 GLN A C 1
ATOM 2902 O O . GLN A 1 400 ? 10.623 14.591 0.982 1.00 32.59 400 GLN A O 1
ATOM 2908 N N . LEU A 1 401 ? 11.295 16.430 2.038 1.00 32.29 401 LEU A N 1
ATOM 2909 C CA . LEU A 1 401 ? 10.772 17.276 1.011 1.00 33.92 401 LEU A CA 1
ATOM 2910 C C . LEU A 1 401 ? 11.784 17.412 -0.143 1.00 34.18 401 LEU A C 1
ATOM 2911 O O . LEU A 1 401 ? 11.434 17.264 -1.321 1.00 34.30 401 LEU A O 1
ATOM 2916 N N . TYR A 1 402 ? 13.042 17.625 0.190 1.00 35.95 402 TYR A N 1
ATOM 2917 C CA . TYR A 1 402 ? 14.038 18.011 -0.818 1.00 36.01 402 TYR A CA 1
ATOM 2918 C C . TYR A 1 402 ? 15.200 17.076 -0.967 1.00 37.74 402 TYR A C 1
ATOM 2919 O O . TYR A 1 402 ? 16.085 17.315 -1.796 1.00 37.23 402 TYR A O 1
ATOM 2928 N N . GLY A 1 403 ? 15.253 16.051 -0.126 1.00 37.57 403 GLY A N 1
ATOM 2929 C CA . GLY A 1 403 ? 16.344 15.125 -0.194 1.00 38.56 403 GLY A CA 1
ATOM 2930 C C . GLY A 1 403 ? 16.109 14.114 -1.299 1.00 39.75 403 GLY A C 1
ATOM 2931 O O . GLY A 1 403 ? 15.000 14.015 -1.903 1.00 39.54 403 GLY A O 1
ATOM 2932 N N . PHE A 1 404 ? 17.155 13.353 -1.530 1.00 40.75 404 PHE A N 1
ATOM 2933 C CA . PHE A 1 404 ? 17.198 12.352 -2.558 1.00 42.21 404 PHE A CA 1
ATOM 2934 C C . PHE A 1 404 ? 15.945 11.470 -2.616 1.00 41.94 404 PHE A C 1
ATOM 2935 O O . PHE A 1 404 ? 15.471 11.139 -3.700 1.00 41.71 404 PHE A O 1
ATOM 2943 N N . TYR A 1 405 ? 15.417 11.097 -1.455 1.00 41.56 405 TYR A N 1
ATOM 2944 C CA . TYR A 1 405 ? 14.325 10.122 -1.367 1.00 41.37 405 TYR A CA 1
ATOM 2945 C C . TYR A 1 405 ? 12.972 10.795 -1.310 1.00 41.83 405 TYR A C 1
ATOM 2946 O O . TYR A 1 405 ? 11.946 10.133 -1.195 1.00 40.89 405 TYR A O 1
ATOM 2955 N N . GLY A 1 406 ? 12.952 12.116 -1.353 1.00 42.06 406 GLY A N 1
ATOM 2956 C CA . GLY A 1 406 ? 11.725 12.776 -1.022 1.00 41.18 406 GLY A CA 1
ATOM 2957 C C . GLY A 1 406 ? 10.965 13.290 -2.215 1.00 41.61 406 GLY A C 1
ATOM 2958 O O . GLY A 1 406 ? 11.222 12.944 -3.371 1.00 40.67 406 GLY A O 1
ATOM 2959 N N . ASN A 1 407 ? 10.078 14.203 -1.900 1.00 41.13 407 ASN A N 1
ATOM 2960 C CA . ASN A 1 407 ? 9.109 14.720 -2.817 1.00 42.93 407 ASN A CA 1
ATOM 2961 C C . ASN A 1 407 ? 8.604 16.013 -2.192 1.00 42.14 407 ASN A C 1
ATOM 2962 O O . ASN A 1 407 ? 8.072 15.987 -1.056 1.00 40.82 407 ASN A O 1
ATOM 2967 N N . PRO A 1 408 ? 8.839 17.155 -2.877 1.00 42.29 408 PRO A N 1
ATOM 2968 C CA . PRO A 1 408 ? 8.454 18.464 -2.357 1.00 41.53 408 PRO A CA 1
ATOM 2969 C C . PRO A 1 408 ? 6.967 18.656 -2.175 1.00 40.13 408 PRO A C 1
ATOM 2970 O O . PRO A 1 408 ? 6.572 19.651 -1.584 1.00 40.78 408 PRO A O 1
ATOM 2974 N N . ASN A 1 409 ? 6.153 17.728 -2.660 1.00 38.76 409 ASN A N 1
ATOM 2975 C CA . ASN A 1 409 ? 4.711 17.835 -2.486 1.00 39.34 409 ASN A CA 1
ATOM 2976 C C . ASN A 1 409 ? 4.093 17.017 -1.372 1.00 37.08 409 ASN A C 1
ATOM 2977 O O . ASN A 1 409 ? 2.911 16.874 -1.337 1.00 36.59 409 ASN A O 1
ATOM 2982 N N . LEU A 1 410 ? 4.894 16.484 -0.463 1.00 35.60 410 LEU A N 1
ATOM 2983 C CA . LEU A 1 410 ? 4.322 15.696 0.632 1.00 35.06 410 LEU A CA 1
ATOM 2984 C C . LEU A 1 410 ? 3.421 16.560 1.539 1.00 34.09 410 LEU A C 1
ATOM 2985 O O . LEU A 1 410 ? 3.737 17.720 1.835 1.00 32.86 410 LEU A O 1
ATOM 2990 N N . ASP A 1 411 ? 2.284 16.017 1.969 1.00 34.72 411 ASP A N 1
ATOM 2991 C CA . ASP A 1 411 ? 1.391 16.701 2.876 1.00 34.30 411 ASP A CA 1
ATOM 2992 C C . ASP A 1 411 ? 1.781 16.364 4.321 1.00 33.09 411 ASP A C 1
ATOM 2993 O O . ASP A 1 411 ? 2.368 15.294 4.566 1.00 32.60 411 ASP A O 1
ATOM 2998 N N . PRO A 1 412 ? 1.415 17.237 5.283 1.00 31.48 412 PRO A N 1
ATOM 2999 C CA . PRO A 1 412 ? 1.541 16.807 6.686 1.00 30.39 412 PRO A CA 1
ATOM 3000 C C . PRO A 1 412 ? 0.739 15.547 6.899 1.00 30.12 412 PRO A C 1
ATOM 3001 O O . PRO A 1 412 ? -0.337 15.380 6.287 1.00 28.30 412 PRO A O 1
ATOM 3005 N N . GLU A 1 413 ? 1.224 14.718 7.820 1.00 27.72 413 GLU A N 1
ATOM 3006 C CA . GLU A 1 413 ? 0.551 13.505 8.241 1.00 28.16 413 GLU A CA 1
ATOM 3007 C C . GLU A 1 413 ? -0.242 13.850 9.447 1.00 26.95 413 GLU A C 1
ATOM 3008 O O . GLU A 1 413 ? 0.285 14.461 10.342 1.00 29.15 413 GLU A O 1
ATOM 3014 N N . LYS A 1 414 ? -1.507 13.491 9.522 1.00 28.62 414 LYS A N 1
ATOM 3015 C CA . LYS A 1 414 ? -2.253 13.869 10.698 1.00 29.37 414 LYS A CA 1
ATOM 3016 C C . LYS A 1 414 ? -2.828 12.604 11.324 1.00 30.94 414 LYS A C 1
ATOM 3017 O O . LYS A 1 414 ? -3.415 11.765 10.633 1.00 30.90 414 LYS A O 1
ATOM 3023 N N . SER A 1 415 ? -2.751 12.533 12.648 1.00 30.22 415 SER A N 1
ATOM 3024 C CA . SER A 1 415 ? -3.158 11.363 13.387 1.00 28.87 415 SER A CA 1
ATOM 3025 C C . SER A 1 415 ? -4.238 11.725 14.438 1.00 27.81 415 SER A C 1
ATOM 3026 O O . SER A 1 415 ? -4.201 12.826 15.027 1.00 24.94 415 SER A O 1
ATOM 3029 N N . LYS A 1 416 ? -5.227 10.838 14.580 1.00 28.83 416 LYS A N 1
ATOM 3030 C CA . LYS A 1 416 ? -6.193 10.825 15.676 1.00 28.79 416 LYS A CA 1
ATOM 3031 C C . LYS A 1 416 ? -5.967 9.461 16.352 1.00 29.69 416 LYS A C 1
ATOM 3032 O O . LYS A 1 416 ? -5.982 8.445 15.665 1.00 30.68 416 LYS A O 1
ATOM 3038 N N . GLN A 1 417 ? -5.726 9.430 17.667 1.00 28.80 417 GLN A N 1
ATOM 3039 C CA . GLN A 1 417 ? -5.485 8.163 18.404 1.00 29.14 417 GLN A CA 1
ATOM 3040 C C . GLN A 1 417 ? -6.382 8.044 19.595 1.00 27.53 417 GLN A C 1
ATOM 3041 O O . GLN A 1 417 ? -6.530 9.018 20.353 1.00 25.99 417 GLN A O 1
ATOM 3047 N N . TRP A 1 418 ? -6.945 6.853 19.788 1.00 26.71 418 TRP A N 1
ATOM 3048 C CA . TRP A 1 418 ? -7.705 6.539 20.969 1.00 27.32 418 TRP A CA 1
ATOM 3049 C C . TRP A 1 418 ? -7.008 5.404 21.602 1.00 27.31 418 TRP A C 1
ATOM 3050 O O . TRP A 1 418 ? -6.601 4.498 20.896 1.00 26.48 418 TRP A O 1
ATOM 3061 N N . GLU A 1 419 ? -6.887 5.396 22.918 1.00 28.54 419 GLU A N 1
ATOM 3062 C CA . GLU A 1 419 ? -6.259 4.278 23.564 1.00 29.22 419 GLU A CA 1
ATOM 3063 C C . GLU A 1 419 ? -7.019 4.012 24.870 1.00 29.37 419 GLU A C 1
ATOM 3064 O O . GLU A 1 419 ? -7.356 4.949 25.592 1.00 28.52 419 GLU A O 1
ATOM 3070 N N . GLY A 1 420 ? -7.244 2.746 25.195 1.00 27.45 420 GLY A N 1
ATOM 3071 C CA . GLY A 1 420 ? -7.771 2.432 26.543 1.00 27.93 420 GLY A CA 1
ATOM 3072 C C . GLY A 1 420 ? -6.904 1.400 27.222 1.00 27.86 420 GLY A C 1
ATOM 3073 O O . GLY A 1 420 ? -6.486 0.471 26.575 1.00 29.14 420 GLY A O 1
ATOM 3074 N N . ALA A 1 421 ? -6.620 1.585 28.512 1.00 27.41 421 ALA A N 1
ATOM 3075 C CA . ALA A 1 421 ? -5.631 0.795 29.258 1.00 26.02 421 ALA A CA 1
ATOM 3076 C C . ALA A 1 421 ? -6.238 0.296 30.553 1.00 25.11 421 ALA A C 1
ATOM 3077 O O . ALA A 1 421 ? -7.159 0.900 31.096 1.00 24.93 421 ALA A O 1
ATOM 3079 N N . PHE A 1 422 ? -5.745 -0.846 31.000 1.00 24.85 422 PHE A N 1
ATOM 3080 C CA . PHE A 1 422 ? -6.081 -1.376 32.320 1.00 25.64 422 PHE A CA 1
ATOM 3081 C C . PHE A 1 422 ? -4.710 -1.691 32.883 1.00 26.15 422 PHE A C 1
ATOM 3082 O O . PHE A 1 422 ? -3.954 -2.418 32.273 1.00 27.24 422 PHE A O 1
ATOM 3090 N N . GLU A 1 423 ? -4.397 -1.167 34.067 1.00 26.79 423 GLU A N 1
ATOM 3091 C CA . GLU A 1 423 ? -3.141 -1.505 34.719 1.00 25.61 423 GLU A CA 1
ATOM 3092 C C . GLU A 1 423 ? -3.449 -1.902 36.160 1.00 24.86 423 GLU A C 1
ATOM 3093 O O . GLU A 1 423 ? -4.476 -1.504 36.733 1.00 26.84 423 GLU A O 1
ATOM 3099 N N . GLY A 1 424 ? -2.655 -2.782 36.703 1.00 23.91 424 GLY A N 1
ATOM 3100 C CA . GLY A 1 424 ? -2.805 -3.184 38.073 1.00 23.24 424 GLY A CA 1
ATOM 3101 C C . GLY A 1 424 ? -1.463 -3.662 38.636 1.00 22.39 424 GLY A C 1
ATOM 3102 O O . GLY A 1 424 ? -0.471 -3.843 37.925 1.00 22.35 424 GLY A O 1
ATOM 3103 N N . LEU A 1 425 ? -1.454 -3.808 39.922 1.00 22.40 425 LEU A N 1
ATOM 3104 C CA . LEU A 1 425 ? -0.436 -4.493 40.624 1.00 22.50 425 LEU A CA 1
ATOM 3105 C C . LEU A 1 425 ? -1.083 -5.690 41.252 1.00 22.38 425 LEU A C 1
ATOM 3106 O O . LEU A 1 425 ? -1.880 -5.527 42.171 1.00 22.38 425 LEU A O 1
ATOM 3111 N N . THR A 1 426 ? -0.727 -6.898 40.849 1.00 20.68 426 THR A N 1
ATOM 3112 C CA . THR A 1 426 ? -1.447 -8.067 41.425 1.00 21.78 426 THR A CA 1
ATOM 3113 C C . THR A 1 426 ? -0.447 -9.061 41.934 1.00 20.87 426 THR A C 1
ATOM 3114 O O . THR A 1 426 ? 0.386 -9.519 41.157 1.00 22.06 426 THR A O 1
ATOM 3118 N N . ALA A 1 427 ? -0.459 -9.331 43.234 1.00 21.47 427 ALA A N 1
ATOM 3119 C CA . ALA A 1 427 ? 0.342 -10.382 43.814 1.00 20.93 427 ALA A CA 1
ATOM 3120 C C . ALA A 1 427 ? 1.765 -10.303 43.241 1.00 21.95 427 ALA A C 1
ATOM 3121 O O . ALA A 1 427 ? 2.339 -11.312 42.810 1.00 22.40 427 ALA A O 1
ATOM 3123 N N . GLY A 1 428 ? 2.306 -9.086 43.247 1.00 22.97 428 GLY A N 1
ATOM 3124 C CA . GLY A 1 428 ? 3.718 -8.867 42.965 1.00 23.64 428 GLY A CA 1
ATOM 3125 C C . GLY A 1 428 ? 4.020 -8.639 41.517 1.00 23.62 428 GLY A C 1
ATOM 3126 O O . GLY A 1 428 ? 5.205 -8.489 41.135 1.00 25.24 428 GLY A O 1
ATOM 3127 N N . VAL A 1 429 ? 2.977 -8.672 40.698 1.00 22.50 429 VAL A N 1
ATOM 3128 C CA . VAL A 1 429 ? 3.079 -8.542 39.246 1.00 22.81 429 VAL A CA 1
ATOM 3129 C C . VAL A 1 429 ? 2.586 -7.151 38.882 1.00 22.74 429 VAL A C 1
ATOM 3130 O O . VAL A 1 429 ? 1.439 -6.814 39.128 1.00 23.88 429 VAL A O 1
ATOM 3134 N N . ASN A 1 430 ? 3.467 -6.336 38.317 1.00 22.05 430 ASN A N 1
ATOM 3135 C CA . ASN A 1 430 ? 3.154 -4.983 37.870 1.00 24.29 430 ASN A CA 1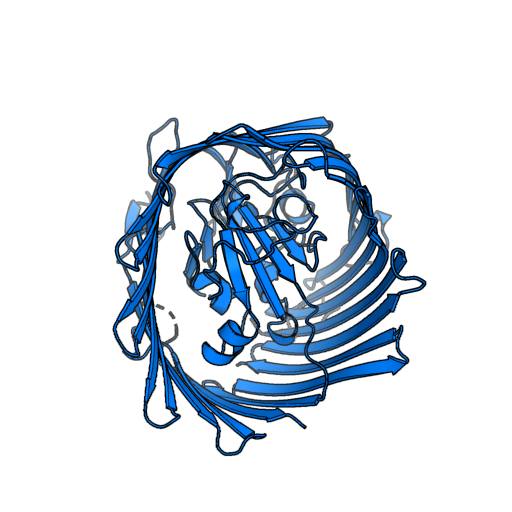
ATOM 3136 C C . ASN A 1 430 ? 2.720 -5.102 36.396 1.00 23.51 430 ASN A C 1
ATOM 3137 O O . ASN A 1 430 ? 3.528 -5.520 35.570 1.00 25.28 430 ASN A O 1
ATOM 3142 N N . TRP A 1 431 ? 1.477 -4.807 36.026 1.00 23.38 431 TRP A N 1
ATOM 3143 C CA . TRP A 1 431 ? 1.179 -5.169 34.652 1.00 23.31 431 TRP A CA 1
ATOM 3144 C C . TRP A 1 431 ? 0.384 -4.067 34.023 1.00 24.23 431 TRP A C 1
ATOM 3145 O O . TRP A 1 431 ? -0.158 -3.270 34.707 1.00 26.09 431 TRP A O 1
ATOM 3156 N N . ARG A 1 432 ? 0.298 -4.038 32.702 1.00 25.34 432 ARG A N 1
ATOM 3157 C CA . ARG A 1 432 ? -0.582 -3.124 32.030 1.00 25.28 432 ARG A CA 1
ATOM 3158 C C . ARG A 1 432 ? -0.941 -3.739 30.692 1.00 25.96 432 ARG A C 1
ATOM 3159 O O . ARG A 1 432 ? -0.088 -4.350 30.028 1.00 25.34 432 ARG A O 1
ATOM 3174 N N . ILE A 1 433 ? -2.174 -3.523 30.246 1.00 25.78 433 ILE A N 1
ATOM 3175 C CA . ILE A 1 433 ? -2.518 -3.918 28.865 1.00 26.29 433 ILE A CA 1
ATOM 3176 C C . ILE A 1 433 ? -3.304 -2.755 28.300 1.00 26.32 433 ILE A C 1
ATOM 3177 O O . ILE A 1 433 ? -4.099 -2.175 29.001 1.00 25.06 433 ILE A O 1
ATOM 3182 N N . SER A 1 434 ? -3.047 -2.387 27.052 1.00 27.16 434 SER A N 1
ATOM 3183 C CA . SER A 1 434 ? -3.873 -1.369 26.442 1.00 27.51 434 SER A CA 1
ATOM 3184 C C . SER A 1 434 ? -4.260 -1.735 25.010 1.00 27.59 434 SER A C 1
ATOM 3185 O O . SER A 1 434 ? -3.590 -2.557 24.391 1.00 29.01 434 SER A O 1
ATOM 3188 N N . GLY A 1 435 ? -5.347 -1.146 24.499 1.00 24.78 435 GLY A N 1
ATOM 3189 C CA . GLY A 1 435 ? -5.670 -1.271 23.093 1.00 23.87 435 GLY A CA 1
ATOM 3190 C C . GLY A 1 435 ? -5.580 0.101 22.561 1.00 25.07 435 GLY A C 1
ATOM 3191 O O . GLY A 1 435 ? -5.966 1.034 23.267 1.00 25.21 435 GLY A O 1
ATOM 3192 N N . TYR A 1 436 ? -5.019 0.278 21.349 1.00 26.68 436 TYR A N 1
ATOM 3193 C CA . TYR A 1 436 ? -5.061 1.605 20.726 1.00 26.73 436 TYR A CA 1
ATOM 3194 C C . TYR A 1 436 ? -5.552 1.534 19.302 1.00 28.23 436 TYR A C 1
ATOM 3195 O O . TYR A 1 436 ? -5.497 0.476 18.615 1.00 26.05 436 TYR A O 1
ATOM 3204 N N . ARG A 1 437 ? -5.994 2.681 18.841 1.00 27.33 437 ARG A N 1
ATOM 3205 C CA . ARG A 1 437 ? -6.220 2.826 17.449 1.00 28.18 437 ARG A CA 1
ATOM 3206 C C . ARG A 1 437 ? -5.673 4.155 16.992 1.00 26.90 437 ARG A C 1
ATOM 3207 O O . ARG A 1 437 ? -5.891 5.173 17.646 1.00 26.71 437 ARG A O 1
ATOM 3215 N N . ASN A 1 438 ? -5.006 4.137 15.854 1.00 26.82 438 ASN A N 1
ATOM 3216 C CA . ASN A 1 438 ? -4.427 5.338 15.318 1.00 27.88 438 ASN A CA 1
ATOM 3217 C C . ASN A 1 438 ? -4.917 5.455 13.901 1.00 28.39 438 ASN A C 1
ATOM 3218 O O . ASN A 1 438 ? -4.616 4.590 13.094 1.00 28.64 438 ASN A O 1
ATOM 3223 N N . ASP A 1 439 ? -5.719 6.478 13.606 1.00 28.65 439 ASP A N 1
ATOM 3224 C CA . ASP A 1 439 ? -6.131 6.797 12.226 1.00 28.74 439 ASP A CA 1
ATOM 3225 C C . ASP A 1 439 ? -5.192 7.893 11.698 1.00 29.50 439 ASP A C 1
ATOM 3226 O O . ASP A 1 439 ? -5.187 9.030 12.254 1.00 28.37 439 ASP A O 1
ATOM 3231 N N . VAL A 1 440 ? -4.330 7.555 10.720 1.00 27.63 440 VAL A N 1
ATOM 3232 C CA . VAL A 1 440 ? -3.449 8.558 10.163 1.00 27.99 440 VAL A CA 1
ATOM 3233 C C . VAL A 1 440 ? -3.923 8.962 8.789 1.00 27.69 440 VAL A C 1
ATOM 3234 O O . VAL A 1 440 ? -4.182 8.084 7.955 1.00 26.97 440 VAL A O 1
ATOM 3238 N N . SER A 1 441 ? -4.052 10.271 8.540 1.00 28.25 441 SER A N 1
ATOM 3239 C CA . SER A 1 441 ? -4.295 10.708 7.185 1.00 30.59 441 SER A CA 1
ATOM 3240 C C . SER A 1 441 ? -3.006 11.020 6.547 1.00 29.75 441 SER A C 1
ATOM 3241 O O . SER A 1 441 ? -2.169 11.651 7.153 1.00 29.65 441 SER A O 1
ATOM 3244 N N . ASP A 1 442 ? -2.879 10.653 5.292 1.00 29.93 442 ASP A N 1
ATOM 3245 C CA . ASP A 1 442 ? -1.646 10.937 4.520 1.00 29.25 442 ASP A CA 1
ATOM 3246 C C . ASP A 1 442 ? -0.396 10.427 5.247 1.00 28.85 442 ASP A C 1
ATOM 3247 O O . ASP A 1 442 ? 0.632 11.101 5.266 1.00 28.35 442 ASP A O 1
ATOM 3252 N N . LEU A 1 443 ? -0.478 9.212 5.772 1.00 27.65 443 LEU A N 1
ATOM 3253 C CA . LEU A 1 443 ? 0.694 8.554 6.331 1.00 29.17 443 LEU A CA 1
ATOM 3254 C C . LEU A 1 443 ? 1.755 8.419 5.271 1.00 29.02 443 LEU A C 1
ATOM 3255 O O . LEU A 1 443 ? 1.475 7.963 4.184 1.00 28.80 443 LEU A O 1
ATOM 3260 N N . ILE A 1 444 ? 2.994 8.696 5.635 1.00 29.25 444 ILE A N 1
ATOM 3261 C CA . ILE A 1 444 ? 4.069 8.614 4.694 1.00 31.33 444 ILE A CA 1
ATOM 3262 C C . ILE A 1 444 ? 4.828 7.321 5.033 1.00 32.70 444 ILE A C 1
ATOM 3263 O O . ILE A 1 444 ? 5.199 7.104 6.214 1.00 32.09 444 ILE A O 1
ATOM 3268 N N . ASP A 1 445 ? 5.015 6.466 4.028 1.00 32.36 445 ASP A N 1
ATOM 3269 C CA . ASP A 1 445 ? 5.839 5.284 4.198 1.00 35.03 445 ASP A CA 1
ATOM 3270 C C . ASP A 1 445 ? 6.959 5.504 3.210 1.00 35.51 445 ASP A C 1
ATOM 3271 O O . ASP A 1 445 ? 6.946 6.478 2.433 1.00 33.73 445 ASP A O 1
ATOM 3276 N N . TYR A 1 446 ? 7.954 4.629 3.285 1.00 36.40 446 TYR A N 1
ATOM 3277 C CA . TYR A 1 446 ? 9.056 4.718 2.422 1.00 37.58 446 TYR A CA 1
ATOM 3278 C C . TYR A 1 446 ? 9.039 3.409 1.636 1.00 39.29 446 TYR A C 1
ATOM 3279 O O . TYR A 1 446 ? 8.825 2.319 2.218 1.00 38.33 446 TYR A O 1
ATOM 3288 N N . ASP A 1 447 ? 9.278 3.530 0.329 1.00 39.48 447 ASP A N 1
ATOM 3289 C CA . ASP A 1 447 ? 9.289 2.401 -0.576 1.00 41.95 447 ASP A CA 1
ATOM 3290 C C . ASP A 1 447 ? 10.735 2.105 -0.991 1.00 43.28 447 ASP A C 1
ATOM 3291 O O . ASP A 1 447 ? 11.341 2.869 -1.752 1.00 43.04 447 ASP A O 1
ATOM 3296 N N . ASP A 1 448 ? 11.284 1.014 -0.462 1.00 46.13 448 ASP A N 1
ATOM 3297 C CA . ASP A 1 448 ? 12.654 0.595 -0.780 1.00 49.90 448 ASP A CA 1
ATOM 3298 C C . ASP A 1 448 ? 12.822 0.311 -2.265 1.00 50.38 448 ASP A C 1
ATOM 3299 O O . ASP A 1 448 ? 13.879 0.592 -2.849 1.00 52.44 448 ASP A O 1
ATOM 3304 N N . HIS A 1 449 ? 11.764 -0.186 -2.893 1.00 50.77 449 HIS A N 1
ATOM 3305 C CA . HIS A 1 449 ? 11.821 -0.515 -4.326 1.00 50.26 449 HIS A CA 1
ATOM 3306 C C . HIS A 1 449 ? 11.990 0.728 -5.208 1.00 49.16 449 HIS A C 1
ATOM 3307 O O . HIS A 1 449 ? 12.869 0.772 -6.058 1.00 49.27 449 HIS A O 1
ATOM 3314 N N . THR A 1 450 ? 11.149 1.731 -5.021 1.00 47.83 450 THR A N 1
ATOM 3315 C CA . THR A 1 450 ? 11.268 2.941 -5.820 1.00 46.26 450 THR A CA 1
ATOM 3316 C C . THR A 1 450 ? 12.284 3.907 -5.219 1.00 45.19 450 THR A C 1
ATOM 3317 O O . THR A 1 450 ? 12.562 4.943 -5.806 1.00 44.51 450 THR A O 1
ATOM 3321 N N . LEU A 1 451 ? 12.807 3.580 -4.040 1.00 44.55 451 LEU A N 1
ATOM 3322 C CA . LEU A 1 451 ? 13.636 4.516 -3.239 1.00 44.21 451 LEU A CA 1
ATOM 3323 C C . LEU A 1 451 ? 12.946 5.863 -2.969 1.00 42.42 451 LEU A C 1
ATOM 3324 O O . LEU A 1 451 ? 13.534 6.927 -3.118 1.00 41.76 451 LEU A O 1
ATOM 3329 N N . LYS A 1 452 ? 11.699 5.826 -2.546 1.00 41.26 452 LYS A N 1
ATOM 3330 C CA . LYS A 1 452 ? 10.989 7.078 -2.368 1.00 40.08 452 LYS A CA 1
ATOM 3331 C C . LYS A 1 452 ? 10.025 6.979 -1.238 1.00 38.26 452 LYS A C 1
ATOM 3332 O O . LYS A 1 452 ? 9.341 5.965 -1.085 1.00 37.43 452 LYS A O 1
ATOM 3338 N N . TYR A 1 453 ? 9.913 8.067 -0.497 1.00 36.35 453 TYR A N 1
ATOM 3339 C CA . TYR A 1 453 ? 8.727 8.265 0.322 1.00 35.15 453 TYR A CA 1
ATOM 3340 C C . TYR A 1 453 ? 7.505 8.356 -0.548 1.00 35.56 453 TYR A C 1
ATOM 3341 O O . TYR A 1 453 ? 7.576 8.786 -1.692 1.00 34.32 453 TYR A O 1
ATOM 3350 N N . TYR A 1 454 ? 6.374 7.935 -0.010 1.00 34.79 454 TYR A N 1
ATOM 3351 C CA . TYR A 1 454 ? 5.145 8.037 -0.756 1.00 35.48 454 TYR A CA 1
ATOM 3352 C C . TYR A 1 454 ? 4.073 8.192 0.302 1.00 35.86 454 TYR A C 1
ATOM 3353 O O . TYR A 1 454 ? 4.312 7.910 1.474 1.00 35.98 454 TYR A O 1
ATOM 3362 N N . ASN A 1 455 ? 2.895 8.649 -0.125 1.00 35.57 455 ASN A N 1
ATOM 3363 C CA . ASN A 1 455 ? 1.796 8.868 0.745 1.00 35.53 455 ASN A CA 1
ATOM 3364 C C . ASN A 1 455 ? 0.911 7.605 0.681 1.00 34.67 455 ASN A C 1
ATOM 3365 O O . ASN A 1 455 ? 0.379 7.248 -0.377 1.00 33.02 455 ASN A O 1
ATOM 3370 N N . GLU A 1 456 ? 0.775 6.932 1.811 1.00 33.61 456 GLU A N 1
ATOM 3371 C CA . GLU A 1 456 ? 0.084 5.669 1.838 1.00 35.03 456 GLU A CA 1
ATOM 3372 C C . GLU A 1 456 ? -1.423 5.968 1.759 1.00 34.74 456 GLU A C 1
ATOM 3373 O O . GLU A 1 456 ? -2.201 5.098 1.337 1.00 37.05 456 GLU A O 1
ATOM 3379 N N . GLY A 1 457 ? -1.828 7.185 2.147 1.00 31.80 457 GLY A N 1
ATOM 3380 C CA . GLY A 1 457 ? -3.247 7.550 2.118 1.00 30.51 457 GLY A CA 1
ATOM 3381 C C . GLY A 1 457 ? -3.691 7.469 3.562 1.00 30.70 457 GLY A C 1
ATOM 3382 O O . GLY A 1 457 ? -2.912 7.775 4.468 1.00 30.12 457 GLY A O 1
ATOM 3383 N N . LYS A 1 458 ? -4.916 7.005 3.796 1.00 29.92 458 LYS A N 1
ATOM 3384 C CA . LYS A 1 458 ? -5.421 6.854 5.140 1.00 30.86 458 LYS A CA 1
ATOM 3385 C C . LYS A 1 458 ? -5.038 5.490 5.667 1.00 29.96 458 LYS A C 1
ATOM 3386 O O . LYS A 1 458 ? -5.205 4.490 4.995 1.00 29.54 458 LYS A O 1
ATOM 3392 N N . ALA A 1 459 ? -4.492 5.458 6.868 1.00 29.84 459 ALA A N 1
ATOM 3393 C CA . ALA A 1 459 ? -4.047 4.216 7.477 1.00 29.63 459 ALA A CA 1
ATOM 3394 C C . ALA A 1 459 ? -4.773 4.116 8.791 1.00 28.38 459 ALA A C 1
ATOM 3395 O O . ALA A 1 459 ? -5.020 5.146 9.440 1.00 27.59 459 ALA A O 1
ATOM 3397 N N . ARG A 1 460 ? -5.126 2.897 9.187 1.00 28.03 460 ARG A N 1
ATOM 3398 C CA . ARG A 1 460 ? -5.623 2.651 10.510 1.00 28.40 460 ARG A CA 1
ATOM 3399 C C . ARG A 1 460 ? -4.778 1.572 11.133 1.00 28.59 460 ARG A C 1
ATOM 3400 O O . ARG A 1 460 ? -4.614 0.508 10.511 1.00 27.81 460 ARG A O 1
ATOM 3408 N N . ILE A 1 461 ? -4.172 1.880 12.286 1.00 28.96 461 ILE A N 1
ATOM 3409 C CA . ILE A 1 461 ? -3.379 0.946 13.050 1.00 29.43 461 ILE A CA 1
ATOM 3410 C C . ILE A 1 461 ? -4.204 0.592 14.293 1.00 30.17 461 ILE A C 1
ATOM 3411 O O . ILE A 1 461 ? -4.634 1.488 15.034 1.00 28.83 461 ILE A O 1
ATOM 3416 N N . LYS A 1 462 ? -4.435 -0.701 14.508 1.00 30.10 462 LYS A N 1
ATOM 3417 C CA . LYS A 1 462 ? -5.087 -1.173 15.747 1.00 29.78 462 LYS A CA 1
ATOM 3418 C C . LYS A 1 462 ? -4.047 -2.018 16.421 1.00 30.17 462 LYS A C 1
ATOM 3419 O O . LYS A 1 462 ? -3.301 -2.716 15.735 1.00 32.44 462 LYS A O 1
ATOM 3425 N N . GLY A 1 463 ? -3.920 -1.918 17.735 1.00 27.99 463 GLY A N 1
ATOM 3426 C CA . GLY A 1 463 ? -2.743 -2.474 18.405 1.00 28.14 463 GLY A CA 1
ATOM 3427 C C . GLY A 1 463 ? -3.135 -2.862 19.813 1.00 28.40 463 GLY A C 1
ATOM 3428 O O . GLY A 1 463 ? -4.085 -2.306 20.392 1.00 26.55 463 GLY A O 1
ATOM 3429 N N . VAL A 1 464 ? -2.396 -3.812 20.363 1.00 27.67 464 VAL A N 1
ATOM 3430 C CA . VAL A 1 464 ? -2.504 -4.126 21.773 1.00 27.57 464 VAL A CA 1
ATOM 3431 C C . VAL A 1 464 ? -1.107 -4.105 22.277 1.00 27.81 464 VAL A C 1
ATOM 3432 O O . VAL A 1 464 ? -0.193 -4.621 21.626 1.00 28.03 464 VAL A O 1
ATOM 3436 N N . GLU A 1 465 ? -0.935 -3.503 23.439 1.00 28.80 465 GLU A N 1
ATOM 3437 C CA . GLU A 1 465 ? 0.325 -3.559 24.127 1.00 26.80 465 GLU A CA 1
ATOM 3438 C C . GLU A 1 465 ? 0.117 -4.196 25.501 1.00 26.76 465 GLU A C 1
ATOM 3439 O O . GLU A 1 465 ? -0.617 -3.686 26.323 1.00 26.91 465 GLU A O 1
ATOM 3445 N N . ALA A 1 466 ? 0.829 -5.267 25.797 1.00 27.18 466 ALA A N 1
ATOM 3446 C CA . ALA A 1 466 ? 0.798 -5.731 27.181 1.00 27.41 466 ALA A CA 1
ATOM 3447 C C . ALA A 1 466 ? 2.185 -5.698 27.748 1.00 27.45 466 ALA A C 1
ATOM 3448 O O . ALA A 1 466 ? 3.166 -6.077 27.070 1.00 28.93 466 ALA A O 1
ATOM 3450 N N . THR A 1 467 ? 2.329 -5.253 28.985 1.00 27.56 467 THR A N 1
ATOM 3451 C CA . THR A 1 467 ? 3.633 -5.330 29.646 1.00 27.67 467 THR A CA 1
ATOM 3452 C C . THR A 1 467 ? 3.511 -5.905 31.063 1.00 27.96 467 THR A C 1
ATOM 3453 O O . THR A 1 467 ? 2.494 -5.786 31.673 1.00 28.90 467 THR A O 1
ATOM 3457 N N . ALA A 1 468 ? 4.552 -6.555 31.588 1.00 27.54 468 ALA A N 1
ATOM 3458 C CA . ALA A 1 468 ? 4.504 -6.896 33.000 1.00 27.15 468 ALA A CA 1
ATOM 3459 C C . ALA A 1 468 ? 5.927 -6.987 33.466 1.00 26.18 468 ALA A C 1
ATOM 3460 O O . ALA A 1 468 ? 6.800 -7.315 32.703 1.00 26.33 468 ALA A O 1
ATOM 3462 N N . ASN A 1 469 ? 6.150 -6.738 34.731 1.00 26.42 469 ASN A N 1
ATOM 3463 C CA . ASN A 1 469 ? 7.392 -7.151 35.366 1.00 26.47 469 ASN A CA 1
ATOM 3464 C C . ASN A 1 469 ? 7.153 -7.677 36.738 1.00 26.27 469 ASN A C 1
ATOM 3465 O O . ASN A 1 469 ? 6.178 -7.314 37.412 1.00 25.95 469 ASN A O 1
ATOM 3470 N N . PHE A 1 470 ? 8.021 -8.592 37.143 1.00 25.94 470 PHE A N 1
ATOM 3471 C CA . PHE A 1 470 ? 7.814 -9.286 38.393 1.00 27.64 470 PHE A CA 1
ATOM 3472 C C . PHE A 1 470 ? 9.076 -10.056 38.731 1.00 28.08 470 PHE A C 1
ATOM 3473 O O . PHE A 1 470 ? 9.916 -10.293 37.845 1.00 29.62 470 PHE A O 1
ATOM 3481 N N . ASP A 1 471 ? 9.236 -10.388 40.013 1.00 29.39 471 ASP A N 1
ATOM 3482 C CA . ASP A 1 471 ? 10.372 -11.141 40.485 1.00 29.25 471 ASP A CA 1
ATOM 3483 C C . ASP A 1 471 ? 9.889 -12.463 40.975 1.00 29.53 471 ASP A C 1
ATOM 3484 O O . ASP A 1 471 ? 8.798 -12.547 41.557 1.00 30.30 471 ASP A O 1
ATOM 3489 N N . THR A 1 472 ? 10.664 -13.506 40.729 1.00 29.22 472 THR A N 1
ATOM 3490 C CA . THR A 1 472 ? 10.420 -14.851 41.316 1.00 29.49 472 THR A CA 1
ATOM 3491 C C . THR A 1 472 ? 11.744 -15.321 41.910 1.00 30.20 472 THR A C 1
ATOM 3492 O O . THR A 1 472 ? 12.682 -15.692 41.219 1.00 29.73 472 THR A O 1
ATOM 3496 N N . GLY A 1 473 ? 11.819 -15.255 43.222 1.00 31.68 473 GLY A N 1
ATOM 3497 C CA . GLY A 1 473 ? 13.075 -15.510 43.888 1.00 32.36 473 GLY A CA 1
ATOM 3498 C C . GLY A 1 473 ? 14.061 -14.507 43.357 1.00 32.84 473 GLY A C 1
ATOM 3499 O O . GLY A 1 473 ? 13.787 -13.295 43.298 1.00 33.71 473 GLY A O 1
ATOM 3500 N N . PRO A 1 474 ? 15.204 -15.003 42.942 1.00 32.90 474 PRO A N 1
ATOM 3501 C CA . PRO A 1 474 ? 16.299 -14.178 42.425 1.00 33.08 474 PRO A CA 1
ATOM 3502 C C . PRO A 1 474 ? 16.100 -13.666 40.978 1.00 31.75 474 PRO A C 1
ATOM 3503 O O . PRO A 1 474 ? 16.887 -12.833 40.497 1.00 30.87 474 PRO A O 1
ATOM 3507 N N . LEU A 1 475 ? 15.060 -14.153 40.299 1.00 31.31 475 LEU A N 1
ATOM 3508 C CA . LEU A 1 475 ? 14.831 -13.797 38.903 1.00 30.34 475 LEU A CA 1
ATOM 3509 C C . LEU A 1 475 ? 13.965 -12.562 38.816 1.00 30.60 475 LEU A C 1
ATOM 3510 O O . LEU A 1 475 ? 12.916 -12.455 39.496 1.00 31.62 475 LEU A O 1
ATOM 3515 N N . THR A 1 476 ? 14.361 -11.643 37.951 1.00 28.34 476 THR A N 1
ATOM 3516 C CA . THR A 1 476 ? 13.488 -10.560 37.545 1.00 27.53 476 THR A CA 1
ATOM 3517 C C . THR A 1 476 ? 13.097 -10.737 36.088 1.00 26.27 476 THR A C 1
ATOM 3518 O O . THR A 1 476 ? 13.967 -10.946 35.197 1.00 26.93 476 THR A O 1
ATOM 3522 N N . HIS A 1 477 ? 11.800 -10.595 35.844 1.00 25.88 477 HIS A N 1
ATOM 3523 C CA . HIS A 1 477 ? 11.193 -10.866 34.554 1.00 25.96 477 HIS A CA 1
ATOM 3524 C C . HIS A 1 477 ? 10.617 -9.548 34.059 1.00 25.79 477 HIS A C 1
ATOM 3525 O O . HIS A 1 477 ? 9.919 -8.877 34.790 1.00 25.98 477 HIS A O 1
ATOM 3532 N N . THR A 1 478 ? 10.911 -9.180 32.829 1.00 25.77 478 THR A N 1
ATOM 3533 C CA . THR A 1 478 ? 10.375 -7.981 32.225 1.00 26.42 478 THR A CA 1
ATOM 3534 C C . THR A 1 478 ? 9.878 -8.428 30.866 1.00 26.58 478 THR A C 1
ATOM 3535 O O . THR A 1 478 ? 10.658 -8.864 30.007 1.00 26.50 478 THR A O 1
ATOM 3539 N N . VAL A 1 479 ? 8.581 -8.309 30.660 1.00 26.46 479 VAL A N 1
ATOM 3540 C CA . VAL A 1 479 ? 7.967 -8.962 29.528 1.00 26.82 479 VAL A CA 1
ATOM 3541 C C . VAL A 1 479 ? 7.150 -7.927 28.772 1.00 27.94 479 VAL A C 1
ATOM 3542 O O . VAL A 1 479 ? 6.574 -7.043 29.394 1.00 28.12 479 VAL A O 1
ATOM 3549 N N . SER A 1 480 ? 7.107 -7.983 27.451 1.00 28.63 480 SER A N 1
ATOM 3550 C CA . SER A 1 480 ? 6.114 -7.171 26.750 1.00 28.81 480 SER A CA 1
ATOM 3551 C C . SER A 1 480 ? 5.616 -7.915 25.558 1.00 28.34 480 SER A C 1
ATOM 3552 O O . SER A 1 480 ? 6.333 -8.732 24.985 1.00 28.63 480 SER A O 1
ATOM 3555 N N . TYR A 1 481 ? 4.385 -7.630 25.172 1.00 27.71 481 TYR A N 1
ATOM 3556 C CA . TYR A 1 481 ? 3.804 -8.199 24.006 1.00 26.45 481 TYR A CA 1
ATOM 3557 C C . TYR A 1 481 ? 3.185 -7.042 23.244 1.00 27.97 481 TYR A C 1
ATOM 3558 O O . TYR A 1 481 ? 2.532 -6.154 23.847 1.00 28.82 481 TYR A O 1
ATOM 3567 N N . ASP A 1 482 ? 3.349 -7.047 21.919 1.00 27.58 482 ASP A N 1
ATOM 3568 C CA . ASP A 1 482 ? 2.568 -6.139 21.077 1.00 27.21 482 ASP A CA 1
ATOM 3569 C C . ASP A 1 482 ? 1.874 -6.858 19.956 1.00 26.80 482 ASP A C 1
ATOM 3570 O O . ASP A 1 482 ? 2.442 -7.751 19.363 1.00 27.80 482 ASP A O 1
ATOM 3575 N N . TYR A 1 483 ? 0.659 -6.453 19.639 1.00 26.30 483 TYR A N 1
ATOM 3576 C CA . TYR A 1 483 ? 0.025 -6.889 18.409 1.00 27.29 483 TYR A CA 1
ATOM 3577 C C . TYR A 1 483 ? -0.118 -5.597 17.656 1.00 27.33 483 TYR A C 1
ATOM 3578 O O . TYR A 1 483 ? -0.539 -4.617 18.256 1.00 28.37 483 TYR A O 1
ATOM 3587 N N . VAL A 1 484 ? 0.228 -5.572 16.366 1.00 26.57 484 VAL A N 1
ATOM 3588 C CA . VAL A 1 484 ? 0.199 -4.314 15.568 1.00 26.26 484 VAL A CA 1
ATOM 3589 C C . VAL A 1 484 ? -0.522 -4.627 14.267 1.00 26.54 484 VAL A C 1
ATOM 3590 O O . VAL A 1 484 ? -0.012 -5.412 13.482 1.00 25.08 484 VAL A O 1
ATOM 3594 N N . ASP A 1 485 ? -1.765 -4.151 14.099 1.00 26.04 485 ASP A N 1
ATOM 3595 C CA . ASP A 1 485 ? -2.513 -4.356 12.852 1.00 27.43 485 ASP A CA 1
ATOM 3596 C C . ASP A 1 485 ? -2.691 -3.024 12.078 1.00 28.95 485 ASP A C 1
ATOM 3597 O O . ASP A 1 485 ? -3.711 -2.306 12.260 1.00 28.71 485 ASP A O 1
ATOM 3602 N N . ALA A 1 486 ? -1.737 -2.772 11.178 1.00 28.00 486 ALA A N 1
ATOM 3603 C CA . ALA A 1 486 ? -1.625 -1.570 10.406 1.00 28.97 486 ALA A CA 1
ATOM 3604 C C . ALA A 1 486 ? -2.165 -1.790 9.024 1.00 28.93 486 ALA A C 1
ATOM 3605 O O . ALA A 1 486 ? -1.678 -2.629 8.285 1.00 31.80 486 ALA A O 1
ATOM 3607 N N . ARG A 1 487 ? -3.185 -1.045 8.643 1.00 30.22 487 ARG A N 1
ATOM 3608 C CA . ARG A 1 487 ? -3.851 -1.303 7.368 1.00 30.42 487 ARG A CA 1
ATOM 3609 C C . ARG A 1 487 ? -4.112 -0.012 6.656 1.00 31.41 487 ARG A C 1
ATOM 3610 O O . ARG A 1 487 ? -4.177 1.037 7.282 1.00 31.31 487 ARG A O 1
ATOM 3618 N N . ASN A 1 488 ? -4.306 -0.072 5.354 1.00 31.59 488 ASN A N 1
ATOM 3619 C CA . ASN A 1 488 ? -4.858 1.063 4.694 1.00 32.43 488 ASN A CA 1
ATOM 3620 C C . ASN A 1 488 ? -6.322 1.116 5.071 1.00 33.46 488 ASN A C 1
ATOM 3621 O O . ASN A 1 488 ? -7.003 0.132 4.857 1.00 34.15 488 ASN A O 1
ATOM 3626 N N . ALA A 1 489 ? -6.820 2.225 5.616 1.00 33.93 489 ALA A N 1
ATOM 3627 C CA . ALA A 1 489 ? -8.229 2.289 6.099 1.00 36.58 489 ALA A CA 1
ATOM 3628 C C . ALA A 1 489 ? -9.260 2.209 4.992 1.00 37.46 489 ALA A C 1
ATOM 3629 O O . ALA A 1 489 ? -10.414 1.880 5.235 1.00 39.98 489 ALA A O 1
ATOM 3631 N N . ILE A 1 490 ? -8.859 2.486 3.763 1.00 39.45 490 ILE A N 1
ATOM 3632 C CA . ILE A 1 490 ? -9.798 2.466 2.653 1.00 40.39 490 ILE A CA 1
ATOM 3633 C C . ILE A 1 490 ? -9.895 1.061 2.077 1.00 40.48 490 ILE A C 1
ATOM 3634 O O . ILE A 1 490 ? -10.963 0.467 1.994 1.00 40.33 490 ILE A O 1
ATOM 3639 N N . THR A 1 491 ? -8.770 0.517 1.659 1.00 39.86 491 THR A N 1
ATOM 3640 C CA . THR A 1 491 ? -8.816 -0.771 1.005 1.00 39.59 491 THR A CA 1
ATOM 3641 C C . THR A 1 491 ? -8.798 -1.909 2.011 1.00 39.78 491 THR A C 1
ATOM 3642 O O . THR A 1 491 ? -9.082 -3.042 1.655 1.00 39.86 491 THR A O 1
ATOM 3646 N N . ASP A 1 492 ? -8.427 -1.622 3.259 1.00 39.47 492 ASP A N 1
ATOM 3647 C CA . ASP A 1 492 ? -8.231 -2.646 4.283 1.00 39.56 492 ASP A CA 1
ATOM 3648 C C . ASP A 1 492 ? -7.000 -3.547 4.095 1.00 38.86 492 ASP A C 1
ATOM 3649 O O . ASP A 1 492 ? -6.873 -4.550 4.759 1.00 39.75 492 ASP A O 1
ATOM 3654 N N . THR A 1 493 ? -6.065 -3.190 3.231 1.00 37.82 493 THR A N 1
ATOM 3655 C CA . THR A 1 493 ? -4.907 -4.037 3.004 1.00 36.67 493 THR A CA 1
ATOM 3656 C C . THR A 1 493 ? -3.792 -3.781 4.012 1.00 35.28 493 THR A C 1
ATOM 3657 O O . THR A 1 493 ? -3.467 -2.624 4.325 1.00 34.84 493 THR A O 1
ATOM 3661 N N . PRO A 1 494 ? -3.231 -4.863 4.576 1.00 33.90 494 PRO A N 1
ATOM 3662 C CA . PRO A 1 494 ? -2.145 -4.680 5.478 1.00 32.07 494 PRO A CA 1
ATOM 3663 C C . PRO A 1 494 ? -1.021 -3.828 4.885 1.00 31.33 494 PRO A C 1
ATOM 3664 O O . PRO A 1 494 ? -0.647 -3.997 3.707 1.00 28.17 494 PRO A O 1
ATOM 3668 N N . LEU A 1 495 ? -0.469 -2.953 5.730 1.00 29.59 495 LEU A N 1
ATOM 3669 C CA . LEU A 1 495 ? 0.699 -2.221 5.361 1.00 30.16 495 LEU A CA 1
ATOM 3670 C C . LEU A 1 495 ? 1.888 -3.160 5.438 1.00 30.77 495 LEU A C 1
ATOM 3671 O O . LEU A 1 495 ? 1.932 -4.077 6.261 1.00 30.71 495 LEU A O 1
ATOM 3676 N N . LEU A 1 496 ? 2.870 -2.889 4.602 1.00 30.83 496 LEU A N 1
ATOM 3677 C CA . LEU A 1 496 ? 3.958 -3.815 4.385 1.00 30.93 496 LEU A CA 1
ATOM 3678 C C . LEU A 1 496 ? 5.126 -3.614 5.348 1.00 31.25 496 LEU A C 1
ATOM 3679 O O . LEU A 1 496 ? 5.324 -2.505 5.835 1.00 32.22 496 LEU A O 1
ATOM 3684 N N . ARG A 1 497 ? 5.871 -4.709 5.606 1.00 29.71 497 ARG A N 1
ATOM 3685 C CA . ARG A 1 497 ? 7.146 -4.771 6.318 1.00 31.14 497 ARG A CA 1
ATOM 3686 C C . ARG A 1 497 ? 7.078 -4.646 7.834 1.00 31.37 497 ARG A C 1
ATOM 3687 O O . ARG A 1 497 ? 8.108 -4.552 8.503 1.00 32.33 497 ARG A O 1
ATOM 3695 N N . ARG A 1 498 ? 5.863 -4.651 8.357 1.00 31.64 498 ARG A N 1
ATOM 3696 C CA . ARG A 1 498 ? 5.581 -4.534 9.790 1.00 31.80 498 ARG A CA 1
ATOM 3697 C C . ARG A 1 498 ? 5.376 -5.916 10.365 1.00 30.18 498 ARG A C 1
ATOM 3698 O O . ARG A 1 498 ? 4.476 -6.618 9.913 1.00 30.89 498 ARG A O 1
ATOM 3706 N N . ALA A 1 499 ? 6.101 -6.243 11.421 1.00 28.20 499 ALA A N 1
ATOM 3707 C CA . ALA A 1 499 ? 5.784 -7.462 12.168 1.00 29.06 499 ALA A CA 1
ATOM 3708 C C . ALA A 1 499 ? 4.427 -7.294 12.841 1.00 28.56 499 ALA A C 1
ATOM 3709 O O . ALA A 1 499 ? 4.172 -6.271 13.498 1.00 28.91 499 ALA A O 1
ATOM 3711 N N . LYS A 1 500 ? 3.555 -8.289 12.737 1.00 28.58 500 LYS A N 1
ATOM 3712 C CA . LYS A 1 500 ? 2.282 -8.150 13.395 1.00 29.22 500 LYS A CA 1
ATOM 3713 C C . LYS A 1 500 ? 2.360 -8.432 14.891 1.00 29.80 500 LYS A C 1
ATOM 3714 O O . LYS A 1 500 ? 1.525 -7.948 15.668 1.00 28.85 500 LYS A O 1
ATOM 3720 N N . GLN A 1 501 ? 3.333 -9.228 15.321 1.00 28.13 501 GLN A N 1
ATOM 3721 C CA . GLN A 1 501 ? 3.427 -9.468 16.752 1.00 27.45 501 GLN A CA 1
ATOM 3722 C C . GLN A 1 501 ? 4.834 -9.327 17.176 1.00 27.14 501 GLN A C 1
ATOM 3723 O O . GLN A 1 501 ? 5.738 -9.595 16.405 1.00 27.17 501 GLN A O 1
ATOM 3729 N N . GLN A 1 502 ? 5.016 -8.863 18.394 1.00 26.89 502 GLN A N 1
ATOM 3730 C CA . GLN A 1 502 ? 6.332 -8.674 18.970 1.00 27.51 502 GLN A CA 1
ATOM 3731 C C . GLN A 1 502 ? 6.265 -9.279 20.341 1.00 27.99 502 GLN A C 1
ATOM 3732 O O . GLN A 1 502 ? 5.361 -8.952 21.084 1.00 27.79 502 GLN A O 1
ATOM 3738 N N . VAL A 1 503 ? 7.211 -10.149 20.698 1.00 28.14 503 VAL A N 1
ATOM 3739 C CA . VAL A 1 503 ? 7.276 -10.656 22.088 1.00 28.05 503 VAL A CA 1
ATOM 3740 C C . VAL A 1 503 ? 8.676 -10.304 22.597 1.00 29.28 503 VAL A C 1
ATOM 3741 O O . VAL A 1 503 ? 9.646 -10.525 21.909 1.00 29.77 503 VAL A O 1
ATOM 3745 N N . LYS A 1 504 ? 8.773 -9.693 23.766 1.00 29.19 504 LYS A N 1
ATOM 3746 C CA . LYS A 1 504 ? 10.063 -9.320 24.301 1.00 28.80 504 LYS A CA 1
ATOM 3747 C C . LYS A 1 504 ? 10.090 -9.836 25.722 1.00 28.53 504 LYS A C 1
ATOM 3748 O O . LYS A 1 504 ? 9.140 -9.641 26.463 1.00 26.86 504 LYS A O 1
ATOM 3754 N N . TYR A 1 505 ? 11.146 -10.550 26.078 1.00 28.19 505 TYR A N 1
ATOM 3755 C CA . TYR A 1 505 ? 11.239 -11.116 27.414 1.00 28.45 505 TYR A CA 1
ATOM 3756 C C . TYR A 1 505 ? 12.624 -10.911 27.881 1.00 28.97 505 TYR A C 1
ATOM 3757 O O . TYR A 1 505 ? 13.570 -11.339 27.231 1.00 30.42 505 TYR A O 1
ATOM 3766 N N . GLN A 1 506 ? 12.782 -10.268 29.015 1.00 28.99 506 GLN A N 1
ATOM 3767 C CA . GLN A 1 506 ? 14.114 -10.159 29.643 1.00 27.97 506 GLN A CA 1
ATOM 3768 C C . GLN A 1 506 ? 14.128 -10.901 30.978 1.00 27.62 506 GLN A C 1
ATOM 3769 O O . GLN A 1 506 ? 13.207 -10.749 31.785 1.00 29.08 506 GLN A O 1
ATOM 3775 N N . LEU A 1 507 ? 15.184 -11.680 31.220 1.00 27.72 507 LEU A N 1
ATOM 3776 C CA . LEU A 1 507 ? 15.333 -12.456 32.458 1.00 27.48 507 LEU A CA 1
ATOM 3777 C C . LEU A 1 507 ? 16.675 -12.142 33.098 1.00 26.80 507 LEU A C 1
ATOM 3778 O O . LEU A 1 507 ? 17.744 -12.412 32.485 1.00 27.36 507 LEU A O 1
ATOM 3783 N N . ASP A 1 508 ? 16.633 -11.594 34.315 1.00 26.19 508 ASP A N 1
ATOM 3784 C CA . ASP A 1 508 ? 17.828 -11.167 35.012 1.00 26.74 508 ASP A CA 1
ATOM 3785 C C . ASP A 1 508 ? 17.951 -11.877 36.295 1.00 28.49 508 ASP A C 1
ATOM 3786 O O . ASP A 1 508 ? 16.975 -12.031 37.036 1.00 28.73 508 ASP A O 1
ATOM 3791 N N . TRP A 1 509 ? 19.165 -12.235 36.626 1.00 30.62 509 TRP A N 1
ATOM 3792 C CA . TRP A 1 509 ? 19.430 -12.748 37.969 1.00 32.68 509 TRP A CA 1
ATOM 3793 C C . TRP A 1 509 ? 20.910 -12.727 38.357 1.00 34.28 509 TRP A C 1
ATOM 3794 O O . TRP A 1 509 ? 21.815 -12.642 37.518 1.00 34.38 509 TRP A O 1
ATOM 3805 N N . GLN A 1 510 ? 21.145 -12.778 39.653 1.00 36.97 510 GLN A N 1
ATOM 3806 C CA . GLN A 1 510 ? 22.495 -12.738 40.188 1.00 39.84 510 GLN A CA 1
ATOM 3807 C C . GLN A 1 510 ? 22.607 -14.016 41.002 1.00 41.69 510 GLN A C 1
ATOM 3808 O O . GLN A 1 510 ? 21.725 -14.319 41.816 1.00 42.34 510 GLN A O 1
ATOM 3814 N N . LEU A 1 511 ? 23.658 -14.783 40.735 1.00 43.81 511 LEU A N 1
ATOM 3815 C CA . LEU A 1 511 ? 23.940 -16.040 41.423 1.00 45.66 511 LEU A CA 1
ATOM 3816 C C . LEU A 1 511 ? 25.453 -16.066 41.614 1.00 46.00 511 LEU A C 1
ATOM 3817 O O . LEU A 1 511 ? 26.225 -16.063 40.626 1.00 45.70 511 LEU A O 1
ATOM 3822 N N . TYR A 1 512 ? 25.875 -16.078 42.877 1.00 46.76 512 TYR A N 1
ATOM 3823 C CA . TYR A 1 512 ? 27.309 -16.120 43.249 1.00 47.49 512 TYR A CA 1
ATOM 3824 C C . TYR A 1 512 ? 28.066 -14.946 42.639 1.00 46.47 512 TYR A C 1
ATOM 3825 O O . TYR A 1 512 ? 29.180 -15.105 42.146 1.00 46.16 512 TYR A O 1
ATOM 3834 N N . ASP A 1 513 ? 27.418 -13.772 42.668 1.00 45.25 513 ASP A N 1
ATOM 3835 C CA . ASP A 1 513 ? 28.002 -12.522 42.193 1.00 44.19 513 ASP A CA 1
ATOM 3836 C C . ASP A 1 513 ? 28.038 -12.383 40.683 1.00 42.43 513 ASP A C 1
ATOM 3837 O O . ASP A 1 513 ? 28.383 -11.327 40.181 1.00 42.27 513 ASP A O 1
ATOM 3842 N N . PHE A 1 514 ? 27.688 -13.441 39.964 1.00 40.05 514 PHE A N 1
ATOM 3843 C CA . PHE A 1 514 ? 27.487 -13.331 38.522 1.00 38.05 514 PHE A CA 1
ATOM 3844 C C . PHE A 1 514 ? 26.118 -12.755 38.269 1.00 36.84 514 PHE A C 1
ATOM 3845 O O . PHE A 1 514 ? 25.151 -13.211 38.870 1.00 35.69 514 PHE A O 1
ATOM 3853 N N . ASP A 1 515 ? 26.029 -11.748 37.401 1.00 34.50 515 ASP A N 1
ATOM 3854 C CA . ASP A 1 515 ? 24.754 -11.162 37.068 1.00 33.53 515 ASP A CA 1
ATOM 3855 C C . ASP A 1 515 ? 24.475 -11.578 35.652 1.00 32.37 515 ASP A C 1
ATOM 3856 O O . ASP A 1 515 ? 25.258 -11.312 34.754 1.00 32.46 515 ASP A O 1
ATOM 3861 N N . TRP A 1 516 ? 23.381 -12.301 35.474 1.00 30.58 516 TRP A N 1
ATOM 3862 C CA . TRP A 1 516 ? 23.007 -12.831 34.180 1.00 29.39 516 TRP A CA 1
ATOM 3863 C C . TRP A 1 516 ? 21.831 -12.055 33.629 1.00 27.98 516 TRP A C 1
ATOM 3864 O O . TRP A 1 516 ? 20.988 -11.585 34.377 1.00 28.00 516 TRP A O 1
ATOM 3875 N N . GLY A 1 517 ? 21.793 -11.898 32.319 1.00 27.77 517 GLY A N 1
ATOM 3876 C CA . GLY A 1 517 ? 20.615 -11.383 31.645 1.00 26.48 517 GLY A CA 1
ATOM 3877 C C . GLY A 1 517 ? 20.429 -12.182 30.395 1.00 27.77 517 GLY A C 1
ATOM 3878 O O . GLY A 1 517 ? 21.364 -12.308 29.586 1.00 29.04 517 GLY A O 1
ATOM 3879 N N . ILE A 1 518 ? 19.258 -12.784 30.239 1.00 27.76 518 ILE A N 1
ATOM 3880 C CA . ILE A 1 518 ? 18.881 -13.403 28.976 1.00 27.44 518 ILE A CA 1
ATOM 3881 C C . ILE A 1 518 ? 17.847 -12.512 28.308 1.00 27.99 518 ILE A C 1
ATOM 3882 O O . ILE A 1 518 ? 16.920 -12.030 28.956 1.00 27.20 518 ILE A O 1
ATOM 3887 N N . THR A 1 519 ? 18.018 -12.249 27.018 1.00 27.93 519 THR A N 1
ATOM 3888 C CA . THR A 1 519 ? 17.060 -11.455 26.285 1.00 28.03 519 THR A CA 1
ATOM 3889 C C . THR A 1 519 ? 16.472 -12.321 25.198 1.00 28.45 519 THR A C 1
ATOM 3890 O O . THR A 1 519 ? 17.212 -12.943 24.446 1.00 30.63 519 THR A O 1
ATOM 3894 N N . TYR A 1 520 ? 15.164 -12.331 25.086 1.00 28.55 520 TYR A N 1
ATOM 3895 C CA . TYR A 1 520 ? 14.501 -13.050 24.024 1.00 27.94 520 TYR A CA 1
ATOM 3896 C C . TYR A 1 520 ? 13.665 -12.038 23.278 1.00 28.46 520 TYR A C 1
ATOM 3897 O O . TYR A 1 520 ? 13.075 -11.144 23.878 1.00 27.60 520 TYR A O 1
ATOM 3906 N N . GLN A 1 521 ? 13.624 -12.166 21.962 1.00 27.76 521 GLN A N 1
ATOM 3907 C CA . GLN A 1 521 ? 12.826 -11.331 21.138 1.00 29.09 521 GLN A CA 1
ATOM 3908 C C . GLN A 1 521 ? 12.220 -12.198 20.074 1.00 28.96 521 GLN A C 1
ATOM 3909 O O . GLN A 1 521 ? 12.915 -12.969 19.422 1.00 30.21 521 GLN A O 1
ATOM 3915 N N . TYR A 1 522 ? 10.922 -12.068 19.905 1.00 29.02 522 TYR A N 1
ATOM 3916 C CA . TYR A 1 522 ? 10.247 -12.595 18.735 1.00 28.97 522 TYR A CA 1
ATOM 3917 C C . TYR A 1 522 ? 9.608 -11.458 17.970 1.00 28.27 522 TYR A C 1
ATOM 3918 O O . TYR A 1 522 ? 8.951 -10.635 18.537 1.00 27.31 522 TYR A O 1
ATOM 3927 N N . LEU A 1 523 ? 9.877 -11.403 16.666 1.00 28.18 523 LEU A N 1
ATOM 3928 C CA . LEU A 1 523 ? 9.268 -10.456 15.812 1.00 28.87 523 LEU A CA 1
ATOM 3929 C C . LEU A 1 523 ? 8.582 -11.275 14.775 1.00 29.70 523 LEU A C 1
ATOM 3930 O O . LEU A 1 523 ? 9.206 -12.000 14.023 1.00 28.87 523 LEU A O 1
ATOM 3935 N N . GLY A 1 524 ? 7.274 -11.125 14.743 1.00 28.24 524 GLY A N 1
ATOM 3936 C CA . GLY A 1 524 ? 6.437 -11.986 13.997 1.00 30.33 524 GLY A CA 1
ATOM 3937 C C . GLY A 1 524 ? 6.448 -11.707 12.524 1.00 31.82 524 GLY A C 1
ATOM 3938 O O . GLY A 1 524 ? 7.300 -10.998 11.992 1.00 31.92 524 GLY A O 1
ATOM 3939 N N . THR A 1 525 ? 5.434 -12.266 11.901 1.00 32.42 525 THR A N 1
ATOM 3940 C CA . THR A 1 525 ? 5.283 -12.402 10.480 1.00 33.54 525 THR A CA 1
ATOM 3941 C C . THR A 1 525 ? 5.032 -11.005 9.881 1.00 33.44 525 THR A C 1
ATOM 3942 O O . THR A 1 525 ? 4.453 -10.142 10.562 1.00 33.14 525 THR A O 1
ATOM 3946 N N . ARG A 1 526 ? 5.515 -10.755 8.656 1.00 31.99 526 ARG A N 1
ATOM 3947 C CA . ARG A 1 526 ? 5.422 -9.430 8.017 1.00 34.35 526 ARG A CA 1
ATOM 3948 C C . ARG A 1 526 ? 4.963 -9.658 6.622 1.00 34.90 526 ARG A C 1
ATOM 3949 O O . ARG A 1 526 ? 5.163 -10.740 6.092 1.00 34.17 526 ARG A O 1
ATOM 3957 N N . TYR A 1 527 ? 4.432 -8.628 5.984 1.00 36.93 527 TYR A N 1
ATOM 3958 C CA . TYR A 1 527 ? 4.155 -8.753 4.553 1.00 39.25 527 TYR A CA 1
ATOM 3959 C C . TYR A 1 527 ? 5.212 -7.946 3.786 1.00 39.01 527 TYR A C 1
ATOM 3960 O O . TYR A 1 527 ? 5.605 -6.868 4.235 1.00 38.25 527 TYR A O 1
ATOM 3969 N N . ASP A 1 528 ? 5.700 -8.463 2.666 1.00 39.29 528 ASP A N 1
ATOM 3970 C CA . ASP A 1 528 ? 6.531 -7.661 1.774 1.00 40.25 528 ASP A CA 1
ATOM 3971 C C . ASP A 1 528 ? 6.203 -8.003 0.317 1.00 41.64 528 ASP A C 1
ATOM 3972 O O . ASP A 1 528 ? 5.483 -8.962 0.056 1.00 41.19 528 ASP A O 1
ATOM 3977 N N . LYS A 1 529 ? 6.667 -7.172 -0.619 1.00 43.20 529 LYS A N 1
ATOM 3978 C CA . LYS A 1 529 ? 6.438 -7.410 -2.063 1.00 45.32 529 LYS A CA 1
ATOM 3979 C C . LYS A 1 529 ? 7.562 -8.220 -2.682 1.00 46.36 529 LYS A C 1
ATOM 3980 O O . LYS A 1 529 ? 8.748 -8.028 -2.385 1.00 46.10 529 LYS A O 1
ATOM 3986 N N . ASP A 1 530 ? 7.168 -9.145 -3.532 1.00 47.60 530 ASP A N 1
ATOM 3987 C CA . ASP A 1 530 ? 8.121 -9.942 -4.250 1.00 50.13 530 ASP A CA 1
ATOM 3988 C C . ASP A 1 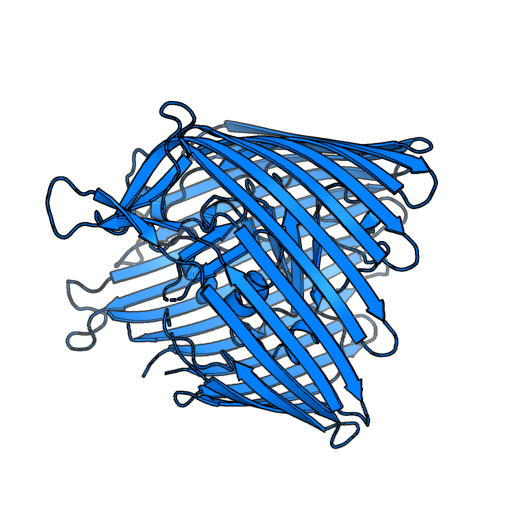530 ? 8.299 -9.300 -5.642 1.00 50.71 530 ASP A C 1
ATOM 3989 O O . ASP A 1 530 ? 7.385 -9.323 -6.479 1.00 50.78 530 ASP A O 1
ATOM 3994 N N . TYR A 1 531 ? 9.448 -8.690 -5.874 1.00 52.02 531 TYR A N 1
ATOM 3995 C CA . TYR A 1 531 ? 9.603 -7.872 -7.088 1.00 54.10 531 TYR A CA 1
ATOM 3996 C C . TYR A 1 531 ? 10.169 -8.609 -8.299 1.00 55.08 531 TYR A C 1
ATOM 3997 O O . TYR A 1 531 ? 10.349 -8.000 -9.365 1.00 55.07 531 TYR A O 1
ATOM 4006 N N . SER A 1 532 ? 10.437 -9.906 -8.136 1.00 56.18 532 SER A N 1
ATOM 4007 C CA . SER A 1 532 ? 11.089 -10.678 -9.187 1.00 57.37 532 SER A CA 1
ATOM 4008 C C . SER A 1 532 ? 10.188 -10.785 -10.429 1.00 58.28 532 SER A C 1
ATOM 4009 O O . SER A 1 532 ? 10.624 -10.482 -11.549 1.00 58.73 532 SER A O 1
ATOM 4012 N N . SER A 1 533 ? 8.927 -11.161 -10.231 1.00 59.51 533 SER A N 1
ATOM 4013 C CA . SER A 1 533 ? 7.989 -11.246 -11.355 1.00 60.30 533 SER A CA 1
ATOM 4014 C C . SER A 1 533 ? 6.850 -10.225 -11.242 1.00 60.86 533 SER A C 1
ATOM 4015 O O . SER A 1 533 ? 6.252 -10.059 -10.165 1.00 60.63 533 SER A O 1
ATOM 4018 N N . TYR A 1 534 ? 6.589 -9.542 -12.362 1.00 61.24 534 TYR A N 1
ATOM 4019 C CA . TYR A 1 534 ? 5.397 -8.705 -12.553 1.00 61.39 534 TYR A CA 1
ATOM 4020 C C . TYR A 1 534 ? 4.215 -9.583 -13.022 1.00 60.52 534 TYR A C 1
ATOM 4021 O O . TYR A 1 534 ? 4.394 -10.414 -13.918 1.00 60.78 534 TYR A O 1
ATOM 4030 N N . PRO A 1 535 ? 3.015 -9.419 -12.418 1.00 59.54 535 PRO A N 1
ATOM 4031 C CA . PRO A 1 535 ? 2.653 -8.438 -11.392 1.00 58.88 535 PRO A CA 1
ATOM 4032 C C . PRO A 1 535 ? 3.234 -8.857 -10.032 1.00 57.91 535 PRO A C 1
ATOM 4033 O O . PRO A 1 535 ? 3.294 -10.050 -9.722 1.00 57.35 535 PRO A O 1
ATOM 4037 N N . TYR A 1 536 ? 3.665 -7.878 -9.244 1.00 56.92 536 TYR A N 1
ATOM 4038 C CA . TYR A 1 536 ? 4.398 -8.152 -7.999 1.00 55.68 536 TYR A CA 1
ATOM 4039 C C . TYR A 1 536 ? 3.478 -8.689 -6.921 1.00 54.12 536 TYR A C 1
ATOM 4040 O O . TYR A 1 536 ? 2.485 -8.052 -6.560 1.00 53.92 536 TYR A O 1
ATOM 4049 N N . GLN A 1 537 ? 3.785 -9.887 -6.436 1.00 51.80 537 GLN A N 1
ATOM 4050 C CA . GLN A 1 537 ? 2.913 -10.502 -5.458 1.00 49.67 537 GLN A CA 1
ATOM 4051 C C . GLN A 1 537 ? 3.293 -10.045 -4.063 1.00 47.54 537 GLN A C 1
ATOM 4052 O O . GLN A 1 537 ? 4.441 -9.744 -3.805 1.00 45.26 537 GLN A O 1
ATOM 4058 N N . THR A 1 538 ? 2.298 -9.965 -3.184 1.00 46.22 538 THR A N 1
ATOM 4059 C CA . THR A 1 538 ? 2.540 -9.733 -1.754 1.00 45.14 538 THR A CA 1
ATOM 4060 C C . THR A 1 538 ? 2.711 -11.075 -1.080 1.00 44.86 538 THR A C 1
ATOM 4061 O O . THR A 1 538 ? 1.893 -11.954 -1.229 1.00 44.59 538 THR A O 1
ATOM 4065 N N . VAL A 1 539 ? 3.780 -11.183 -0.316 1.00 44.78 539 VAL A N 1
ATOM 4066 C CA . VAL A 1 539 ? 4.324 -12.428 0.164 1.00 44.71 539 VAL A CA 1
ATOM 4067 C C . VAL A 1 539 ? 4.501 -12.256 1.686 1.00 44.63 539 VAL A C 1
ATOM 4068 O O . VAL A 1 539 ? 4.775 -11.155 2.163 1.00 42.96 539 VAL A O 1
ATOM 4072 N N . LYS A 1 540 ? 4.287 -13.308 2.461 1.00 44.84 540 LYS A N 1
ATOM 4073 C CA . LYS A 1 540 ? 4.402 -13.184 3.920 1.00 46.01 540 LYS A CA 1
ATOM 4074 C C . LYS A 1 540 ? 5.770 -13.670 4.374 1.00 45.95 540 LYS A C 1
ATOM 4075 O O . LYS A 1 540 ? 6.227 -14.710 3.934 1.00 46.76 540 LYS A O 1
ATOM 4081 N N . MET A 1 541 ? 6.464 -12.907 5.203 1.00 45.89 541 MET A N 1
ATOM 4082 C CA . MET A 1 541 ? 7.773 -13.356 5.653 1.00 47.43 541 MET A CA 1
ATOM 4083 C C . MET A 1 541 ? 7.620 -13.962 7.024 1.00 45.03 541 MET A C 1
ATOM 4084 O O . MET A 1 541 ? 6.704 -13.584 7.776 1.00 44.63 541 MET A O 1
ATOM 4089 N N . GLY A 1 542 ? 8.525 -14.877 7.359 1.00 42.40 542 GLY A N 1
ATOM 4090 C CA . GLY A 1 542 ? 8.406 -15.600 8.616 1.00 39.85 542 GLY A CA 1
ATOM 4091 C C . GLY A 1 542 ? 8.828 -14.769 9.812 1.00 37.33 542 GLY A C 1
ATOM 4092 O O . GLY A 1 542 ? 9.585 -13.807 9.682 1.00 36.49 542 GLY A O 1
ATOM 4093 N N . GLY A 1 543 ? 8.310 -15.134 10.978 1.00 36.24 543 GLY A N 1
ATOM 4094 C CA . GLY A 1 543 ? 8.765 -14.565 12.234 1.00 34.18 543 GLY A CA 1
ATOM 4095 C C . GLY A 1 543 ? 10.170 -15.013 12.559 1.00 34.13 543 GLY A C 1
ATOM 4096 O O . GLY A 1 543 ? 10.597 -16.048 12.072 1.00 32.75 543 GLY A O 1
ATOM 4097 N N . VAL A 1 544 ? 10.865 -14.255 13.413 1.00 33.20 544 VAL A N 1
ATOM 4098 C CA . VAL A 1 544 ? 12.213 -14.549 13.806 1.00 33.81 544 VAL A CA 1
ATOM 4099 C C . VAL A 1 544 ? 12.362 -14.431 15.333 1.00 34.36 544 VAL A C 1
ATOM 4100 O O . VAL A 1 544 ? 11.916 -13.444 15.946 1.00 32.33 544 VAL A O 1
ATOM 4104 N N . SER A 1 545 ? 13.008 -15.445 15.922 1.00 34.24 545 SER A N 1
ATOM 4105 C CA . SER A 1 545 ? 13.329 -15.486 17.332 1.00 34.17 545 SER A CA 1
ATOM 4106 C C . SER A 1 545 ? 14.808 -15.218 17.461 1.00 34.46 545 SER A C 1
ATOM 4107 O O . SER A 1 545 ? 15.574 -15.759 16.695 1.00 34.12 545 SER A O 1
ATOM 4110 N N . LEU A 1 546 ? 15.204 -14.360 18.392 1.00 33.69 546 LEU A N 1
ATOM 4111 C CA . LEU A 1 546 ? 16.608 -14.142 18.694 1.00 33.89 546 LEU A CA 1
ATOM 4112 C C . LEU A 1 546 ? 16.797 -14.114 20.189 1.00 33.39 546 LEU A C 1
ATOM 4113 O O . LEU A 1 546 ? 15.977 -13.477 20.905 1.00 33.68 546 LEU A O 1
ATOM 4118 N N . TRP A 1 547 ? 17.891 -14.751 20.630 1.00 32.24 547 TRP A N 1
ATOM 4119 C CA . TRP A 1 547 ? 18.274 -14.851 22.014 1.00 31.75 547 TRP A CA 1
ATOM 4120 C C . TRP A 1 547 ? 19.615 -14.215 22.251 1.00 31.63 547 TRP A C 1
ATOM 4121 O O . TRP A 1 547 ? 20.533 -14.388 21.460 1.00 33.03 547 TRP A O 1
ATOM 4132 N N . ASP A 1 548 ? 19.771 -13.511 23.356 1.00 30.89 548 ASP A N 1
ATOM 4133 C CA . ASP A 1 548 ? 21.084 -13.042 23.751 1.00 31.56 548 ASP A CA 1
ATOM 4134 C C . ASP A 1 548 ? 21.342 -13.497 25.162 1.00 30.57 548 ASP A C 1
ATOM 4135 O O . ASP A 1 548 ? 20.417 -13.579 25.966 1.00 30.88 548 ASP A O 1
ATOM 4140 N N . LEU A 1 549 ? 22.605 -13.720 25.483 1.00 30.67 549 LEU A N 1
ATOM 4141 C CA . LEU A 1 549 ? 23.005 -14.063 26.846 1.00 29.56 549 LEU A CA 1
ATOM 4142 C C . LEU A 1 549 ? 24.081 -13.100 27.289 1.00 29.65 549 LEU A C 1
ATOM 4143 O O . LEU A 1 549 ? 25.089 -12.923 26.593 1.00 29.44 549 LEU A O 1
ATOM 4148 N N . ALA A 1 550 ? 23.872 -12.441 28.425 1.00 28.99 550 ALA A N 1
ATOM 4149 C CA . ALA A 1 550 ? 24.852 -11.517 28.917 1.00 30.28 550 ALA A CA 1
ATOM 4150 C C . ALA A 1 550 ? 25.257 -11.916 30.317 1.00 32.05 550 ALA A C 1
ATOM 4151 O O . ALA A 1 550 ? 24.440 -12.420 31.102 1.00 32.23 550 ALA A O 1
ATOM 4153 N N . VAL A 1 551 ? 26.513 -11.666 30.659 1.00 32.68 551 VAL A N 1
ATOM 4154 C CA . VAL A 1 551 ? 26.925 -11.922 32.043 1.00 34.25 551 VAL A CA 1
ATOM 4155 C C . VAL A 1 551 ? 27.923 -10.846 32.465 1.00 34.38 551 VAL A C 1
ATOM 4156 O O . VAL A 1 551 ? 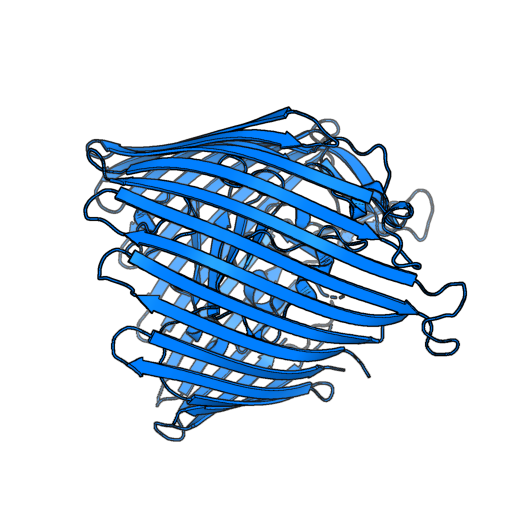28.629 -10.293 31.621 1.00 35.31 551 VAL A O 1
ATOM 4160 N N . ALA A 1 552 ? 27.940 -10.544 33.756 1.00 34.71 552 ALA A N 1
ATOM 4161 C CA . ALA A 1 552 ? 28.836 -9.550 34.359 1.00 34.57 552 ALA A CA 1
ATOM 4162 C C . ALA A 1 552 ? 29.313 -10.056 35.715 1.00 34.40 552 ALA A C 1
ATOM 4163 O O . ALA A 1 552 ? 28.540 -10.685 36.465 1.00 33.04 552 ALA A O 1
ATOM 4165 N N . TYR A 1 553 ? 30.575 -9.793 36.033 1.00 34.56 553 TYR A N 1
ATOM 4166 C CA . TYR A 1 553 ? 31.088 -10.162 37.351 1.00 34.97 553 TYR A CA 1
ATOM 4167 C C . TYR A 1 553 ? 31.936 -9.050 37.912 1.00 35.11 553 TYR A C 1
ATOM 4168 O O . TYR A 1 553 ? 32.776 -8.511 37.217 1.00 35.53 553 TYR A O 1
ATOM 4177 N N . PRO A 1 554 ? 31.697 -8.681 39.177 1.00 35.58 554 PRO A N 1
ATOM 4178 C CA . PRO A 1 554 ? 32.505 -7.681 39.838 1.00 35.38 554 PRO A CA 1
ATOM 4179 C C . PRO A 1 554 ? 33.762 -8.360 40.308 1.00 35.89 554 PRO A C 1
ATOM 4180 O O . PRO A 1 554 ? 33.758 -8.912 41.405 1.00 35.14 554 PRO A O 1
ATOM 4184 N N . VAL A 1 555 ? 34.804 -8.348 39.474 1.00 36.28 555 VAL A N 1
ATOM 4185 C CA . VAL A 1 555 ? 36.116 -8.928 39.799 1.00 37.13 555 VAL A CA 1
ATOM 4186 C C . VAL A 1 555 ? 36.654 -8.331 41.091 1.00 37.80 555 VAL A C 1
ATOM 4187 O O . VAL A 1 555 ? 37.100 -9.061 42.008 1.00 38.92 555 VAL A O 1
ATOM 4191 N N . THR A 1 556 ? 36.645 -7.001 41.134 1.00 38.03 556 THR A N 1
ATOM 4192 C CA . THR A 1 556 ? 36.881 -6.253 42.356 1.00 38.04 556 THR A CA 1
ATOM 4193 C C . THR A 1 556 ? 35.718 -5.272 42.546 1.00 39.05 556 THR A C 1
ATOM 4194 O O . THR A 1 556 ? 34.734 -5.231 41.729 1.00 38.44 556 THR A O 1
ATOM 4198 N N . SER A 1 557 ? 35.792 -4.480 43.625 1.00 38.76 557 SER A N 1
ATOM 4199 C CA . SER A 1 557 ? 34.754 -3.450 43.846 1.00 38.67 557 SER A CA 1
ATOM 4200 C C . SER A 1 557 ? 34.871 -2.389 42.749 1.00 37.94 557 SER A C 1
ATOM 4201 O O . SER A 1 557 ? 33.878 -1.793 42.380 1.00 37.98 557 SER A O 1
ATOM 4204 N N . HIS A 1 558 ? 36.089 -2.187 42.222 1.00 36.79 558 HIS A N 1
ATOM 4205 C CA . HIS A 1 558 ? 36.337 -1.279 41.070 1.00 36.40 558 HIS A CA 1
ATOM 4206 C C . HIS A 1 558 ? 36.207 -1.869 39.647 1.00 35.71 558 HIS A C 1
ATOM 4207 O O . HIS A 1 558 ? 35.924 -1.135 38.734 1.00 34.57 558 HIS A O 1
ATOM 4214 N N . LEU A 1 559 ? 36.447 -3.173 39.469 1.00 35.67 559 LEU A N 1
ATOM 4215 C CA . LEU A 1 559 ? 36.560 -3.796 38.142 1.00 35.94 559 LEU A CA 1
ATOM 4216 C C . LEU A 1 559 ? 35.392 -4.738 37.901 1.00 36.13 559 LEU A C 1
ATOM 4217 O O . LEU A 1 559 ? 35.210 -5.722 38.632 1.00 36.24 559 LEU A O 1
ATOM 4222 N N . THR A 1 560 ? 34.603 -4.430 36.883 1.00 34.94 560 THR A N 1
ATOM 4223 C CA . THR A 1 560 ? 33.531 -5.304 36.457 1.00 34.63 560 THR A CA 1
ATOM 4224 C C . THR A 1 560 ? 33.885 -5.763 35.067 1.00 34.15 560 THR A C 1
ATOM 4225 O O . THR A 1 560 ? 34.303 -4.968 34.220 1.00 33.11 560 THR A O 1
ATOM 4229 N N . VAL A 1 561 ? 33.692 -7.059 34.847 1.00 33.32 561 VAL A N 1
ATOM 4230 C CA . VAL A 1 561 ? 33.989 -7.691 33.591 1.00 32.58 561 VAL A CA 1
ATOM 4231 C C . VAL A 1 561 ? 32.662 -8.216 33.067 1.00 31.74 561 VAL A C 1
ATOM 4232 O O . VAL A 1 561 ? 31.827 -8.699 33.840 1.00 32.09 561 VAL A O 1
ATOM 4236 N N . ARG A 1 562 ? 32.437 -8.039 31.769 1.00 30.86 562 ARG A N 1
ATOM 4237 C CA . ARG A 1 562 ? 31.145 -8.315 31.151 1.00 30.69 562 ARG A CA 1
ATOM 4238 C C . ARG A 1 562 ? 31.407 -9.143 29.882 1.00 31.09 562 ARG A C 1
ATOM 4239 O O . ARG A 1 562 ? 32.424 -8.921 29.222 1.00 30.36 562 ARG A O 1
ATOM 4254 N N . GLY A 1 563 ? 30.518 -10.084 29.541 1.00 30.36 563 GLY A N 1
ATOM 4255 C CA . GLY A 1 563 ? 30.537 -10.729 28.215 1.00 29.23 563 GLY A CA 1
ATOM 4256 C C . GLY A 1 563 ? 29.121 -10.904 27.705 1.00 30.48 563 GLY A C 1
ATOM 4257 O O . GLY A 1 563 ? 28.180 -10.904 28.479 1.00 29.09 563 GLY A O 1
ATOM 4258 N N . LYS A 1 564 ? 28.953 -11.069 26.404 1.00 29.84 564 LYS A N 1
ATOM 4259 C CA . LYS A 1 564 ? 27.604 -11.169 25.837 1.00 30.55 564 LYS A CA 1
ATOM 4260 C C . LYS A 1 564 ? 27.706 -12.059 24.632 1.00 30.95 564 LYS A C 1
ATOM 4261 O O . LYS A 1 564 ? 28.653 -11.951 23.870 1.00 32.11 564 LYS A O 1
ATOM 4272 N N . ILE A 1 565 ? 26.732 -12.935 24.458 1.00 31.75 565 ILE A N 1
ATOM 4273 C CA . ILE A 1 565 ? 26.564 -13.605 23.192 1.00 32.21 565 ILE A CA 1
ATOM 4274 C C . ILE A 1 565 ? 25.273 -13.081 22.609 1.00 32.87 565 ILE A C 1
ATOM 4275 O O . ILE A 1 565 ? 24.199 -13.291 23.197 1.00 32.97 565 ILE A O 1
ATOM 4280 N N . ALA A 1 566 ? 25.351 -12.351 21.496 1.00 31.94 566 ALA A N 1
ATOM 4281 C CA . ALA A 1 566 ? 24.127 -11.932 20.813 1.00 32.41 566 ALA A CA 1
ATOM 4282 C C . ALA A 1 566 ? 23.798 -12.924 19.732 1.00 33.22 566 ALA A C 1
ATOM 4283 O O . ALA A 1 566 ? 24.691 -13.403 19.033 1.00 33.76 566 ALA A O 1
ATOM 4285 N N . ASN A 1 567 ? 22.508 -13.239 19.612 1.00 33.60 567 ASN A N 1
ATOM 4286 C CA . ASN A 1 567 ? 22.047 -14.223 18.674 1.00 34.55 567 ASN A CA 1
ATOM 4287 C C . ASN A 1 567 ? 22.693 -15.570 18.981 1.00 36.15 567 ASN A C 1
ATOM 4288 O O . ASN A 1 567 ? 23.421 -16.169 18.166 1.00 35.06 567 ASN A O 1
ATOM 4293 N N . LEU A 1 568 ? 22.409 -16.012 20.196 1.00 37.88 568 LEU A N 1
ATOM 4294 C CA . LEU A 1 568 ? 22.881 -17.269 20.758 1.00 39.78 568 LEU A CA 1
ATOM 4295 C C . LEU A 1 568 ? 22.731 -18.491 19.829 1.00 40.62 568 LEU A C 1
ATOM 4296 O O . LEU A 1 568 ? 23.646 -19.317 19.742 1.00 41.94 568 LEU A O 1
ATOM 4301 N N . PHE A 1 569 ? 21.598 -18.600 19.135 1.00 42.03 569 PHE A N 1
ATOM 4302 C CA . PHE A 1 569 ? 21.339 -19.780 18.293 1.00 43.05 569 PHE A CA 1
ATOM 4303 C C . PHE A 1 569 ? 21.733 -19.615 16.833 1.00 44.29 569 PHE A C 1
ATOM 4304 O O . PHE A 1 569 ? 21.359 -20.408 15.962 1.00 43.53 569 PHE A O 1
ATOM 4312 N N . ASP A 1 570 ? 22.540 -18.586 16.611 1.00 45.96 570 ASP A N 1
ATOM 4313 C CA . ASP A 1 570 ? 23.145 -18.294 15.329 1.00 48.40 570 ASP A CA 1
ATOM 4314 C C . ASP A 1 570 ? 22.125 -18.202 14.207 1.00 50.45 570 ASP A C 1
ATOM 4315 O O . ASP A 1 570 ? 22.439 -18.524 13.060 1.00 51.87 570 ASP A O 1
ATOM 4320 N N . LYS A 1 571 ? 20.909 -17.766 14.540 1.00 52.53 571 LYS A N 1
ATOM 4321 C CA . LYS A 1 571 ? 19.817 -17.691 13.577 1.00 54.84 571 LYS A CA 1
ATOM 4322 C C . LYS A 1 571 ? 20.197 -16.750 12.440 1.00 55.89 571 LYS A C 1
ATOM 4323 O O . LYS A 1 571 ? 20.517 -15.593 12.670 1.00 56.07 571 LYS A O 1
ATOM 4329 N N . ASP A 1 572 ? 20.209 -17.283 11.222 1.00 57.80 572 ASP A N 1
ATOM 4330 C CA . ASP A 1 572 ? 20.192 -16.466 9.995 1.00 59.60 572 ASP A CA 1
ATOM 4331 C C . ASP A 1 572 ? 18.734 -16.330 9.533 1.00 59.69 572 ASP A C 1
ATOM 4332 O O . ASP A 1 572 ? 17.984 -17.325 9.507 1.00 59.66 572 ASP A O 1
ATOM 4337 N N . TYR A 1 573 ? 18.334 -15.103 9.195 1.00 59.36 573 TYR A N 1
ATOM 4338 C CA . TYR A 1 573 ? 16.912 -14.798 8.977 1.00 59.41 573 TYR A CA 1
ATOM 4339 C C . TYR A 1 573 ? 16.680 -13.817 7.833 1.00 58.50 573 TYR A C 1
ATOM 4340 O O . TYR A 1 573 ? 17.617 -13.193 7.372 1.00 57.50 573 TYR A O 1
ATOM 4349 N N . ALA A 1 582 ? 23.814 -11.613 9.777 1.00 52.08 582 ALA A N 1
ATOM 4350 C CA . ALA A 1 582 ? 23.628 -11.106 11.148 1.00 51.27 582 ALA A CA 1
ATOM 4351 C C . ALA A 1 582 ? 23.561 -12.242 12.247 1.00 51.40 582 ALA A C 1
ATOM 4352 O O . ALA A 1 582 ? 22.652 -12.252 13.091 1.00 52.02 582 ALA A O 1
ATOM 4354 N N . GLY A 1 583 ? 24.517 -13.185 12.224 1.00 50.34 583 GLY A N 1
ATOM 4355 C CA . GLY A 1 583 ? 24.527 -14.368 13.102 1.00 48.66 583 GLY A CA 1
ATOM 4356 C C . GLY A 1 583 ? 25.165 -14.192 14.487 1.00 47.15 583 GLY A C 1
ATOM 4357 O O . GLY A 1 583 ? 25.204 -13.093 15.015 1.00 48.10 583 GLY A O 1
ATOM 4358 N N . ARG A 1 584 ? 25.649 -15.274 15.093 1.00 45.14 584 ARG A N 1
ATOM 4359 C CA . ARG A 1 584 ? 26.115 -15.240 16.475 1.00 42.98 584 ARG A CA 1
ATOM 4360 C C . ARG A 1 584 ? 27.340 -14.364 16.658 1.00 42.52 584 ARG A C 1
ATOM 4361 O O . ARG A 1 584 ? 28.330 -14.566 15.987 1.00 42.51 584 ARG A O 1
ATOM 4369 N N . GLU A 1 585 ? 27.252 -13.395 17.571 1.00 41.20 585 GLU A N 1
ATOM 4370 C CA . GLU A 1 585 ? 28.350 -12.486 17.886 1.00 40.81 585 GLU A CA 1
ATOM 4371 C C . GLU A 1 585 ? 28.676 -12.418 19.381 1.00 39.85 585 GLU A C 1
ATOM 4372 O O . GLU A 1 585 ? 27.807 -12.514 20.231 1.00 39.06 585 GLU A O 1
ATOM 4378 N N . TYR A 1 586 ? 29.935 -12.229 19.706 1.00 39.16 586 TYR A N 1
ATOM 4379 C CA . TYR A 1 586 ? 30.332 -12.219 21.095 1.00 38.98 586 TYR A CA 1
ATOM 4380 C C . TYR A 1 586 ? 30.799 -10.826 21.376 1.00 38.92 586 TYR A C 1
ATOM 4381 O O . TYR A 1 586 ? 31.348 -10.157 20.473 1.00 38.89 586 TYR A O 1
ATOM 4398 N N . THR A 1 587 ? 30.615 -10.381 22.616 1.00 37.99 587 THR A N 1
ATOM 4399 C CA . THR A 1 587 ? 31.408 -9.246 23.109 1.00 38.17 587 THR A CA 1
ATOM 4400 C C . THR A 1 587 ? 31.946 -9.392 24.560 1.00 37.81 587 THR A C 1
ATOM 4401 O O . THR A 1 587 ? 31.444 -10.173 25.368 1.00 37.05 587 THR A O 1
ATOM 4405 N N . LEU A 1 588 ? 33.013 -8.672 24.855 1.00 38.03 588 LEU A N 1
ATOM 4406 C CA . LEU A 1 588 ? 33.739 -8.848 26.095 1.00 38.24 588 LEU A CA 1
ATOM 4407 C C . LEU A 1 588 ? 34.277 -7.479 26.471 1.00 37.94 588 LEU A C 1
ATOM 4408 O O . LEU A 1 588 ? 34.917 -6.812 25.669 1.00 36.60 588 LEU A O 1
ATOM 4413 N N . SER A 1 589 ? 33.990 -7.054 27.691 1.00 37.84 589 SER A N 1
ATOM 4414 C CA . SER A 1 589 ? 34.333 -5.711 28.100 1.00 38.19 589 SER A CA 1
ATOM 4415 C C . SER A 1 589 ? 34.608 -5.653 29.598 1.00 38.52 589 SER A C 1
ATOM 4416 O O . SER A 1 589 ? 34.350 -6.611 30.319 1.00 38.73 589 SER A O 1
ATOM 4419 N N . GLY A 1 590 ? 35.145 -4.521 30.045 1.00 38.93 590 GLY A N 1
ATOM 4420 C CA . GLY A 1 590 ? 35.426 -4.263 31.450 1.00 39.37 590 GLY A CA 1
ATOM 4421 C C . GLY A 1 590 ? 35.262 -2.784 31.773 1.00 39.82 590 GLY A C 1
ATOM 4422 O O . GLY A 1 590 ? 35.459 -1.909 30.905 1.00 39.45 590 GLY A O 1
ATOM 4423 N N . SER A 1 591 ? 34.883 -2.492 33.009 1.00 39.03 591 SER A N 1
ATOM 4424 C CA . SER A 1 591 ? 34.925 -1.125 33.475 1.00 39.70 591 SER A CA 1
ATOM 4425 C C . SER A 1 591 ? 35.637 -1.008 34.783 1.00 39.19 591 SER A C 1
ATOM 4426 O O . SER A 1 591 ? 35.526 -1.860 35.653 1.00 38.85 591 SER A O 1
ATOM 4429 N N . TYR A 1 592 ? 36.410 0.057 34.900 1.00 40.11 592 TYR A N 1
ATOM 4430 C CA . TYR A 1 592 ? 37.137 0.310 36.112 1.00 39.95 592 TYR A CA 1
ATOM 4431 C C . TYR A 1 592 ? 36.663 1.652 36.624 1.00 39.56 592 TYR A C 1
ATOM 4432 O O . TYR A 1 592 ? 36.914 2.674 35.994 1.00 37.76 592 TYR A O 1
ATOM 4441 N N . THR A 1 593 ? 35.942 1.615 37.745 1.00 40.06 593 THR A N 1
ATOM 4442 C CA . THR A 1 593 ? 35.511 2.821 38.448 1.00 41.10 593 THR A CA 1
ATOM 4443 C C . THR A 1 593 ? 36.580 3.198 39.472 1.00 41.67 593 THR A C 1
ATOM 4444 O O . THR A 1 593 ? 37.081 2.325 40.181 1.00 41.23 593 THR A O 1
ATOM 4448 N N . PHE A 1 594 ? 36.937 4.480 39.534 1.00 42.11 594 PHE A N 1
ATOM 4449 C CA . PHE A 1 594 ? 37.949 4.947 40.473 1.00 43.89 594 PHE A CA 1
ATOM 4450 C C . PHE A 1 594 ? 37.396 5.094 41.875 1.00 44.54 594 PHE A C 1
ATOM 4451 O O . PHE A 1 594 ? 36.174 5.032 42.069 1.00 45.82 594 PHE A O 1
#

Radius of gyration: 22.88 Å; Cα contacts (8 Å, |Δi|>4): 1597; chains: 1; bounding box: 49×50×59 Å

B-factor: mean 36.71, std 11.12, range [18.34, 90.78]

Solvent-accessible surface area: 24404 Å² total; per-residue (Å²): 52,37,34,57,76,114,24,86,0,49,1,1,17,25,14,98,10,48,32,41,20,7,4,18,7,18,2,0,0,30,41,125,8,2,30,43,11,16,10,59,37,2,5,28,0,5,31,24,0,6,0,2,1,11,41,123,182,41,42,18,5,5,7,1,1,23,13,16,1,5,5,7,3,10,22,19,8,38,30,29,21,3,14,47,42,4,19,62,24,6,45,11,6,11,22,4,2,1,21,49,1,3,0,0,4,3,16,10,0,0,1,16,0,16,24,0,0,3,0,0,2,3,0,20,5,40,76,111,87,95,28,33,33,79,20,16,2,101,8,28,95,74,30,73,22,86,23,83,24,30,8,78,101,100,48,145,105,20,47,21,24,93,16,12,15,80,18,23,56,94,103,20,48,19,5,96,6,137,11,23,2,77,39,45,75,113,75,156,26,114,29,9,19,76,10,7,12,6,15,58,3,54,16,47,127,90,6,12,65,14,92,15,84,14,123,9,38,10,76,98,65,91,15,156,78,96,38,21,15,72,5,58,12,71,22,44,23,69,20,38,45,25,44,76,158,153,20,127,175,39,120,93,19,70,30,29,25,12,62,5,71,2,64,13,125,2,40,7,43,79,69,63,138,22,11,83,6,38,5,60,14,92,27,55,18,9,19,7,53,46,83,41,135,95,152,62,17,102,50,16,106,23,61,3,107,8,109,10,24,14,54,66,76,78,87,83,5,89,26,24,12,42,10,54,2,72,8,52,72,39,30,196,54,53,9,122,24,60,16,38,0,112,64,58,116,156,30,54,30,89,7,67,29,40,0,20,3,6,1,4,0,17,2,4,4,1,73,14,137,58,10,51,85,121,9,66,20,0,85,2,108,6,99,19,38,9,65,41,5,102,58,104,55,49,55,58,22,79,3,34,10,85,5,34,2,34,36,0,2,2,54,27,74,93,79,85,88,25,75,62,37,25,115,1,61,0,102,5,50,0,28,33,20,27,48,97,63,71,87,54,47,17,23,36,8,68,0,73,4,19,6,62,14,35,122,85,88,70,40,10,35,34,11,1,56,69,3,47,11,75,20,35,16,40,104,87,175,96,85,25,70,4,43,11,42,9,68,7,2,43,20,62,36,74,56,75,110,73,182,88,87,109,70,66,119,89,53,31,32,36,26,90,10,47,10,40,12,77,57,78,71,110,81,54,34,57,40,16,22,59,23,8,43,131,64,97,109,124,94,20,134,76,115,19,86,23,17,6,91,60,134

Secondary structure (DSSP, 8-state):
----TT-EESTTTSS-EEGGG--S-EEEEEHHHHHHHT-SSSHHHHTTSTTEEEE---EEEETTEEGGGEEEEETTEE----STTGGGGGGGS-GGG-SEEEEEES--HHHH-TT-SSEEEEEE------EEEEEEEEETTTEEEEEEEEEEESSTTEEEEEEEEEEEE---EEEEEEEEEEEEESSSSEEEEEEEEEEEEEEE--EEEEEEEEEEEEEEEE-SSEEEEEEEEEEEEEEEEE-TTT-TTSTT-EEEEEEEEEEEEEEEEE-SSEEEEEEEEEEEEEEE-TT--GGGSEEEEEEEEEEEEEEEETTEEEEEEEEEEEETTTEEEEEEEEEEEEEEETTEEEEEEEEEEEE---HHHHHSTT--TTPPPEEEEEEEEEEEEEETTEEEEEEEEEEEEEEEEEEETTTTEEEEEEEEEEEEEEEEEEEEETTEEEEEEEEEEEEEETTT-PBPTT--SEEEEEEEEEEETTEEEEEEEEEE--EEEEE-SSSSPEEEEEPPEEEEEEEEEEESSSSEEEEEEEESTT-------EEEEEEEEE-

CATH classification: 2.170.130.10 (+1 more: 2.40.170.20)

GO terms:
  GO:0009279 cell outer membrane (C, EXP)
  GO:0005509 calcium ion binding (F, IDA)
  GO:0005515 protein binding (F, IDA)
  GO:0009279 cell outer membrane (C, IDA)
  GO:0015889 cobalamin transport (P, IDA)
  GO:0005515 protein binding (F, IPI)
  GO:0015889 cobalamin transport (P, IMP)
  GO:0034220 monoatomic ion transmembrane transport (P, IDA)
  GO:0016020 membrane (C, IDA)
  GO:0019904 protein domain specific binding (F, IPI)